Protein AF-0000000084600361 (afdb_homodimer)

Sequence (402 aa):
MLNECKEILLSDDQIVSMESGYVYYLQEGTLQLWELHNDGVEILINVLKPDDAVRLPDPSINSVYEFRTNKEKAQLILYKWDSLHKIEEKYYLLNKVATTTMRTELINHIKRKKFVKNRLVYLLQFLSQEFGEIENQYYILNIPLTHEHLSSLILSSRVTVTKLLNELKKQKVITNVQGFLYIRKDLIDRVGSYDCSLEVVMLNECKEILLSDDQIVSMESGYVYYLQEGTLQLWELHNDGVEILINVLKPDDAVRLPDPSINSVYEFRTNKEKAQLILYKWDSLHKIEEKYYLLNKVATTTMRTELINHIKRKKFVKNRLVYLLQFLSQEFGEIENQYYILNIPLTHEHLSSLILSSRVTVTKLLNELKKQKVITNVQGFLYIRKDLIDRVGSYDCSLEVV

Nearest PDB structures (foldseek):
  2xkp-assembly2_D  TM=8.437E-01  e=1.087E-13  Synechococcus elongatus PCC 7942 = FACHB-805
  2xkp-assembly2_E  TM=8.176E-01  e=3.753E-14  Synechococcus elongatus PCC 7942 = FACHB-805
  2xgx-assembly1_B  TM=7.939E-01  e=5.350E-14  Synechococcus elongatus PCC 7942 = FACHB-805
  3la2-assembly1_B  TM=8.385E-01  e=2.343E-13  Nostoc sp. PCC 7120 = FACHB-418
  3e6b-assembly1_A  TM=4.670E-01  e=5.691E-12  Desulfitobacterium hafniense DCB-2

Structure (mmCIF, N/CA/C/O backbone):
data_AF-0000000084600361-model_v1
#
loop_
_entity.id
_entity.type
_entity.pdbx_description
1 polymer 'Transcription repressor'
#
loop_
_atom_site.group_PDB
_atom_site.id
_atom_site.type_symbol
_atom_site.label_atom_id
_atom_site.label_alt_id
_atom_site.label_comp_id
_atom_site.label_asym_id
_atom_site.label_entity_id
_atom_site.label_seq_id
_atom_site.pdbx_PDB_ins_code
_atom_site.Cartn_x
_atom_site.Cartn_y
_atom_site.Cartn_z
_atom_site.occupancy
_atom_site.B_iso_or_equiv
_atom_site.auth_seq_id
_atom_site.auth_comp_id
_atom_site.auth_asym_id
_atom_site.auth_atom_id
_atom_site.pdbx_PDB_model_num
ATOM 1 N N . MET A 1 1 ? 26.141 14.5 -22.547 1 32.94 1 MET A N 1
ATOM 2 C CA . MET A 1 1 ? 25.891 13.766 -21.312 1 32.94 1 MET A CA 1
ATOM 3 C C . MET A 1 1 ? 24.406 13.539 -21.109 1 32.94 1 MET A C 1
ATOM 5 O O . MET A 1 1 ? 23.641 14.5 -20.938 1 32.94 1 MET A O 1
ATOM 9 N N . LEU A 1 2 ? 23.594 12.844 -21.75 1 42.53 2 LEU A N 1
ATOM 10 C CA . LEU A 1 2 ? 22.188 12.617 -22.062 1 42.53 2 LEU A CA 1
ATOM 11 C C . LEU A 1 2 ? 21.344 12.656 -20.797 1 42.53 2 LEU A C 1
ATOM 13 O O . LEU A 1 2 ? 21.625 11.93 -19.828 1 42.53 2 LEU A O 1
ATOM 17 N N . ASN A 1 3 ? 20.609 13.734 -20.328 1 54.62 3 ASN A N 1
ATOM 18 C CA . ASN A 1 3 ? 20.031 14.297 -19.109 1 54.62 3 ASN A CA 1
ATOM 19 C C . ASN A 1 3 ? 19.094 13.312 -18.422 1 54.62 3 ASN A C 1
ATOM 21 O O . ASN A 1 3 ? 18.031 13 -18.969 1 54.62 3 ASN A O 1
ATOM 25 N N . GLU A 1 4 ? 19.641 12.289 -17.719 1 70.75 4 GLU A N 1
ATOM 26 C CA . GLU A 1 4 ? 19.062 11.125 -17.062 1 70.75 4 GLU A CA 1
ATOM 27 C C . GLU A 1 4 ? 17.906 11.523 -16.141 1 70.75 4 GLU A C 1
ATOM 29 O O . GLU A 1 4 ? 17.125 10.672 -15.711 1 70.75 4 GLU A O 1
ATOM 34 N N . CYS A 1 5 ? 17.797 12.859 -15.984 1 81.62 5 CYS A N 1
ATOM 35 C CA . CYS A 1 5 ? 16.703 13.273 -15.109 1 81.62 5 CYS A CA 1
ATOM 36 C C . CYS A 1 5 ? 15.961 14.469 -15.695 1 81.62 5 CYS A C 1
ATOM 38 O O . CYS A 1 5 ? 16.531 15.25 -16.453 1 81.62 5 CYS A O 1
ATOM 40 N N . LYS A 1 6 ? 14.688 14.594 -15.648 1 91.25 6 LYS A N 1
ATOM 41 C CA . LYS A 1 6 ? 13.797 15.688 -16.031 1 91.25 6 LYS A CA 1
ATOM 42 C C . LYS A 1 6 ? 13.266 16.422 -14.797 1 91.25 6 LYS A C 1
ATOM 44 O O . LYS A 1 6 ? 12.938 15.789 -13.789 1 91.25 6 LYS A O 1
ATOM 49 N N . GLU A 1 7 ? 13.281 17.828 -14.891 1 93.94 7 GLU A N 1
ATOM 50 C CA . GLU A 1 7 ? 12.734 18.625 -13.797 1 93.94 7 GLU A CA 1
ATOM 51 C C . GLU A 1 7 ? 11.383 19.219 -14.172 1 93.94 7 GLU A C 1
ATOM 53 O O . GLU A 1 7 ? 11.195 19.688 -15.297 1 93.94 7 GLU A O 1
ATOM 58 N N . ILE A 1 8 ? 10.469 19.188 -13.258 1 94.69 8 ILE A N 1
ATOM 59 C CA . ILE A 1 8 ? 9.148 19.781 -13.445 1 94.69 8 ILE A CA 1
ATOM 60 C C . ILE A 1 8 ? 8.852 20.75 -12.305 1 94.69 8 ILE A C 1
ATOM 62 O O . ILE A 1 8 ? 8.93 20.391 -11.125 1 94.69 8 ILE A O 1
ATOM 66 N N . LEU A 1 9 ? 8.578 21.969 -12.664 1 95 9 LEU A N 1
ATOM 67 C CA . LEU A 1 9 ? 8.125 22.969 -11.703 1 95 9 LEU A CA 1
ATOM 68 C C . LEU A 1 9 ? 6.605 23.109 -11.742 1 95 9 LEU A C 1
ATOM 70 O O . LEU A 1 9 ? 6.023 23.297 -12.812 1 95 9 LEU A O 1
ATOM 74 N N . LEU A 1 10 ? 6.035 22.969 -10.609 1 95.38 10 LEU A N 1
ATOM 75 C CA . LEU A 1 10 ? 4.582 23.047 -10.523 1 95.38 10 LEU A CA 1
ATOM 76 C C . LEU A 1 10 ? 4.152 24.312 -9.789 1 95.38 10 LEU A C 1
ATOM 78 O O . LEU A 1 10 ? 4.703 24.641 -8.734 1 95.38 10 LEU A O 1
ATOM 82 N N . SER A 1 11 ? 3.23 24.969 -10.43 1 92.94 11 SER A N 1
ATOM 83 C CA . SER A 1 11 ? 2.598 26.094 -9.766 1 92.94 11 SER A CA 1
ATOM 84 C C . SER A 1 11 ? 1.497 25.641 -8.82 1 92.94 11 SER A C 1
ATOM 86 O O . SER A 1 11 ? 1.18 24.453 -8.75 1 92.94 11 SER A O 1
ATOM 88 N N . ASP A 1 12 ? 0.944 26.656 -8.203 1 88 12 ASP A N 1
ATOM 89 C CA . ASP A 1 12 ? -0.191 26.375 -7.328 1 88 12 ASP A CA 1
ATOM 90 C C . ASP A 1 12 ? -1.385 25.859 -8.133 1 88 12 ASP A C 1
ATOM 92 O O . ASP A 1 12 ? -1.671 26.359 -9.219 1 88 12 ASP A O 1
ATOM 96 N N . ASP A 1 13 ? -1.973 24.75 -7.738 1 87.75 13 ASP A N 1
ATOM 97 C CA . ASP A 1 13 ? -3.191 24.156 -8.281 1 87.75 13 ASP A CA 1
ATOM 98 C C . ASP A 1 13 ? -2.912 23.438 -9.594 1 87.75 13 ASP A C 1
ATOM 100 O O . ASP A 1 13 ? -3.779 23.375 -10.469 1 87.75 13 ASP A O 1
ATOM 104 N N . GLN A 1 14 ? -1.723 23.094 -9.828 1 93.94 14 GLN A N 1
ATOM 105 C CA . GLN A 1 14 ? -1.374 22.344 -11.031 1 93.94 14 GLN A CA 1
ATOM 106 C C . GLN A 1 14 ? -1.517 20.844 -10.805 1 93.94 14 GLN A C 1
ATOM 108 O O . GLN A 1 14 ? -1.405 20.375 -9.672 1 93.94 14 GLN A O 1
ATOM 113 N N . ILE A 1 15 ? -1.798 20.125 -11.852 1 95.56 15 ILE A N 1
ATOM 114 C CA . ILE A 1 15 ? -1.934 18.672 -11.867 1 95.56 15 ILE A CA 1
ATOM 115 C C . ILE A 1 15 ? -0.899 18.062 -12.812 1 95.56 15 ILE A C 1
ATOM 117 O O . ILE A 1 15 ? -0.671 18.578 -13.906 1 95.56 15 ILE A O 1
ATOM 121 N N . VAL A 1 16 ? -0.261 17.062 -12.359 1 94.19 16 VAL A N 1
ATOM 122 C CA . VAL A 1 16 ? 0.681 16.328 -13.195 1 94.19 16 VAL A CA 1
ATOM 123 C C . VAL A 1 16 ? 0.311 14.844 -13.211 1 94.19 16 VAL A C 1
ATOM 125 O O . VAL A 1 16 ? 0.261 14.195 -12.164 1 94.19 16 VAL A O 1
ATOM 128 N N . SER A 1 17 ? 0.13 14.305 -14.383 1 92.62 17 SER A N 1
ATOM 129 C CA . SER A 1 17 ? -0.102 12.867 -14.523 1 92.62 17 SER A CA 1
ATOM 130 C C . SER A 1 17 ? 1.203 12.086 -14.43 1 92.62 17 SER A C 1
ATOM 132 O O . SER A 1 17 ? 2.211 12.469 -15.023 1 92.62 17 SER A O 1
ATOM 134 N N . MET A 1 18 ? 1.148 11.055 -13.688 1 91.25 18 MET A N 1
ATOM 135 C CA . MET A 1 18 ? 2.34 10.219 -13.555 1 91.25 18 MET A CA 1
ATOM 136 C C . MET A 1 18 ? 2.479 9.266 -14.734 1 91.25 18 MET A C 1
ATOM 138 O O . MET A 1 18 ? 1.479 8.773 -15.266 1 91.25 18 MET A O 1
ATOM 142 N N . GLU A 1 19 ? 3.695 9.023 -15.023 1 87.31 19 GLU A N 1
ATOM 143 C CA . GLU A 1 19 ? 4.016 8.055 -16.062 1 87.31 19 GLU A CA 1
ATOM 144 C C . GLU A 1 19 ? 4.77 6.855 -15.492 1 87.31 19 GLU A C 1
ATOM 146 O O . GLU A 1 19 ? 5.555 7.004 -14.547 1 87.31 19 GLU A O 1
ATOM 151 N N . SER A 1 20 ? 4.48 5.715 -16.078 1 83.69 20 SER A N 1
ATOM 152 C CA . SER A 1 20 ? 5.223 4.531 -15.656 1 83.69 20 SER A CA 1
ATOM 153 C C . SER A 1 20 ? 6.691 4.629 -16.062 1 83.69 20 SER A C 1
ATOM 155 O O . SER A 1 20 ? 7.039 5.375 -16.984 1 83.69 20 SER A O 1
ATOM 157 N N . GLY A 1 21 ? 7.527 4.004 -15.359 1 86.75 21 GLY A N 1
ATOM 158 C CA . GLY A 1 21 ? 8.93 3.906 -15.742 1 86.75 21 GLY A CA 1
ATOM 159 C C . GLY A 1 21 ? 9.789 4.992 -15.125 1 86.75 21 GLY A C 1
ATOM 160 O O . GLY A 1 21 ? 10.977 5.105 -15.438 1 86.75 21 GLY A O 1
ATOM 161 N N . TYR A 1 22 ? 9.188 5.789 -14.266 1 91.69 22 TYR A N 1
ATOM 162 C CA . TYR A 1 22 ? 9.953 6.867 -13.656 1 91.69 22 TYR A CA 1
ATOM 163 C C . TYR A 1 22 ? 9.898 6.781 -12.133 1 91.69 22 TYR A C 1
ATOM 165 O O . TYR A 1 22 ? 8.93 6.262 -11.57 1 91.69 22 TYR A O 1
ATOM 173 N N . VAL A 1 23 ? 10.969 7.238 -11.516 1 94.38 23 VAL A N 1
ATOM 174 C CA . VAL A 1 23 ? 10.953 7.609 -10.102 1 94.38 23 VAL A CA 1
ATOM 175 C C . VAL A 1 23 ? 10.773 9.117 -9.969 1 94.38 23 VAL A C 1
ATOM 177 O O . VAL A 1 23 ? 11.508 9.898 -10.57 1 94.38 23 VAL A O 1
ATOM 180 N N . TYR A 1 24 ? 9.789 9.523 -9.289 1 96.25 24 TYR A N 1
ATOM 181 C CA . TYR A 1 24 ? 9.523 10.93 -9.016 1 96.25 24 TYR A CA 1
ATOM 182 C C . TYR A 1 24 ? 10.086 11.336 -7.656 1 96.25 24 TYR A C 1
ATOM 184 O O . TYR A 1 24 ? 9.719 10.766 -6.629 1 96.25 24 TYR A O 1
ATOM 192 N N . TYR A 1 25 ? 10.953 12.273 -7.648 1 97.25 25 TYR A N 1
ATOM 193 C CA . TYR A 1 25 ? 11.547 12.797 -6.426 1 97.25 25 TYR A CA 1
ATOM 194 C C . TYR A 1 25 ? 11.07 14.211 -6.152 1 97.25 25 TYR A C 1
ATOM 196 O O . TYR A 1 25 ? 11.234 15.102 -6.988 1 97.25 25 TYR A O 1
ATOM 204 N N . LEU A 1 26 ? 10.469 14.422 -4.988 1 97.81 26 LEU A N 1
ATOM 205 C CA . LEU A 1 26 ? 9.977 15.75 -4.625 1 97.81 26 LEU A CA 1
ATOM 206 C C . LEU A 1 26 ? 11.062 16.562 -3.928 1 97.81 26 LEU A C 1
ATOM 208 O O . LEU A 1 26 ? 11.414 16.281 -2.777 1 97.81 26 LEU A O 1
ATOM 212 N N . GLN A 1 27 ? 11.516 17.547 -4.578 1 97.44 27 GLN A N 1
ATOM 213 C CA . GLN A 1 27 ? 12.609 18.344 -4.047 1 97.44 27 GLN A CA 1
ATOM 214 C C . GLN A 1 27 ? 12.086 19.438 -3.107 1 97.44 27 GLN A C 1
ATOM 216 O O . GLN A 1 27 ? 12.672 19.688 -2.053 1 97.44 27 GLN A O 1
ATOM 221 N N . GLU A 1 28 ? 11.031 20.141 -3.521 1 96.19 28 GLU A N 1
ATOM 222 C CA . GLU A 1 28 ? 10.438 21.219 -2.746 1 96.19 28 GLU A CA 1
ATOM 223 C C . GLU A 1 28 ? 8.914 21.188 -2.844 1 96.19 28 GLU A C 1
ATOM 225 O O . GLU A 1 28 ? 8.359 20.797 -3.871 1 96.19 28 GLU A O 1
ATOM 230 N N . GLY A 1 29 ? 8.328 21.688 -1.677 1 94.38 29 GLY A N 1
ATOM 231 C CA . GLY A 1 29 ? 6.875 21.797 -1.676 1 94.38 29 GLY A CA 1
ATOM 232 C C . GLY A 1 29 ? 6.18 20.547 -1.159 1 94.38 29 GLY A C 1
ATOM 233 O O . GLY A 1 29 ? 6.824 19.656 -0.596 1 94.38 29 GLY A O 1
ATOM 234 N N . THR A 1 30 ? 4.824 20.516 -1.297 1 94.56 30 THR A N 1
ATOM 235 C CA . THR A 1 30 ? 3.992 19.391 -0.908 1 94.56 30 THR A CA 1
ATOM 236 C C . THR A 1 30 ? 3.104 18.938 -2.068 1 94.56 30 THR A C 1
ATOM 238 O O . THR A 1 30 ? 2.646 19.766 -2.857 1 94.56 30 THR A O 1
ATOM 241 N N . LEU A 1 31 ? 2.898 17.688 -2.205 1 96 31 LEU A N 1
ATOM 242 C CA . LEU A 1 31 ? 2.064 17.156 -3.273 1 96 31 LEU A CA 1
ATOM 243 C C . LEU A 1 31 ? 1.077 16.125 -2.729 1 96 31 LEU A C 1
ATOM 245 O O . LEU A 1 31 ? 1.402 15.375 -1.807 1 96 31 LEU A O 1
ATOM 249 N N . GLN A 1 32 ? -0.064 16.125 -3.299 1 96.25 32 GLN A N 1
ATOM 250 C CA . GLN A 1 32 ? -1.037 15.055 -3.107 1 96.25 32 GLN A CA 1
ATOM 251 C C . GLN A 1 32 ? -0.913 14 -4.199 1 96.25 32 GLN A C 1
ATOM 253 O O . GLN A 1 32 ? -0.862 14.328 -5.387 1 96.25 32 GLN A O 1
ATOM 258 N N . LEU A 1 33 ? -0.827 12.789 -3.83 1 96.38 33 LEU A N 1
ATOM 259 C CA . LEU A 1 33 ? -0.834 11.68 -4.777 1 96.38 33 LEU A CA 1
ATOM 260 C C . LEU A 1 33 ? -2.225 11.062 -4.879 1 96.38 33 LEU A C 1
ATOM 262 O O . LEU A 1 33 ? -2.705 10.438 -3.93 1 96.38 33 LEU A O 1
ATOM 266 N N . TRP A 1 34 ? -2.82 11.195 -6.055 1 95.88 34 TRP A N 1
ATOM 267 C CA . TRP A 1 34 ? -4.191 10.75 -6.273 1 95.88 34 TRP A CA 1
ATOM 268 C C . TRP A 1 34 ? -4.227 9.562 -7.234 1 95.88 34 TRP A C 1
ATOM 270 O O . TRP A 1 34 ? -3.48 9.531 -8.219 1 95.88 34 TRP A O 1
ATOM 280 N N . GLU A 1 35 ? -5.027 8.656 -6.914 1 94.69 35 GLU A N 1
ATOM 281 C CA . GLU A 1 35 ? -5.379 7.551 -7.801 1 94.69 35 GLU A CA 1
ATOM 282 C C . GLU A 1 35 ? -6.758 7.758 -8.422 1 94.69 35 GLU A C 1
ATOM 284 O O . GLU A 1 35 ? -7.73 8.023 -7.715 1 94.69 35 GLU A O 1
ATOM 289 N N . LEU A 1 36 ? -6.832 7.625 -9.75 1 93.12 36 LEU A N 1
ATOM 290 C CA . LEU A 1 36 ? -8.086 7.84 -10.461 1 93.12 36 LEU A CA 1
ATOM 291 C C . LEU A 1 36 ? -8.617 6.527 -11.031 1 93.12 36 LEU A C 1
ATOM 293 O O . LEU A 1 36 ? -7.875 5.777 -11.664 1 93.12 36 LEU A O 1
ATOM 297 N N . HIS A 1 37 ? -9.859 6.27 -10.789 1 89.38 37 HIS A N 1
ATOM 298 C CA . HIS A 1 37 ? -10.508 5.074 -11.32 1 89.38 37 HIS A CA 1
ATOM 299 C C . HIS A 1 37 ? -11.398 5.41 -12.508 1 89.38 37 HIS A C 1
ATOM 301 O O . HIS A 1 37 ? -11.789 6.566 -12.688 1 89.38 37 HIS A O 1
ATOM 307 N N . ASN A 1 38 ? -11.75 4.418 -13.289 1 83.94 38 ASN A N 1
ATOM 308 C CA . ASN A 1 38 ? -12.523 4.602 -14.516 1 83.94 38 ASN A CA 1
ATOM 309 C C . ASN A 1 38 ? -13.969 4.988 -14.211 1 83.94 38 ASN A C 1
ATOM 311 O O . ASN A 1 38 ? -14.656 5.551 -15.062 1 83.94 38 ASN A O 1
ATOM 315 N N . ASP A 1 39 ? -14.438 4.688 -13.047 1 84.44 39 ASP A N 1
ATOM 316 C CA . ASP A 1 39 ? -15.812 5.008 -12.672 1 84.44 39 ASP A CA 1
ATOM 317 C C . ASP A 1 39 ? -15.914 6.43 -12.117 1 84.44 39 ASP A C 1
ATOM 319 O O . ASP A 1 39 ? -16.969 6.84 -11.633 1 84.44 39 ASP A O 1
ATOM 323 N N . GLY A 1 40 ? -14.82 7.109 -12.109 1 89 40 GLY A N 1
ATOM 324 C CA . GLY A 1 40 ? -14.828 8.5 -11.688 1 89 40 GLY A CA 1
ATOM 325 C C . GLY A 1 40 ? -14.391 8.688 -10.242 1 89 40 GLY A C 1
ATOM 326 O O . GLY A 1 40 ? -14.266 9.82 -9.773 1 89 40 GLY A O 1
ATOM 327 N N . VAL A 1 41 ? -14.195 7.617 -9.625 1 91.06 41 VAL A N 1
ATOM 328 C CA . VAL A 1 41 ? -13.758 7.695 -8.234 1 91.06 41 VAL A CA 1
ATOM 329 C C . VAL A 1 41 ? -12.289 8.109 -8.18 1 91.06 41 VAL A C 1
ATOM 331 O O . VAL A 1 41 ? -11.469 7.613 -8.961 1 91.06 41 VAL A O 1
ATOM 334 N N . GLU A 1 42 ? -12.047 9.055 -7.312 1 95.62 42 GLU A N 1
ATOM 335 C CA . GLU A 1 42 ? -10.68 9.477 -7.047 1 95.62 42 GLU A CA 1
ATOM 336 C C . GLU A 1 42 ? -10.297 9.234 -5.59 1 95.62 42 GLU A C 1
ATOM 338 O O . GLU A 1 42 ? -11.07 9.539 -4.68 1 95.62 42 GLU A O 1
ATOM 343 N N . ILE A 1 43 ? -9.148 8.703 -5.41 1 96.69 43 ILE A N 1
ATOM 344 C CA . ILE A 1 43 ? -8.719 8.352 -4.062 1 96.69 43 ILE A CA 1
ATOM 345 C C . ILE A 1 43 ? -7.371 9.008 -3.762 1 96.69 43 ILE A C 1
ATOM 347 O O . ILE A 1 43 ? -6.418 8.852 -4.527 1 96.69 43 ILE A O 1
ATOM 351 N N . LEU A 1 44 ? -7.285 9.812 -2.715 1 97.44 44 LEU A N 1
ATOM 352 C CA . LEU A 1 44 ? -6.008 10.32 -2.229 1 97.44 44 LEU A CA 1
ATOM 353 C C . LEU A 1 44 ? -5.215 9.227 -1.522 1 97.44 44 LEU A C 1
ATOM 355 O O . LEU A 1 44 ? -5.66 8.695 -0.502 1 97.44 44 LEU A O 1
ATOM 359 N N . ILE A 1 45 ? -4.039 8.898 -2 1 95.75 45 ILE A N 1
ATOM 360 C CA . ILE A 1 45 ? -3.297 7.727 -1.539 1 95.75 45 ILE A CA 1
ATOM 361 C C . ILE A 1 45 ? -2.221 8.156 -0.546 1 95.75 45 ILE A C 1
ATOM 363 O O . ILE A 1 45 ? -1.833 7.387 0.333 1 95.75 45 ILE A O 1
ATOM 367 N N . ASN A 1 46 ? -1.742 9.328 -0.731 1 95.94 46 ASN A N 1
ATOM 368 C CA . ASN A 1 46 ? -0.634 9.805 0.086 1 95.94 46 ASN A CA 1
ATOM 369 C C . ASN A 1 46 ? -0.441 11.312 -0.063 1 95.94 46 ASN A C 1
ATOM 371 O O . ASN A 1 46 ? -0.892 11.906 -1.044 1 95.94 46 ASN A O 1
ATOM 375 N N . VAL A 1 47 ? 0.163 11.953 0.916 1 96.25 47 VAL A N 1
ATOM 376 C CA . VAL A 1 47 ? 0.649 13.328 0.855 1 96.25 47 VAL A CA 1
ATOM 377 C C . VAL A 1 47 ? 2.172 13.344 0.957 1 96.25 47 VAL A C 1
ATOM 379 O O . VAL A 1 47 ? 2.744 12.781 1.895 1 96.25 47 VAL A O 1
ATOM 382 N N . LEU A 1 48 ? 2.748 13.953 0.03 1 96.44 48 LEU A N 1
ATOM 383 C CA . LEU A 1 48 ? 4.203 13.914 -0.064 1 96.44 48 LEU A CA 1
ATOM 384 C C . LEU A 1 48 ? 4.812 15.227 0.421 1 96.44 48 LEU A C 1
ATOM 386 O O . LEU A 1 48 ? 4.223 16.297 0.233 1 96.44 48 LEU A O 1
ATOM 390 N N . LYS A 1 49 ? 5.938 15.148 1.013 1 95.31 49 LYS A N 1
ATOM 391 C CA . LYS A 1 49 ? 6.754 16.266 1.481 1 95.31 49 LYS A CA 1
ATOM 392 C C . LYS A 1 49 ? 8.148 16.234 0.86 1 95.31 49 LYS A C 1
ATOM 394 O O . LYS A 1 49 ? 8.5 15.273 0.176 1 95.31 49 LYS A O 1
ATOM 399 N N . PRO A 1 50 ? 8.945 17.328 1.067 1 96.06 50 PRO A N 1
ATOM 400 C CA . PRO A 1 50 ? 10.281 17.344 0.461 1 96.06 50 PRO A CA 1
ATOM 401 C C . PRO A 1 50 ? 11.117 16.125 0.831 1 96.06 50 PRO A C 1
ATOM 403 O O . PRO A 1 50 ? 11.086 15.68 1.979 1 96.06 50 PRO A O 1
ATOM 406 N N . ASP A 1 51 ? 11.797 15.57 -0.18 1 97.19 51 ASP A N 1
ATOM 407 C CA . ASP A 1 51 ? 12.734 14.453 -0.042 1 97.19 51 ASP A CA 1
ATOM 408 C C . ASP A 1 51 ? 12 13.117 -0.138 1 97.19 51 ASP A C 1
ATOM 410 O O . ASP A 1 51 ? 12.609 12.055 0.048 1 97.19 51 ASP A O 1
ATOM 414 N N . ASP A 1 52 ? 10.727 13.18 -0.395 1 97.19 52 ASP A N 1
ATOM 415 C CA . ASP A 1 52 ? 10.016 11.945 -0.713 1 97.19 52 ASP A CA 1
ATOM 416 C C . ASP A 1 52 ? 10.25 11.539 -2.164 1 97.19 52 ASP A C 1
ATOM 418 O O . ASP A 1 52 ? 10.492 12.391 -3.025 1 97.19 52 ASP A O 1
ATOM 422 N N . ALA A 1 53 ? 10.164 10.25 -2.432 1 97.12 53 ALA A N 1
ATOM 423 C CA . ALA A 1 53 ? 10.273 9.703 -3.781 1 97.12 53 ALA A CA 1
ATOM 424 C C . ALA A 1 53 ? 9.266 8.586 -4.012 1 97.12 53 ALA A C 1
ATOM 426 O O . ALA A 1 53 ? 9.016 7.77 -3.117 1 97.12 53 ALA A O 1
ATOM 427 N N . VAL A 1 54 ? 8.688 8.578 -5.199 1 95.56 54 VAL A N 1
ATOM 428 C CA . VAL A 1 54 ? 7.648 7.598 -5.48 1 95.56 54 VAL A CA 1
ATOM 429 C C . VAL A 1 54 ? 7.902 6.953 -6.844 1 95.56 54 VAL A C 1
ATOM 431 O O . VAL A 1 54 ? 8.352 7.621 -7.777 1 95.56 54 VAL A O 1
ATOM 434 N N . ARG A 1 55 ? 7.738 5.703 -6.824 1 89.19 55 ARG A N 1
ATOM 435 C CA . ARG A 1 55 ? 7.664 4.93 -8.062 1 89.19 55 ARG A CA 1
ATOM 436 C C . ARG A 1 55 ? 6.344 4.172 -8.148 1 89.19 55 ARG A C 1
ATOM 438 O O . ARG A 1 55 ? 5.898 3.566 -7.172 1 89.19 55 ARG A O 1
ATOM 445 N N . LEU A 1 56 ? 5.633 4.379 -9.172 1 75.38 56 LEU A N 1
ATOM 446 C CA . LEU A 1 56 ? 4.344 3.703 -9.273 1 75.38 56 LEU A CA 1
ATOM 447 C C . LEU A 1 56 ? 4.438 2.498 -10.203 1 75.38 56 LEU A C 1
ATOM 449 O O . LEU A 1 56 ? 5.324 2.432 -11.055 1 75.38 56 LEU A O 1
ATOM 453 N N . PRO A 1 57 ? 3.521 1.537 -9.859 1 67.31 57 PRO A N 1
ATOM 454 C CA . PRO A 1 57 ? 3.514 0.311 -10.656 1 67.31 57 PRO A CA 1
ATOM 455 C C . PRO A 1 57 ? 3.166 0.567 -12.125 1 67.31 57 PRO A C 1
ATOM 457 O O . PRO A 1 57 ? 2.555 1.589 -12.445 1 67.31 57 PRO A O 1
ATOM 460 N N . ASP A 1 58 ? 3.803 -0.208 -13 1 60.81 58 ASP A N 1
ATOM 461 C CA . ASP A 1 58 ? 3.467 -0.156 -14.422 1 60.81 58 ASP A CA 1
ATOM 462 C C . ASP A 1 58 ? 1.961 -0.301 -14.633 1 60.81 58 ASP A C 1
ATOM 464 O O . ASP A 1 58 ? 1.294 -1.041 -13.906 1 60.81 58 ASP A O 1
ATOM 468 N N . PRO A 1 59 ? 1.385 0.65 -15.297 1 54.62 59 PRO A N 1
ATOM 469 C CA . PRO A 1 59 ? -0.056 0.75 -15.539 1 54.62 59 PRO A CA 1
ATOM 470 C C . PRO A 1 59 ? -0.669 -0.568 -16.016 1 54.62 59 PRO A C 1
ATOM 472 O O . PRO A 1 59 ? -1.733 -0.571 -16.641 1 54.62 59 PRO A O 1
ATOM 475 N N . SER A 1 60 ? -0.087 -1.674 -15.828 1 53.66 60 SER A N 1
ATOM 476 C CA . SER A 1 60 ? -0.839 -2.746 -16.469 1 53.66 60 SER A CA 1
ATOM 477 C C . SER A 1 60 ? -2.303 -2.727 -16.047 1 53.66 60 SER A C 1
ATOM 479 O O . SER A 1 60 ? -3.172 -3.215 -16.766 1 53.66 60 SER A O 1
ATOM 481 N N . ILE A 1 61 ? -2.574 -2.178 -14.836 1 59.38 61 ILE A N 1
ATOM 482 C CA . ILE A 1 61 ? -3.975 -2.164 -14.43 1 59.38 61 ILE A CA 1
ATOM 483 C C . ILE A 1 61 ? -4.535 -0.75 -14.555 1 59.38 61 ILE A C 1
ATOM 485 O O . ILE A 1 61 ? -3.822 0.23 -14.328 1 59.38 61 ILE A O 1
ATOM 489 N N . ASN A 1 62 ? -5.312 -0.485 -15.57 1 61.5 62 ASN A N 1
ATOM 490 C CA . ASN A 1 62 ? -6.027 0.751 -15.875 1 61.5 62 ASN A CA 1
ATOM 491 C C . ASN A 1 62 ? -6.047 1.699 -14.68 1 61.5 62 ASN A C 1
ATOM 493 O O . ASN A 1 62 ? -7.117 2.084 -14.203 1 61.5 62 ASN A O 1
ATOM 497 N N . SER A 1 63 ? -4.793 1.831 -14.07 1 73.88 63 SER A N 1
ATOM 498 C CA . SER A 1 63 ? -4.727 2.781 -12.969 1 73.88 63 SER A CA 1
ATOM 499 C C . SER A 1 63 ? -4.07 4.086 -13.398 1 73.88 63 SER A C 1
ATOM 501 O O . SER A 1 63 ? -3.033 4.078 -14.07 1 73.88 63 SER A O 1
ATOM 503 N N . VAL A 1 64 ? -4.707 5.23 -13.148 1 87.94 64 VAL A N 1
ATOM 504 C CA . VAL A 1 64 ? -4.152 6.555 -13.398 1 87.94 64 VAL A CA 1
ATOM 505 C C . VAL A 1 64 ? -3.812 7.23 -12.078 1 87.94 64 VAL A C 1
ATOM 507 O O . VAL A 1 64 ? -4.621 7.23 -11.148 1 87.94 64 VAL A O 1
ATOM 510 N N . TYR A 1 65 ? -2.527 7.711 -12.016 1 93.06 65 TYR A N 1
ATOM 511 C CA . TYR A 1 65 ? -2.09 8.438 -10.828 1 93.06 65 TYR A CA 1
ATOM 512 C C . TYR A 1 65 ? -1.72 9.875 -11.18 1 93.06 65 TYR A C 1
ATOM 514 O O . TYR A 1 65 ? -1.169 10.141 -12.25 1 93.06 65 TYR A O 1
ATOM 522 N N . GLU A 1 66 ? -2.008 10.742 -10.289 1 94.94 66 GLU A N 1
ATOM 523 C CA . GLU A 1 66 ? -1.702 12.156 -10.492 1 94.94 66 GLU A CA 1
ATOM 524 C C . GLU A 1 66 ? -1.136 12.789 -9.227 1 94.94 66 GLU A C 1
ATOM 526 O O . GLU A 1 66 ? -1.547 12.438 -8.117 1 94.94 66 GLU A O 1
ATOM 531 N N . PHE A 1 67 ? -0.239 13.727 -9.445 1 96.12 67 PHE A N 1
ATOM 532 C CA . PHE A 1 67 ? 0.162 14.656 -8.391 1 96.12 67 PHE A CA 1
ATOM 533 C C . PHE A 1 67 ? -0.657 15.938 -8.461 1 96.12 67 PHE A C 1
ATOM 535 O O . PHE A 1 67 ? -0.863 16.5 -9.547 1 96.12 67 PHE A O 1
ATOM 542 N N . ARG A 1 68 ? -1.16 16.344 -7.367 1 96.25 68 ARG A N 1
ATOM 543 C CA . ARG A 1 68 ? -1.831 17.641 -7.262 1 96.25 68 ARG A CA 1
ATOM 544 C C . ARG A 1 68 ? -1.177 18.516 -6.199 1 96.25 68 ARG A C 1
ATOM 546 O O . ARG A 1 68 ? -0.857 18.031 -5.105 1 96.25 68 ARG A O 1
ATOM 553 N N . THR A 1 69 ? -0.902 19.75 -6.527 1 93.38 69 THR A N 1
ATOM 554 C CA . THR A 1 69 ? -0.267 20.656 -5.574 1 93.38 69 THR A CA 1
ATOM 555 C C . THR A 1 69 ? -1.267 21.109 -4.516 1 93.38 69 THR A C 1
ATOM 557 O O . THR A 1 69 ? -2.479 21.047 -4.727 1 93.38 69 THR A O 1
ATOM 560 N N . ASN A 1 70 ? -0.739 21.328 -3.289 1 83.5 70 ASN A N 1
ATOM 561 C CA . ASN A 1 70 ? -1.529 21.797 -2.154 1 83.5 70 ASN A CA 1
ATOM 562 C C . ASN A 1 70 ? -1.337 23.297 -1.913 1 83.5 70 ASN A C 1
ATOM 564 O O . ASN A 1 70 ? -0.806 23.688 -0.877 1 83.5 70 ASN A O 1
ATOM 568 N N . LYS A 1 71 ? -1.755 24.125 -2.725 1 80.06 71 LYS A N 1
ATOM 569 C CA . LYS A 1 71 ? -1.751 25.578 -2.568 1 80.06 71 LYS A CA 1
ATOM 570 C C . LYS A 1 71 ? -0.327 26.125 -2.48 1 80.06 71 LYS A C 1
ATOM 572 O O . LYS A 1 71 ? -0.06 27.062 -1.732 1 80.06 71 LYS A O 1
ATOM 577 N N . GLU A 1 72 ? 0.644 25.453 -2.891 1 88.38 72 GLU A N 1
ATOM 578 C CA . GLU A 1 72 ? 2.014 25.953 -2.971 1 88.38 72 GLU A CA 1
ATOM 579 C C . GLU A 1 72 ? 2.742 25.359 -4.18 1 88.38 72 GLU A C 1
ATOM 581 O O . GLU A 1 72 ? 2.307 24.359 -4.746 1 88.38 72 GLU A O 1
ATOM 586 N N . LYS A 1 73 ? 3.807 26.031 -4.496 1 93.5 73 LYS A N 1
ATOM 587 C CA . LYS A 1 73 ? 4.652 25.547 -5.586 1 93.5 73 LYS A CA 1
ATOM 588 C C . LYS A 1 73 ? 5.41 24.297 -5.18 1 93.5 73 LYS A C 1
ATOM 590 O O . LYS A 1 73 ? 5.648 24.062 -3.99 1 93.5 73 LYS A O 1
ATOM 595 N N . ALA A 1 74 ? 5.68 23.453 -6.133 1 96.56 74 ALA A N 1
ATOM 596 C CA . ALA A 1 74 ? 6.449 22.234 -5.883 1 96.56 74 ALA A CA 1
ATOM 597 C C . ALA A 1 74 ? 7.438 21.969 -7.012 1 96.56 74 ALA A C 1
ATOM 599 O O . ALA A 1 74 ? 7.27 22.484 -8.125 1 96.56 74 ALA A O 1
ATOM 600 N N . GLN A 1 75 ? 8.492 21.312 -6.723 1 97.25 75 GLN A N 1
ATOM 601 C CA . GLN A 1 75 ? 9.508 20.938 -7.699 1 97.25 75 GLN A CA 1
ATOM 602 C C . GLN A 1 75 ? 9.758 19.438 -7.691 1 97.25 75 GLN A C 1
ATOM 604 O O . GLN A 1 75 ? 10.109 18.859 -6.66 1 97.25 75 GLN A O 1
ATOM 609 N N . LEU A 1 76 ? 9.602 18.812 -8.828 1 97 76 LEU A N 1
ATOM 610 C CA . LEU A 1 76 ? 9.82 17.391 -9 1 97 76 LEU 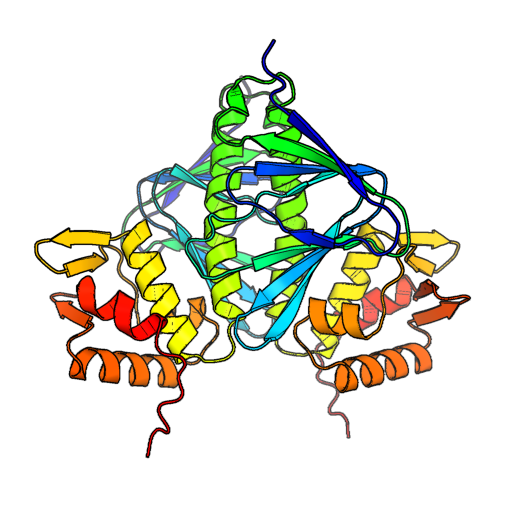A CA 1
ATOM 611 C C . LEU A 1 76 ? 11.031 17.125 -9.891 1 97 76 LEU A C 1
ATOM 613 O O . LEU A 1 76 ? 11.25 17.844 -10.875 1 97 76 LEU A O 1
ATOM 617 N N . ILE A 1 77 ? 11.734 16.172 -9.578 1 96.69 77 ILE A N 1
ATOM 618 C CA . ILE A 1 77 ? 12.781 15.633 -10.445 1 96.69 77 ILE A CA 1
ATOM 619 C C . ILE A 1 77 ? 12.438 14.195 -10.844 1 96.69 77 ILE A C 1
ATOM 621 O O . ILE A 1 77 ? 12.148 13.359 -9.984 1 96.69 77 ILE A O 1
ATOM 625 N N . LEU A 1 78 ? 12.445 13.883 -12.109 1 95.38 78 LEU A N 1
ATOM 626 C CA . LEU A 1 78 ? 12.125 12.562 -12.641 1 95.38 78 LEU A CA 1
ATOM 627 C C . LEU A 1 78 ? 13.398 11.828 -13.07 1 95.38 78 LEU A C 1
ATOM 629 O O . LEU A 1 78 ? 14.242 12.398 -13.758 1 95.38 78 LEU A O 1
ATOM 633 N N . TYR A 1 79 ? 13.477 10.625 -12.594 1 94.44 79 TYR A N 1
ATOM 634 C CA . TYR A 1 79 ? 14.555 9.727 -13.016 1 94.44 79 TYR A CA 1
ATOM 635 C C . TYR A 1 79 ? 14 8.508 -13.734 1 94.44 79 TYR A C 1
ATOM 637 O O . TYR A 1 79 ? 13.07 7.859 -13.25 1 94.44 79 TYR A O 1
ATOM 645 N N . LYS A 1 80 ? 14.523 8.195 -14.859 1 92.25 80 LYS A N 1
ATOM 646 C CA . LYS A 1 80 ? 14.125 6.965 -15.531 1 92.25 80 LYS A CA 1
ATOM 647 C C . LYS A 1 80 ? 14.555 5.738 -14.727 1 92.25 80 LYS A C 1
ATOM 649 O O . LYS A 1 80 ? 15.727 5.605 -14.375 1 92.25 80 LYS A O 1
ATOM 654 N N . TRP A 1 81 ? 13.602 4.863 -14.508 1 89.25 81 TRP A N 1
ATOM 655 C CA . TRP A 1 81 ? 13.859 3.672 -13.711 1 89.25 81 TRP A CA 1
ATOM 656 C C . TRP A 1 81 ? 14.953 2.816 -14.344 1 89.25 81 TRP A C 1
ATOM 658 O O . TRP A 1 81 ? 15.883 2.383 -13.664 1 89.25 81 TRP A O 1
ATOM 668 N N . ASP A 1 82 ? 14.914 2.609 -15.633 1 89.25 82 ASP A N 1
ATOM 669 C CA . ASP A 1 82 ? 15.82 1.71 -16.344 1 89.25 82 ASP A CA 1
ATOM 670 C C . ASP A 1 82 ? 17.25 2.242 -16.328 1 89.25 82 ASP A C 1
ATOM 672 O O . ASP A 1 82 ? 18.203 1.488 -16.547 1 89.25 82 ASP A O 1
ATOM 676 N N . SER A 1 83 ? 17.422 3.52 -16.031 1 91.56 83 SER A N 1
ATOM 677 C CA . SER A 1 83 ? 18.75 4.121 -16.047 1 91.56 83 SER A CA 1
ATOM 678 C C . SER A 1 83 ? 19.203 4.52 -14.648 1 91.56 83 SER A C 1
ATOM 680 O O . SER A 1 83 ? 20.25 5.133 -14.484 1 91.56 83 SER A O 1
ATOM 682 N N . LEU A 1 84 ? 18.422 4.203 -13.664 1 91.12 84 LEU A N 1
ATOM 683 C CA . LEU A 1 84 ? 18.688 4.633 -12.297 1 91.12 84 LEU A CA 1
ATOM 684 C C . LEU A 1 84 ? 20.047 4.117 -11.828 1 91.12 84 LEU A C 1
ATOM 686 O O . LEU A 1 84 ? 20.766 4.816 -11.102 1 91.12 84 LEU A O 1
ATOM 690 N N . HIS A 1 85 ? 20.391 2.914 -12.25 1 89.06 85 HIS A N 1
ATOM 691 C CA . HIS A 1 85 ? 21.625 2.266 -11.812 1 89.06 85 HIS A CA 1
ATOM 692 C C . HIS A 1 85 ? 22.844 3.041 -12.281 1 89.06 85 HIS A C 1
ATOM 694 O O . HIS A 1 85 ? 23.953 2.824 -11.773 1 89.06 85 HIS A O 1
ATOM 700 N N . LYS A 1 86 ? 22.719 3.967 -13.203 1 91.62 86 LYS A N 1
ATOM 701 C CA . LYS A 1 86 ? 23.844 4.68 -13.805 1 91.62 86 LYS A CA 1
ATOM 702 C C . LYS A 1 86 ? 24.141 5.965 -13.039 1 91.62 86 LYS A C 1
ATOM 704 O O . LYS A 1 86 ? 25.203 6.574 -13.234 1 91.62 86 LYS A O 1
ATOM 709 N N . ILE A 1 87 ? 23.25 6.379 -12.195 1 90.81 87 ILE A N 1
ATOM 710 C CA . ILE A 1 87 ? 23.438 7.688 -11.578 1 90.81 87 ILE A CA 1
ATOM 711 C C . ILE A 1 87 ? 24.047 7.516 -10.188 1 90.81 87 ILE A C 1
ATOM 713 O O . ILE A 1 87 ? 23.875 6.473 -9.555 1 90.81 87 ILE A O 1
ATOM 717 N N . GLU A 1 88 ? 24.719 8.516 -9.688 1 89.94 88 GLU A N 1
ATOM 718 C CA . GLU A 1 88 ? 25.422 8.477 -8.406 1 89.94 88 GLU A CA 1
ATOM 719 C C . GLU A 1 88 ? 24.453 8.445 -7.238 1 89.94 88 GLU A C 1
ATOM 721 O O . GLU A 1 88 ? 24.734 7.848 -6.199 1 89.94 88 GLU A O 1
ATOM 726 N N . GLU A 1 89 ? 23.266 9.023 -7.371 1 91.69 89 GLU A N 1
ATOM 727 C CA . GLU A 1 89 ? 22.281 9.18 -6.305 1 91.69 89 GLU A CA 1
ATOM 728 C C . GLU A 1 89 ? 21.375 7.957 -6.203 1 91.69 89 GLU A C 1
ATOM 730 O O . GLU A 1 89 ? 20.406 7.961 -5.453 1 91.69 89 GLU A O 1
ATOM 735 N N . LYS A 1 90 ? 21.734 6.902 -6.91 1 91.94 90 LYS A N 1
ATOM 736 C CA . LYS A 1 90 ? 20.828 5.758 -7.039 1 91.94 90 LYS A CA 1
ATOM 737 C C . LYS A 1 90 ? 20.469 5.18 -5.676 1 91.94 90 LYS A C 1
ATOM 739 O O . LYS A 1 90 ? 19.297 4.887 -5.406 1 91.94 90 LYS A O 1
ATOM 744 N N . TYR A 1 91 ? 21.422 5.047 -4.809 1 92.5 91 TYR A N 1
ATOM 745 C CA . TYR A 1 91 ? 21.141 4.477 -3.5 1 92.5 91 TYR A CA 1
ATOM 746 C C . TYR A 1 91 ? 20.25 5.402 -2.68 1 92.5 91 TYR A C 1
ATOM 748 O O . TYR A 1 91 ? 19.297 4.949 -2.045 1 92.5 91 TYR A O 1
ATOM 756 N N . TYR A 1 92 ? 20.625 6.625 -2.709 1 93.56 92 TYR A N 1
ATOM 757 C CA . TYR A 1 92 ? 19.844 7.625 -1.996 1 93.56 92 TYR A CA 1
ATOM 758 C C . TYR A 1 92 ? 18.391 7.625 -2.48 1 93.56 92 TYR A C 1
ATOM 760 O O . TYR A 1 92 ? 17.453 7.582 -1.673 1 93.56 92 TYR A O 1
ATOM 768 N N . LEU A 1 93 ? 18.203 7.578 -3.75 1 94.81 93 LEU A N 1
ATOM 769 C CA . LEU A 1 93 ? 16.875 7.625 -4.355 1 94.81 93 LEU A CA 1
ATOM 770 C C . LEU A 1 93 ? 16.078 6.375 -4.008 1 94.81 93 LEU A C 1
ATOM 772 O O . LEU A 1 93 ? 14.914 6.465 -3.633 1 94.81 93 LEU A O 1
ATOM 776 N N . LEU A 1 94 ? 16.703 5.266 -4.094 1 94.5 94 LEU A N 1
ATOM 777 C CA . LEU A 1 94 ? 16.031 4.016 -3.789 1 94.5 94 LEU A CA 1
ATOM 778 C C . LEU A 1 94 ? 15.656 3.945 -2.311 1 94.5 94 LEU A C 1
ATOM 780 O O . LEU A 1 94 ? 14.609 3.408 -1.951 1 94.5 94 LEU A O 1
ATOM 784 N N . ASN A 1 95 ? 16.531 4.477 -1.519 1 93.56 95 ASN A N 1
ATOM 785 C CA . ASN A 1 95 ? 16.219 4.566 -0.094 1 93.56 95 ASN A CA 1
ATOM 786 C C . ASN A 1 95 ? 15.008 5.453 0.165 1 93.56 95 ASN A C 1
ATOM 788 O O . ASN A 1 95 ? 14.156 5.117 0.987 1 93.56 95 ASN A O 1
ATOM 792 N N . LYS A 1 96 ? 14.938 6.52 -0.496 1 94.81 96 LYS A N 1
ATOM 793 C CA . LYS A 1 96 ? 13.805 7.426 -0.353 1 94.81 96 LYS A CA 1
ATOM 794 C C . LYS A 1 96 ? 12.516 6.781 -0.868 1 94.81 96 LYS A C 1
ATOM 796 O O . LYS A 1 96 ? 11.453 6.941 -0.269 1 94.81 96 LYS A O 1
ATOM 801 N N . VAL A 1 97 ? 12.609 6.055 -1.984 1 94.69 97 VAL A N 1
ATOM 802 C CA . VAL A 1 97 ? 11.461 5.312 -2.492 1 94.69 97 VAL A CA 1
ATOM 803 C C . VAL A 1 97 ? 10.969 4.332 -1.432 1 94.69 97 VAL A C 1
ATOM 805 O O . VAL A 1 97 ? 9.773 4.273 -1.138 1 94.69 97 VAL A O 1
ATOM 808 N N . ALA A 1 98 ? 11.914 3.594 -0.848 1 91.94 98 ALA A N 1
ATOM 809 C CA . ALA A 1 98 ? 11.57 2.611 0.176 1 91.94 98 ALA A CA 1
ATOM 810 C C . ALA A 1 98 ? 10.906 3.281 1.377 1 91.94 98 ALA A C 1
ATOM 812 O O . ALA A 1 98 ? 9.906 2.785 1.898 1 91.94 98 ALA A O 1
ATOM 813 N N . THR A 1 99 ? 11.406 4.426 1.796 1 91.25 99 THR A N 1
ATOM 814 C CA . THR A 1 99 ? 10.898 5.125 2.969 1 91.25 99 THR A CA 1
ATOM 815 C C . THR A 1 99 ? 9.508 5.699 2.691 1 91.25 99 THR A C 1
ATOM 817 O O . THR A 1 99 ? 8.602 5.582 3.521 1 91.25 99 THR A O 1
ATOM 820 N N . THR A 1 100 ? 9.312 6.316 1.502 1 94.12 100 THR A N 1
ATOM 821 C CA . THR A 1 100 ? 8.016 6.867 1.126 1 94.12 100 THR A CA 1
ATOM 822 C C . THR A 1 100 ? 6.977 5.758 0.999 1 94.12 100 THR A C 1
ATOM 824 O O . THR A 1 100 ? 5.82 5.938 1.388 1 94.12 100 THR A O 1
ATOM 827 N N . THR A 1 101 ? 7.398 4.699 0.497 1 91.19 101 THR A N 1
ATOM 828 C CA . THR A 1 101 ? 6.504 3.559 0.333 1 91.19 101 THR A CA 1
ATOM 829 C C . THR A 1 101 ? 6.066 3.018 1.689 1 91.19 101 THR A C 1
ATOM 831 O O . THR A 1 101 ? 4.91 2.623 1.86 1 91.19 101 THR A O 1
ATOM 834 N N . MET A 1 102 ? 6.941 2.973 2.584 1 88.69 102 MET A N 1
ATOM 835 C CA . MET A 1 102 ? 6.598 2.535 3.936 1 88.69 102 MET A CA 1
ATOM 836 C C . MET A 1 102 ? 5.527 3.434 4.543 1 88.69 102 MET A C 1
ATOM 838 O O . MET A 1 102 ? 4.605 2.951 5.199 1 88.69 102 MET A O 1
ATOM 842 N N . ARG A 1 103 ? 5.641 4.66 4.344 1 90.19 103 ARG A N 1
ATOM 843 C CA . ARG A 1 103 ? 4.637 5.598 4.84 1 90.19 103 ARG A CA 1
ATOM 844 C C . ARG A 1 103 ? 3.291 5.371 4.164 1 90.19 103 ARG A C 1
ATOM 846 O O . ARG A 1 103 ? 2.248 5.391 4.82 1 90.19 103 ARG A O 1
ATOM 853 N N . THR A 1 104 ? 3.33 5.203 2.842 1 92.69 104 THR A N 1
ATOM 854 C CA . THR A 1 104 ? 2.107 4.902 2.107 1 92.69 104 THR A CA 1
ATOM 855 C C . THR A 1 104 ? 1.463 3.621 2.625 1 92.69 104 THR A C 1
ATOM 857 O O . THR A 1 104 ? 0.239 3.543 2.756 1 92.69 104 THR A O 1
ATOM 860 N N . GLU A 1 105 ? 2.314 2.646 2.91 1 91.56 105 GLU A N 1
ATOM 861 C CA . GLU A 1 105 ? 1.798 1.385 3.43 1 91.56 105 GLU A CA 1
ATOM 862 C C . GLU A 1 105 ? 1.139 1.577 4.793 1 91.56 105 GLU A C 1
ATOM 864 O O . GLU A 1 105 ? 0.146 0.918 5.105 1 91.56 105 GLU A O 1
ATOM 869 N N . LEU A 1 106 ? 1.667 2.459 5.582 1 91.19 106 LEU A N 1
ATOM 870 C CA . LEU A 1 106 ? 1.033 2.748 6.867 1 91.19 106 LEU A CA 1
ATOM 871 C C . LEU A 1 106 ? -0.372 3.305 6.664 1 91.19 106 LEU A C 1
ATOM 873 O O . LEU A 1 106 ? -1.297 2.945 7.395 1 91.19 106 LEU A O 1
ATOM 877 N N . ILE A 1 107 ? -0.545 4.148 5.695 1 94.44 107 ILE A N 1
ATOM 878 C CA . ILE A 1 107 ? -1.87 4.66 5.367 1 94.44 107 ILE A CA 1
ATOM 879 C C . ILE A 1 107 ? -2.764 3.518 4.895 1 94.44 107 ILE A C 1
ATOM 881 O O . 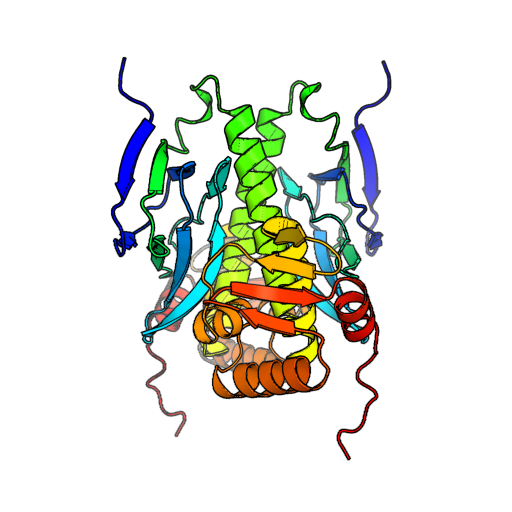ILE A 1 107 ? -3.924 3.42 5.301 1 94.44 107 ILE A O 1
ATOM 885 N N . ASN A 1 108 ? -2.197 2.658 4.074 1 93.81 108 ASN A N 1
ATOM 886 C CA . ASN A 1 108 ? -2.955 1.497 3.623 1 93.81 108 ASN A CA 1
ATOM 887 C C . ASN A 1 108 ? -3.365 0.606 4.793 1 93.81 108 ASN A C 1
ATOM 889 O O . ASN A 1 108 ? -4.484 0.09 4.824 1 93.81 108 ASN A O 1
ATOM 893 N N . HIS A 1 109 ? -2.467 0.409 5.707 1 92.56 109 HIS A N 1
ATOM 894 C CA . HIS A 1 109 ? -2.77 -0.339 6.922 1 92.56 109 HIS A CA 1
ATOM 895 C C . HIS A 1 109 ? -3.953 0.271 7.664 1 92.56 109 HIS A C 1
ATOM 897 O O . HIS A 1 109 ? -4.848 -0.448 8.109 1 92.56 109 HIS A O 1
ATOM 903 N N . ILE A 1 110 ? -3.941 1.538 7.801 1 92.94 110 ILE A N 1
ATOM 904 C CA . ILE A 1 110 ? -5.016 2.26 8.477 1 92.94 110 ILE A CA 1
ATOM 905 C C . ILE A 1 110 ? -6.34 2.002 7.754 1 92.94 110 ILE A C 1
ATOM 907 O O . ILE A 1 110 ? -7.359 1.735 8.398 1 92.94 110 ILE A O 1
ATOM 911 N N . LYS A 1 111 ? -6.305 2.006 6.402 1 95.56 111 LYS A N 1
ATOM 912 C CA . LYS A 1 111 ? -7.496 1.798 5.582 1 95.56 111 LYS A CA 1
ATOM 913 C C . LYS A 1 111 ? -8.117 0.429 5.852 1 95.56 111 LYS A C 1
ATOM 915 O O . LYS A 1 111 ? -9.305 0.223 5.613 1 95.56 111 LYS A O 1
ATOM 920 N N . ARG A 1 112 ? -7.305 -0.489 6.336 1 94.12 112 ARG A N 1
ATOM 921 C CA . ARG A 1 112 ? -7.766 -1.862 6.496 1 94.12 112 ARG A CA 1
ATOM 922 C C . ARG A 1 112 ? -8.398 -2.07 7.867 1 94.12 112 ARG A C 1
ATOM 924 O O . ARG A 1 112 ? -8.922 -3.148 8.164 1 94.12 112 ARG A O 1
ATOM 931 N N . LYS A 1 113 ? -8.359 -1.088 8.734 1 91.81 113 LYS A N 1
ATOM 932 C CA . LYS A 1 113 ? -8.961 -1.22 10.055 1 91.81 113 LYS A CA 1
ATOM 933 C C . LYS A 1 113 ? -10.484 -1.182 9.961 1 91.81 113 LYS A C 1
ATOM 935 O O . LYS A 1 113 ? -11.047 -0.478 9.117 1 91.81 113 LYS A O 1
ATOM 940 N N . LYS A 1 114 ? -11.086 -1.834 10.812 1 90.75 114 LYS A N 1
ATOM 941 C CA . LYS A 1 114 ? -12.523 -2.098 10.766 1 90.75 114 LYS A CA 1
ATOM 942 C C . LYS A 1 114 ? -13.32 -0.818 11 1 90.75 114 LYS A C 1
ATOM 944 O O . LYS A 1 114 ? -14.266 -0.525 10.258 1 90.75 114 LYS A O 1
ATOM 949 N N . PHE A 1 115 ? -13.008 -0.048 11.961 1 92.06 115 PHE A N 1
ATOM 950 C CA . PHE A 1 115 ? -13.828 1.079 12.383 1 92.06 115 PHE A CA 1
ATOM 951 C C . PHE A 1 115 ? -13.266 2.391 11.844 1 92.06 115 PHE A C 1
ATOM 953 O O . PHE A 1 115 ? -12.086 2.695 12.047 1 92.06 115 PHE A O 1
ATOM 960 N N . VAL A 1 116 ? -14.141 3.162 11.305 1 95.75 116 VAL A N 1
ATOM 961 C CA . VAL A 1 116 ? -13.742 4.414 10.664 1 95.75 116 VAL A CA 1
ATOM 962 C C . VAL A 1 116 ? -13.156 5.363 11.711 1 95.75 116 VAL A C 1
ATOM 964 O O . VAL A 1 116 ? -12.203 6.094 11.422 1 95.75 116 VAL A O 1
ATOM 967 N N . LYS A 1 117 ? -13.703 5.348 12.891 1 93.31 117 LYS A N 1
ATOM 968 C CA . LYS A 1 117 ? -13.172 6.207 13.953 1 93.31 117 LYS A CA 1
ATOM 969 C C . LYS A 1 117 ? -11.703 5.898 14.227 1 93.31 117 LYS A C 1
ATOM 971 O O . LYS A 1 117 ? -10.883 6.812 14.344 1 93.31 117 LYS A O 1
ATOM 976 N N . ASN A 1 118 ? -11.422 4.598 14.297 1 91.31 118 ASN A N 1
ATOM 977 C CA . ASN A 1 118 ? -10.039 4.191 14.508 1 91.31 118 ASN A CA 1
ATOM 978 C C . ASN A 1 118 ? -9.141 4.605 13.344 1 91.31 118 ASN A C 1
ATOM 980 O O . ASN A 1 118 ? -8.008 5.043 13.555 1 91.31 118 ASN A O 1
ATOM 984 N N . ARG A 1 119 ? -9.695 4.418 12.141 1 94.62 119 ARG A N 1
ATOM 985 C CA . ARG A 1 119 ? -8.93 4.828 10.969 1 94.62 119 ARG A CA 1
ATOM 986 C C . ARG A 1 119 ? -8.562 6.309 11.047 1 94.62 119 ARG A C 1
ATOM 988 O O . ARG A 1 119 ? -7.402 6.676 10.844 1 94.62 119 ARG A O 1
ATOM 995 N N . LEU A 1 120 ? -9.531 7.121 11.43 1 95.75 120 LEU A N 1
ATOM 996 C CA . LEU A 1 120 ? -9.32 8.562 11.477 1 95.75 120 LEU A CA 1
ATOM 997 C C . LEU A 1 120 ? -8.312 8.93 12.562 1 95.75 120 LEU A C 1
ATOM 999 O O . LEU A 1 120 ? -7.395 9.727 12.32 1 95.75 120 LEU A O 1
ATOM 1003 N N . VAL A 1 121 ? -8.469 8.367 13.688 1 92.81 121 VAL A N 1
ATOM 1004 C CA . VAL A 1 121 ? -7.586 8.672 14.812 1 92.81 121 VAL A CA 1
ATOM 1005 C C . VAL A 1 121 ? -6.152 8.266 14.469 1 92.81 121 VAL A C 1
ATOM 1007 O O . VAL A 1 121 ? -5.219 9.047 14.672 1 92.81 121 VAL A O 1
ATOM 1010 N N . TYR A 1 122 ? -5.984 7.098 13.953 1 92.31 122 TYR A N 1
ATOM 1011 C CA . TYR A 1 122 ? -4.652 6.637 13.586 1 92.31 122 TYR A CA 1
ATOM 1012 C C . TYR A 1 122 ? -4.055 7.508 12.484 1 92.31 122 TYR A C 1
ATOM 1014 O O . TYR A 1 122 ? -2.85 7.777 12.484 1 92.31 122 TYR A O 1
ATOM 1022 N N . LEU A 1 123 ? -4.887 7.891 11.562 1 94.81 123 LEU A N 1
ATOM 1023 C CA . LEU A 1 123 ? -4.398 8.766 10.5 1 94.81 123 LEU A CA 1
ATOM 1024 C C . LEU A 1 123 ? -3.9 10.086 11.078 1 94.81 123 LEU A C 1
ATOM 1026 O O . LEU A 1 123 ? -2.824 10.562 10.711 1 94.81 123 LEU A O 1
ATOM 1030 N N . LEU A 1 124 ? -4.695 10.68 11.992 1 93.62 124 LEU A N 1
ATOM 1031 C CA . LEU A 1 124 ? -4.309 11.953 12.594 1 93.62 124 LEU A CA 1
ATOM 1032 C C . LEU A 1 124 ? -2.996 11.812 13.367 1 93.62 124 LEU A C 1
ATOM 1034 O O . LEU A 1 124 ? -2.139 12.695 13.305 1 93.62 124 LEU A O 1
ATOM 1038 N N . GLN A 1 125 ? -2.857 10.719 14.031 1 90.81 125 GLN A N 1
ATOM 1039 C CA . GLN A 1 125 ? -1.605 10.445 14.727 1 90.81 125 GLN A CA 1
ATOM 1040 C C . GLN A 1 125 ? -0.441 10.344 13.75 1 90.81 125 GLN A C 1
ATOM 1042 O O . GLN A 1 125 ? 0.619 10.93 13.969 1 90.81 125 GLN A O 1
ATOM 1047 N N . PHE A 1 126 ? -0.662 9.648 12.781 1 91.25 126 PHE A N 1
ATOM 1048 C CA . PHE A 1 126 ? 0.346 9.453 11.742 1 91.25 126 PHE A CA 1
ATOM 1049 C C . PHE A 1 126 ? 0.752 10.789 11.125 1 91.25 126 PHE A C 1
ATOM 1051 O O . PHE A 1 126 ? 1.941 11.094 11.023 1 91.25 126 PHE A O 1
ATOM 1058 N N . LEU A 1 127 ? -0.228 11.555 10.719 1 92.69 127 LEU A N 1
ATOM 1059 C CA . LEU A 1 127 ? 0.031 12.844 10.086 1 92.69 127 LEU A CA 1
ATOM 1060 C C . LEU A 1 127 ? 0.753 13.781 11.047 1 92.69 127 LEU A C 1
ATOM 1062 O O . LEU A 1 127 ? 1.612 14.562 10.625 1 92.69 127 LEU A O 1
ATOM 1066 N N . SER A 1 128 ? 0.387 13.742 12.305 1 91 128 SER A N 1
ATOM 1067 C CA . SER A 1 128 ? 1.052 14.562 13.312 1 91 128 SER A CA 1
ATOM 1068 C C . SER A 1 128 ? 2.535 14.219 13.406 1 91 128 SER A C 1
ATOM 1070 O O . SER A 1 128 ? 3.373 15.117 13.547 1 91 128 SER A O 1
ATOM 1072 N N . GLN A 1 129 ? 2.828 12.977 13.328 1 87.81 129 GLN A N 1
ATOM 1073 C CA . GLN A 1 129 ? 4.211 12.523 13.414 1 87.81 129 GLN A CA 1
ATOM 1074 C C . GLN A 1 129 ? 5.004 12.922 12.172 1 87.81 129 GLN A C 1
ATOM 1076 O O . GLN A 1 129 ? 6.164 13.32 12.273 1 87.81 129 GLN A O 1
ATOM 1081 N N . GLU A 1 130 ? 4.359 12.875 11.039 1 89.19 130 GLU A N 1
ATOM 1082 C CA . GLU A 1 130 ? 5.055 13.07 9.773 1 89.19 130 GLU A CA 1
ATOM 1083 C C . GLU A 1 130 ? 5.148 14.547 9.414 1 89.19 130 GLU A C 1
ATOM 1085 O O . GLU A 1 130 ? 6.152 14.992 8.852 1 89.19 130 GLU A O 1
ATOM 1090 N N . PHE A 1 131 ? 4.129 15.289 9.742 1 90.38 131 PHE A N 1
ATOM 1091 C CA . PHE A 1 131 ? 4.02 16.656 9.234 1 90.38 131 PHE A CA 1
ATOM 1092 C C . PHE A 1 131 ? 3.865 17.641 10.375 1 90.38 131 PHE A C 1
ATOM 1094 O O . PHE A 1 131 ? 3.842 18.859 10.156 1 90.38 131 PHE A O 1
ATOM 1101 N N . GLY A 1 132 ? 3.717 17.156 11.539 1 91.06 132 GLY A N 1
ATOM 1102 C CA . GLY A 1 132 ? 3.346 18.016 12.648 1 91.06 132 GLY A CA 1
ATOM 1103 C C . GLY A 1 132 ? 4.52 18.797 13.219 1 91.06 132 GLY A C 1
ATOM 1104 O O . GLY A 1 132 ? 5.633 18.281 13.289 1 91.06 132 GLY A O 1
ATOM 1105 N N . GLU A 1 133 ? 4.266 20 13.547 1 92.69 133 GLU A N 1
ATOM 1106 C CA . GLU A 1 133 ? 5.141 20.781 14.398 1 92.69 133 GLU A CA 1
ATOM 1107 C C . GLU A 1 133 ? 4.598 20.859 15.828 1 92.69 133 GLU A C 1
ATOM 1109 O O . GLU A 1 133 ? 3.387 20.969 16.031 1 92.69 133 GLU A O 1
ATOM 1114 N N . ILE A 1 134 ? 5.531 20.797 16.734 1 91.38 134 ILE A N 1
ATOM 1115 C CA . ILE A 1 134 ? 5.102 20.781 18.141 1 91.38 134 ILE A CA 1
ATOM 1116 C C . ILE A 1 134 ? 5.09 22.203 18.688 1 91.38 134 ILE A C 1
ATOM 1118 O O . ILE A 1 134 ? 6.074 22.938 18.562 1 91.38 134 ILE A O 1
ATOM 1122 N N . GLU A 1 135 ? 4.031 22.578 19.109 1 89.31 135 GLU A N 1
ATOM 1123 C CA . GLU A 1 135 ? 3.861 23.828 19.844 1 89.31 135 GLU A CA 1
ATOM 1124 C C . GLU A 1 135 ? 3.061 23.625 21.125 1 89.31 135 GLU A C 1
ATOM 1126 O O . GLU A 1 135 ? 1.855 23.375 21.078 1 89.31 135 GLU A O 1
ATOM 1131 N N . ASN A 1 136 ? 3.754 23.75 22.266 1 89.56 136 ASN A N 1
ATOM 1132 C CA . ASN A 1 136 ? 3.119 23.516 23.562 1 89.56 136 ASN A CA 1
ATOM 1133 C C . ASN A 1 136 ? 2.562 22.094 23.656 1 89.56 136 ASN A C 1
ATOM 1135 O O . ASN A 1 136 ? 3.307 21.125 23.531 1 89.56 136 ASN A O 1
ATOM 1139 N N . GLN A 1 137 ? 1.211 22 23.797 1 91.38 137 GLN A N 1
ATOM 1140 C CA . GLN A 1 137 ? 0.608 20.688 23.984 1 91.38 137 GLN A CA 1
ATOM 1141 C C . GLN A 1 137 ? -0.026 20.172 22.688 1 91.38 137 GLN A C 1
ATOM 1143 O O . GLN A 1 137 ? -0.709 19.156 22.703 1 91.38 137 GLN A O 1
ATOM 1148 N N . TYR A 1 138 ? 0.339 20.875 21.562 1 92.5 138 TYR A N 1
ATOM 1149 C CA . TYR A 1 138 ? -0.349 20.531 20.328 1 92.5 138 TYR A CA 1
ATOM 1150 C C . TYR A 1 138 ? 0.645 20.109 19.25 1 92.5 138 TYR A C 1
ATOM 1152 O O . TYR A 1 138 ? 1.778 20.594 19.219 1 92.5 138 TYR A O 1
ATOM 1160 N N . TYR A 1 139 ? 0.208 19.109 18.422 1 93.56 139 TYR A N 1
ATOM 1161 C CA . TYR A 1 139 ? 0.738 19 17.062 1 93.56 139 TYR A CA 1
ATOM 1162 C C . TYR A 1 139 ? 0.016 19.953 16.125 1 93.56 139 TYR A C 1
ATOM 1164 O O . TYR A 1 139 ? -1.215 20.031 16.125 1 93.56 139 TYR A O 1
ATOM 1172 N N . ILE A 1 140 ? 0.78 20.719 15.367 1 92.75 140 ILE A N 1
ATOM 1173 C CA . ILE A 1 140 ? 0.197 21.562 14.336 1 92.75 140 ILE A CA 1
ATOM 1174 C C . ILE A 1 140 ? 0.507 20.984 12.953 1 92.75 140 ILE A C 1
ATOM 1176 O O . ILE A 1 140 ? 1.674 20.844 12.586 1 92.75 140 ILE A O 1
ATOM 1180 N N . LEU A 1 141 ? -0.575 20.578 12.242 1 89.5 141 LEU A N 1
ATOM 1181 C CA . LEU A 1 141 ? -0.37 20.078 10.883 1 89.5 141 LEU A CA 1
ATOM 1182 C C . LEU A 1 141 ? -0.2 21.25 9.906 1 89.5 141 LEU A C 1
ATOM 1184 O O . LEU A 1 141 ? -1.147 22 9.656 1 89.5 141 LEU A O 1
ATOM 1188 N N . ASN A 1 142 ? 0.958 21.391 9.375 1 81.62 142 ASN A N 1
ATOM 1189 C CA . ASN A 1 142 ? 1.287 22.516 8.5 1 81.62 142 ASN A CA 1
ATOM 1190 C C . ASN A 1 142 ? 0.931 22.203 7.047 1 81.62 142 ASN A C 1
ATOM 1192 O O . ASN A 1 142 ? 1.473 22.828 6.125 1 81.62 142 ASN A O 1
ATOM 1196 N N . ILE A 1 143 ? 0.168 21.25 6.742 1 84.62 143 ILE A N 1
ATOM 1197 C CA . ILE A 1 143 ? -0.326 20.953 5.402 1 84.62 143 ILE A CA 1
ATOM 1198 C C . ILE A 1 143 ? -1.84 21.141 5.355 1 84.62 143 ILE A C 1
ATOM 1200 O O . ILE A 1 143 ? -2.549 20.766 6.293 1 84.62 143 ILE A O 1
ATOM 1204 N N . PRO A 1 144 ? -2.244 21.875 4.391 1 83.19 144 PRO A N 1
ATOM 1205 C CA . PRO A 1 144 ? -3.691 22.078 4.285 1 83.19 144 PRO A CA 1
ATOM 1206 C C . PRO A 1 144 ? -4.434 20.812 3.855 1 83.19 144 PRO A C 1
ATOM 1208 O O . PRO A 1 144 ? -4.242 20.328 2.738 1 83.19 144 PRO A O 1
ATOM 1211 N N . LEU A 1 145 ? -5.145 20.188 4.73 1 88.5 145 LEU A N 1
ATOM 1212 C CA . LEU A 1 145 ? -5.977 19.031 4.414 1 88.5 145 LEU A CA 1
ATOM 1213 C C . LEU A 1 145 ? -7.438 19.297 4.746 1 88.5 145 LEU A C 1
ATOM 1215 O O . LEU A 1 145 ? -7.758 19.75 5.848 1 88.5 145 LEU A O 1
ATOM 1219 N N . THR A 1 146 ? -8.281 19.094 3.797 1 91.06 146 THR A N 1
ATOM 1220 C CA . THR A 1 146 ? -9.719 19.25 3.988 1 91.06 146 THR A CA 1
ATOM 1221 C C . THR A 1 146 ? -10.336 17.953 4.508 1 91.06 146 THR A C 1
ATOM 1223 O O . THR A 1 146 ? -9.656 16.922 4.594 1 91.06 146 THR A O 1
ATOM 1226 N N . HIS A 1 147 ? -11.57 18.062 4.93 1 94.31 147 HIS A N 1
ATOM 1227 C CA . HIS A 1 147 ? -12.297 16.859 5.328 1 94.31 147 HIS A CA 1
ATOM 1228 C C . HIS A 1 147 ? -12.359 15.844 4.188 1 94.31 147 HIS A C 1
ATOM 1230 O O . HIS A 1 147 ? -12.312 14.633 4.418 1 94.31 147 HIS A O 1
ATOM 1236 N N . GLU A 1 148 ? -12.367 16.359 2.98 1 94.94 148 GLU A N 1
ATOM 1237 C CA . GLU A 1 148 ? -12.367 15.508 1.8 1 94.94 148 GLU A CA 1
ATOM 1238 C C . GLU A 1 148 ? -11.055 14.734 1.676 1 94.94 148 GLU A C 1
ATOM 1240 O O . GLU A 1 148 ? -11.055 13.539 1.384 1 94.94 148 GLU A O 1
ATOM 1245 N N . HIS A 1 149 ? -9.977 15.406 1.933 1 95.56 149 HIS A N 1
ATOM 1246 C CA . HIS A 1 149 ? -8.672 14.75 1.883 1 95.56 149 HIS A CA 1
ATOM 1247 C C . HIS A 1 149 ? -8.562 13.656 2.938 1 95.56 149 HIS A C 1
ATOM 1249 O O . HIS A 1 149 ? -8.156 12.531 2.631 1 95.56 149 HIS A O 1
ATOM 1255 N N . LEU A 1 150 ? -8.969 14 4.117 1 96.88 150 LEU A N 1
ATOM 1256 C CA . LEU A 1 150 ? -8.891 13.055 5.223 1 96.88 150 LEU A CA 1
ATOM 1257 C C . LEU A 1 150 ? -9.773 11.836 4.957 1 96.88 150 LEU A C 1
ATOM 1259 O O . LEU A 1 150 ? -9.367 10.703 5.199 1 96.88 150 LEU A O 1
ATOM 1263 N N . SER A 1 151 ? -11.031 12.055 4.48 1 98.31 151 SER A N 1
ATOM 1264 C CA . SER A 1 151 ? -11.945 10.953 4.203 1 98.31 151 SER A CA 1
ATOM 1265 C C . SER A 1 151 ? -11.406 10.047 3.107 1 98.31 151 SER A C 1
ATOM 1267 O O . SER A 1 151 ? -11.516 8.82 3.203 1 98.31 151 SER A O 1
ATOM 1269 N N . SER A 1 152 ? -10.789 10.641 2.09 1 98 152 SER A N 1
ATOM 1270 C CA . SER A 1 152 ? -10.219 9.883 0.982 1 98 152 SER A CA 1
ATOM 1271 C C . SER A 1 152 ? -9.039 9.031 1.442 1 98 152 SER A C 1
ATOM 1273 O O . SER A 1 152 ? -8.914 7.871 1.057 1 98 152 SER A O 1
ATOM 1275 N N . LEU A 1 153 ? -8.227 9.586 2.342 1 98 153 LEU A N 1
ATOM 1276 C CA . LEU A 1 153 ? -7.043 8.891 2.83 1 98 153 LEU A CA 1
ATOM 1277 C C . LEU A 1 153 ? -7.426 7.645 3.621 1 98 153 LEU A C 1
ATOM 1279 O O . LEU A 1 153 ? -6.641 6.699 3.713 1 98 153 LEU A O 1
ATOM 1283 N N . ILE A 1 154 ? -8.633 7.602 4.125 1 97.69 154 ILE A N 1
ATOM 1284 C CA . ILE A 1 154 ? -8.961 6.465 4.98 1 97.69 154 ILE A CA 1
ATOM 1285 C C . ILE A 1 154 ? -10.133 5.691 4.375 1 97.69 154 ILE A C 1
ATOM 1287 O O . ILE A 1 154 ? -10.758 4.875 5.055 1 97.69 154 ILE A O 1
ATOM 1291 N N . LEU A 1 155 ? -10.484 5.98 3.105 1 97.25 155 LEU A N 1
ATOM 1292 C CA . LEU A 1 155 ? -11.523 5.305 2.336 1 97.25 155 LEU A CA 1
ATOM 1293 C C . LEU A 1 155 ? -12.859 5.344 3.074 1 97.25 155 LEU A C 1
ATOM 1295 O O . LEU A 1 155 ? -13.492 4.305 3.268 1 97.25 155 LEU A O 1
ATOM 1299 N N . SER A 1 156 ? -13.312 6.473 3.482 1 97.56 156 SER A N 1
ATOM 1300 C CA . SER A 1 156 ? -14.602 6.719 4.109 1 97.56 156 SER A CA 1
ATOM 1301 C C . SER A 1 156 ? -15.328 7.887 3.441 1 97.56 156 SER A C 1
ATOM 1303 O O . SER A 1 156 ? -14.828 8.461 2.473 1 97.56 156 SER A O 1
ATOM 1305 N N . SER A 1 157 ? -16.531 8.125 3.867 1 97.25 157 SER A N 1
ATOM 1306 C CA . SER A 1 157 ? -17.281 9.258 3.314 1 97.25 157 SER A CA 1
ATOM 1307 C C . SER A 1 157 ? -16.969 10.547 4.062 1 97.25 157 SER A C 1
ATOM 1309 O O . SER A 1 157 ? -16.672 10.516 5.262 1 97.25 157 SER A O 1
ATOM 1311 N N . ARG A 1 158 ? -17.078 11.633 3.326 1 97.12 158 ARG A N 1
ATOM 1312 C CA . ARG A 1 158 ? -16.875 12.945 3.928 1 97.12 158 ARG A CA 1
ATOM 1313 C C . ARG A 1 158 ? -17.859 13.203 5.059 1 97.12 158 ARG A C 1
ATOM 1315 O O . ARG A 1 158 ? -17.5 13.789 6.082 1 97.12 158 ARG A O 1
ATOM 1322 N N . VAL A 1 159 ? -19.078 12.742 4.891 1 98.12 159 VAL A N 1
ATOM 1323 C CA . VAL A 1 159 ? -20.125 12.945 5.891 1 98.12 159 VAL A CA 1
ATOM 1324 C C . VAL A 1 159 ? -19.703 12.281 7.203 1 98.12 159 VAL A C 1
ATOM 1326 O O . VAL A 1 159 ? -19.75 12.914 8.266 1 98.12 159 VAL A O 1
ATOM 1329 N N . THR A 1 160 ? -19.219 11.078 7.148 1 98 160 THR A N 1
ATOM 1330 C CA . THR A 1 160 ? -18.781 10.32 8.32 1 98 160 THR A CA 1
ATOM 1331 C C . THR A 1 160 ? -17.578 10.984 8.984 1 98 160 THR A C 1
ATOM 1333 O O . THR A 1 160 ? -17.562 11.18 10.203 1 98 160 THR A O 1
ATOM 1336 N N . VAL A 1 161 ? -16.641 11.375 8.234 1 97.94 161 VAL A N 1
ATOM 1337 C CA . VAL A 1 161 ? -15.406 11.953 8.766 1 97.94 161 VAL A CA 1
ATOM 1338 C C . VAL A 1 161 ? -15.703 13.312 9.398 1 97.94 161 VAL A C 1
ATOM 1340 O O . VAL A 1 161 ? -15.172 13.641 10.453 1 97.94 161 VAL A O 1
ATOM 1343 N N . THR A 1 162 ? -16.547 14.086 8.75 1 97.31 162 THR A N 1
ATOM 1344 C CA . THR A 1 162 ? -16.922 15.375 9.312 1 97.31 162 THR A CA 1
ATOM 1345 C C . THR A 1 162 ? -17.562 15.203 10.68 1 97.31 162 THR A C 1
ATOM 1347 O O . THR A 1 162 ? -17.25 15.938 11.617 1 97.31 162 THR A O 1
ATOM 1350 N N . LYS A 1 163 ? -18.469 14.211 10.742 1 98.12 163 LYS A N 1
ATOM 1351 C CA . LYS A 1 163 ? -19.109 13.938 12.023 1 98.12 163 LYS A CA 1
ATOM 1352 C C . LYS A 1 163 ? -18.078 13.555 13.086 1 98.12 163 LYS A C 1
ATOM 1354 O O . LYS A 1 163 ? -18.156 14.031 14.219 1 98.12 163 LYS A O 1
ATOM 1359 N N . LEU A 1 164 ? -17.188 12.719 12.727 1 96.94 164 LEU A N 1
ATOM 1360 C CA . LEU A 1 164 ? -16.172 12.25 13.664 1 96.94 164 LEU A CA 1
ATOM 1361 C C . LEU A 1 164 ? -15.242 13.391 14.07 1 96.94 164 LEU A C 1
ATOM 1363 O O . LEU A 1 164 ? -14.852 13.492 15.234 1 96.94 164 LEU A O 1
ATOM 1367 N N . LEU A 1 165 ? -14.875 14.227 13.141 1 96 165 LEU A N 1
ATOM 1368 C CA . LEU A 1 165 ? -14.031 15.375 13.445 1 96 165 LEU A CA 1
ATOM 1369 C C . LEU A 1 165 ? -14.742 16.328 14.398 1 96 165 LEU A C 1
ATOM 1371 O O . LEU A 1 165 ? -14.125 16.891 15.312 1 96 165 LEU A O 1
ATOM 1375 N N . ASN A 1 166 ? -16 16.516 14.156 1 96.31 166 ASN A N 1
ATOM 1376 C CA . ASN A 1 166 ? -16.781 17.375 15.055 1 96.31 166 ASN A CA 1
ATOM 1377 C C . ASN A 1 166 ? -16.828 16.797 16.469 1 96.31 166 ASN A C 1
ATOM 1379 O O . ASN A 1 166 ? -16.719 17.547 17.453 1 96.31 166 ASN A O 1
ATOM 1383 N N . GLU A 1 167 ? -16.969 15.516 16.547 1 95.44 167 GLU A N 1
ATOM 1384 C CA . GLU A 1 167 ? -16.938 14.852 17.844 1 95.44 167 GLU A CA 1
ATOM 1385 C C . GLU A 1 167 ? -15.602 15.062 18.531 1 95.44 167 GLU A C 1
ATOM 1387 O O . GLU A 1 167 ? -15.555 15.359 19.734 1 95.44 167 GLU A O 1
ATOM 1392 N N . LEU A 1 168 ? -14.523 14.93 17.812 1 94.69 168 LEU A N 1
ATOM 1393 C CA . LEU A 1 168 ? -13.195 15.117 18.375 1 94.69 168 LEU A CA 1
ATOM 1394 C C . LEU A 1 168 ? -12.984 16.562 18.812 1 94.69 168 LEU A C 1
ATOM 1396 O O . LEU A 1 168 ? -12.305 16.812 19.812 1 94.69 168 LEU A O 1
ATOM 1400 N N . LYS A 1 169 ? -13.5 17.469 18.078 1 94.94 169 LYS A N 1
ATOM 1401 C CA . LYS A 1 169 ? -13.438 18.891 18.422 1 94.94 169 LYS A CA 1
ATOM 1402 C C . LYS A 1 169 ? -14.188 19.156 19.734 1 94.94 169 LYS A C 1
ATOM 1404 O O . LYS A 1 169 ? -13.68 19.859 20.609 1 94.94 169 LYS A O 1
ATOM 1409 N N . LYS A 1 170 ? -15.367 18.562 19.812 1 95.06 170 LYS A N 1
ATOM 1410 C CA . LYS A 1 170 ? -16.172 18.719 21.031 1 95.06 170 LYS A CA 1
ATOM 1411 C C . LYS A 1 170 ? -15.414 18.188 22.25 1 95.06 170 LYS A C 1
ATOM 1413 O O . LYS A 1 170 ? -15.516 18.75 23.344 1 95.06 170 LYS A O 1
ATOM 1418 N N . GLN A 1 171 ? -14.648 17.156 22.031 1 92.94 171 GLN A N 1
ATOM 1419 C CA . GLN A 1 171 ? -13.867 16.531 23.094 1 92.94 171 GLN A CA 1
ATOM 1420 C C . GLN A 1 171 ? -12.547 17.25 23.312 1 92.94 171 GLN A C 1
ATOM 1422 O O . GLN A 1 171 ? -11.719 16.828 24.125 1 92.94 171 GLN A O 1
ATOM 1427 N N . LYS A 1 172 ? -12.219 18.266 22.5 1 92.56 172 LYS A N 1
ATOM 1428 C CA . LYS A 1 172 ? -11.047 19.125 22.594 1 92.56 172 LYS A CA 1
ATOM 1429 C C . LYS A 1 172 ? -9.781 18.375 22.188 1 92.56 172 LYS A C 1
ATOM 1431 O O . LYS A 1 172 ? -8.68 18.719 22.625 1 92.56 172 LYS A O 1
ATOM 1436 N N . VAL A 1 173 ? -9.977 17.328 21.469 1 93.81 173 VAL A N 1
ATOM 1437 C CA . VAL A 1 173 ? -8.844 16.562 20.969 1 93.81 173 VAL A CA 1
ATOM 1438 C C . VAL A 1 173 ? -8.195 17.297 19.797 1 93.81 173 VAL A C 1
ATOM 1440 O O . VAL A 1 173 ? -6.973 17.297 19.656 1 93.81 173 VAL A O 1
ATOM 1443 N N . ILE A 1 174 ? -9.062 17.891 18.984 1 95.38 174 ILE A N 1
ATOM 1444 C CA . ILE A 1 174 ? -8.547 18.656 17.859 1 95.38 174 ILE A CA 1
ATOM 1445 C C . ILE A 1 174 ? -9.203 20.031 17.828 1 95.38 174 ILE A C 1
ATOM 1447 O O . ILE A 1 174 ? -10.25 20.234 18.438 1 95.38 174 ILE A O 1
ATOM 1451 N N . THR A 1 175 ? -8.641 20.984 17.188 1 92 175 THR A N 1
ATOM 1452 C CA . THR A 1 175 ? -9.195 22.297 16.922 1 92 175 THR A CA 1
ATOM 1453 C C . THR A 1 175 ? -8.633 22.875 15.633 1 92 175 THR A C 1
ATOM 1455 O O . THR A 1 175 ? -7.578 22.453 15.156 1 92 175 THR A O 1
ATOM 1458 N N . ASN A 1 176 ? -9.391 23.656 14.945 1 87.88 176 ASN A N 1
ATOM 1459 C CA . ASN A 1 176 ? -8.961 24.344 13.734 1 87.88 176 ASN A CA 1
ATOM 1460 C C . ASN A 1 176 ? -8.648 25.812 13.992 1 87.88 176 ASN A C 1
ATOM 1462 O O . ASN A 1 176 ? -9.469 26.531 14.555 1 87.88 176 ASN A O 1
ATOM 1466 N N . VAL A 1 177 ? -7.488 26.188 13.703 1 80 177 VAL A N 1
ATOM 1467 C CA . VAL A 1 177 ? -7.07 27.578 13.859 1 80 177 VAL A CA 1
ATOM 1468 C C . VAL A 1 177 ? -6.484 28.094 12.547 1 80 177 VAL A C 1
ATOM 1470 O O . VAL A 1 177 ? -5.422 27.641 12.117 1 80 177 VAL A O 1
ATOM 1473 N N . GLN A 1 178 ? -7.137 29.047 11.867 1 77.31 178 GLN A N 1
ATOM 1474 C CA . GLN A 1 178 ? -6.688 29.688 10.633 1 77.31 178 GLN A CA 1
ATOM 1475 C C . GLN A 1 178 ? -6.422 28.641 9.547 1 77.31 178 GLN A C 1
ATOM 1477 O O . GLN A 1 178 ? -5.387 28.688 8.875 1 77.31 178 GLN A O 1
ATOM 1482 N N . GLY A 1 179 ? -7.168 27.531 9.578 1 76.69 179 GLY A N 1
ATOM 1483 C CA . GLY A 1 179 ? -7.09 26.562 8.492 1 76.69 179 GLY A CA 1
ATOM 1484 C C . GLY A 1 179 ? -6.168 25.391 8.805 1 76.69 179 GLY A C 1
ATOM 1485 O O . GLY A 1 179 ? -6.07 24.453 8.023 1 76.69 179 GLY A O 1
ATOM 1486 N N . PHE A 1 180 ? -5.492 25.547 9.984 1 84 180 PHE A N 1
ATOM 1487 C CA . PHE A 1 180 ? -4.582 24.484 10.359 1 84 180 PHE A CA 1
ATOM 1488 C C . PHE A 1 180 ? -5.195 23.609 11.461 1 84 180 PHE A C 1
ATOM 1490 O O . PHE A 1 180 ? -5.863 24.125 12.359 1 84 180 PHE A O 1
ATOM 1497 N N . LEU A 1 181 ? -4.895 22.375 11.32 1 90.56 181 LEU A N 1
ATOM 1498 C CA . LEU A 1 181 ? -5.406 21.422 12.297 1 90.56 181 LEU A CA 1
ATOM 1499 C C . LEU A 1 181 ? -4.453 21.297 13.484 1 90.56 181 LEU A C 1
ATOM 1501 O O . LEU A 1 181 ? -3.256 21.062 13.297 1 90.56 181 LEU A O 1
ATOM 1505 N N . TYR A 1 182 ? -4.973 21.578 14.703 1 92.31 182 TYR A N 1
ATOM 1506 C CA . TYR A 1 182 ? -4.27 21.375 15.961 1 92.31 182 TYR A CA 1
ATOM 1507 C C . TYR A 1 182 ? -4.719 20.078 16.625 1 92.31 182 TYR A C 1
ATOM 1509 O O . TYR A 1 182 ? -5.922 19.844 16.797 1 92.31 182 TYR A O 1
ATOM 1517 N N . ILE A 1 183 ? -3.768 19.266 16.984 1 94.25 183 ILE A N 1
ATOM 1518 C CA . ILE A 1 183 ? -4.09 17.984 17.594 1 94.25 183 ILE A CA 1
ATOM 1519 C C . ILE A 1 183 ? -3.43 17.891 18.969 1 94.25 183 ILE A C 1
ATOM 1521 O O . ILE A 1 183 ? -2.207 18 19.094 1 94.25 183 ILE A O 1
ATOM 1525 N N . ARG A 1 184 ? -4.195 17.672 19.953 1 93.62 184 ARG A N 1
ATOM 1526 C CA . ARG A 1 184 ? -3.68 17.547 21.312 1 93.62 184 ARG A CA 1
ATOM 1527 C C . ARG A 1 184 ? -2.865 16.266 21.484 1 93.62 184 ARG A C 1
ATOM 1529 O O . ARG A 1 184 ? -3.389 15.164 21.328 1 93.62 184 ARG A O 1
ATOM 1536 N N . LYS A 1 185 ? -1.68 16.438 21.953 1 88.88 185 LYS A N 1
ATOM 1537 C CA . LYS A 1 185 ? -0.722 15.344 22 1 88.88 185 LYS A CA 1
ATOM 1538 C C . LYS A 1 185 ? -1.172 14.266 22.984 1 88.88 185 LYS A C 1
ATOM 1540 O O . LYS A 1 185 ? -1.139 13.078 22.672 1 88.88 185 LYS A O 1
ATOM 1545 N N . ASP A 1 186 ? -1.604 14.617 24.094 1 86.69 186 ASP A N 1
ATOM 1546 C CA . ASP A 1 186 ? -1.916 13.68 25.172 1 86.69 186 ASP A CA 1
ATOM 1547 C C . ASP A 1 186 ? -3.27 13.008 24.938 1 86.69 186 ASP A C 1
ATOM 1549 O O . ASP A 1 186 ? -3.502 11.891 25.406 1 86.69 186 ASP A O 1
ATOM 1553 N N . LEU A 1 187 ? -4.102 13.703 24.156 1 83.69 187 LEU A N 1
ATOM 1554 C CA . LEU A 1 187 ? -5.465 13.203 24.016 1 83.69 187 LEU A CA 1
ATOM 1555 C C . LEU A 1 187 ? -5.582 12.258 22.828 1 83.69 187 LEU A C 1
ATOM 1557 O O . LEU A 1 187 ? -6.312 11.266 22.891 1 83.69 187 LEU A O 1
ATOM 1561 N N . ILE A 1 188 ? -4.805 12.555 21.781 1 83.19 188 ILE A N 1
ATOM 1562 C CA . ILE A 1 188 ? -4.961 11.75 20.578 1 83.19 188 ILE A CA 1
ATOM 1563 C C . ILE A 1 188 ? -4.469 10.328 20.844 1 83.19 188 ILE A C 1
ATOM 1565 O O . ILE A 1 188 ? -5.016 9.367 20.297 1 83.19 188 ILE A O 1
ATOM 1569 N N . ASP A 1 189 ? -3.48 10.148 21.703 1 75.88 189 ASP A N 1
ATOM 1570 C CA . ASP A 1 189 ? -2.943 8.844 22.062 1 75.88 189 ASP A CA 1
ATOM 1571 C C . ASP A 1 189 ? -3.959 8.023 22.859 1 75.88 189 ASP A C 1
ATOM 1573 O O . ASP A 1 189 ? -3.973 6.797 22.781 1 75.88 189 ASP A O 1
ATOM 1577 N N . ARG A 1 190 ? -4.801 8.688 23.562 1 72.12 190 ARG A N 1
ATOM 1578 C CA . ARG A 1 190 ? -5.785 8.031 24.422 1 72.12 190 ARG A CA 1
ATOM 1579 C C . ARG A 1 190 ? -6.992 7.562 23.609 1 72.12 190 ARG A C 1
ATOM 1581 O O . ARG A 1 190 ? -7.621 6.562 23.953 1 72.12 190 ARG A O 1
ATOM 1588 N N . VAL A 1 191 ? -7.328 8.281 22.609 1 66.06 191 VAL A N 1
ATOM 1589 C CA . VAL A 1 191 ? -8.516 7.965 21.828 1 66.06 191 VAL A CA 1
ATOM 1590 C C . VAL A 1 191 ? -8.242 6.75 20.938 1 66.06 191 VAL A C 1
ATOM 1592 O O . VAL A 1 191 ? -9.141 5.961 20.656 1 66.06 191 VAL A O 1
ATOM 1595 N N . GLY A 1 192 ? -7.156 6.473 20.359 1 59.66 192 GLY A N 1
ATOM 1596 C CA . GLY A 1 192 ? -6.832 5.324 19.516 1 59.66 192 GLY A CA 1
ATOM 1597 C C . GLY A 1 192 ? -6.793 4.02 20.297 1 59.66 192 GLY A C 1
ATOM 1598 O O . GLY A 1 192 ? -7.012 2.947 19.734 1 59.66 192 GLY A O 1
ATOM 1599 N N . SER A 1 193 ? -6.262 4.016 21.547 1 53.44 193 SER A N 1
ATOM 1600 C CA . SER A 1 193 ? -6.203 2.826 22.391 1 53.44 193 SER A CA 1
ATOM 1601 C C . SER A 1 193 ? -7.598 2.332 22.75 1 53.44 193 SER A C 1
ATOM 1603 O O . SER A 1 193 ? -7.754 1.251 23.312 1 53.44 193 SER A O 1
ATOM 1605 N N . TYR A 1 194 ? -8.641 3.18 22.844 1 41.75 194 TYR A N 1
ATOM 1606 C CA . TYR A 1 194 ? -9.93 2.715 23.344 1 41.75 194 TYR A CA 1
ATOM 1607 C C . TYR A 1 194 ? -10.547 1.692 22.391 1 41.75 194 TYR A C 1
ATOM 1609 O O . TYR A 1 194 ? -10.609 1.917 21.188 1 41.75 194 TYR A O 1
ATOM 1617 N N . ASP A 1 195 ? -10.344 0.444 22.516 1 42.34 195 ASP A N 1
ATOM 1618 C CA . ASP A 1 195 ? -11.281 -0.591 22.094 1 42.34 195 ASP A CA 1
ATOM 1619 C C . ASP A 1 195 ? -12.703 -0.035 22 1 42.34 195 ASP A C 1
ATOM 1621 O O . ASP A 1 195 ? -13.227 0.522 22.969 1 42.34 195 ASP A O 1
ATOM 1625 N N . CYS A 1 196 ? -13.195 0.585 20.969 1 37.28 196 CYS A N 1
ATOM 1626 C CA . CYS A 1 196 ? -14.578 0.983 20.75 1 37.28 196 CYS A CA 1
ATOM 1627 C C . CYS A 1 196 ? -15.539 0.049 21.469 1 37.28 196 CYS A C 1
ATOM 1629 O O . CYS A 1 196 ? -16.078 -0.879 20.875 1 37.28 196 CYS A O 1
ATOM 1631 N N . SER A 1 197 ? -15.406 -0.538 22.375 1 31.8 197 SER A N 1
ATOM 1632 C CA . SER A 1 197 ? -16.516 -0.987 23.219 1 31.8 197 SER A CA 1
ATOM 1633 C C . SER A 1 197 ? -17.453 0.163 23.547 1 31.8 197 SER A C 1
ATOM 1635 O O . SER A 1 197 ? -18.312 0.034 24.422 1 31.8 197 SER A O 1
ATOM 1637 N N . LEU A 1 198 ? -17.281 1.411 23.406 1 29.62 198 LEU A N 1
ATOM 1638 C CA . LEU A 1 198 ? -18.391 2.291 23.781 1 29.62 198 LEU A CA 1
ATOM 1639 C C . LEU A 1 198 ? -19.547 2.158 22.797 1 29.62 198 LEU A C 1
ATOM 1641 O O . LEU A 1 198 ? -19.359 2.346 21.594 1 29.62 198 LEU A O 1
ATOM 1645 N N . GLU A 1 199 ? -20.484 1.323 22.969 1 28.53 199 GLU A N 1
ATOM 1646 C CA . GLU A 1 199 ? -21.891 1.356 22.562 1 28.53 199 GLU A CA 1
ATOM 1647 C C . GLU A 1 199 ? -22.391 2.791 22.422 1 28.53 199 GLU A C 1
ATOM 1649 O O . GLU A 1 199 ? -22.359 3.561 23.391 1 28.53 199 GLU A O 1
ATOM 1654 N N . VAL A 1 200 ? -22.109 3.516 21.422 1 27.38 200 VAL A N 1
ATOM 1655 C CA . VAL A 1 200 ? -23.016 4.648 21.234 1 27.38 200 VAL A CA 1
ATOM 1656 C C . VAL A 1 200 ? -24.438 4.246 21.609 1 27.38 200 VAL A C 1
ATOM 1658 O O . VAL A 1 200 ? -25.047 3.395 20.969 1 27.38 200 VAL A O 1
ATOM 1661 N N . VAL A 1 201 ? -24.859 4.266 22.891 1 21.7 201 VAL A N 1
ATOM 1662 C CA . VAL A 1 201 ? -26.219 4.434 23.391 1 21.7 201 VAL A CA 1
ATOM 1663 C C . VAL A 1 201 ? -26.844 5.684 22.766 1 21.7 201 VAL A C 1
ATOM 1665 O O . VAL A 1 201 ? -26.203 6.738 22.703 1 21.7 201 VAL A O 1
ATOM 1668 N N . MET B 1 1 ? 34.094 -10 11.625 1 32.5 1 MET B N 1
ATOM 1669 C CA . MET B 1 1 ? 33.344 -9.383 10.539 1 32.5 1 MET B CA 1
ATOM 1670 C C . MET B 1 1 ? 31.859 -9.391 10.844 1 32.5 1 MET B C 1
ATOM 1672 O O . MET B 1 1 ? 31.25 -10.461 10.914 1 32.5 1 MET B O 1
ATOM 1676 N N . LEU B 1 2 ? 31.25 -8.812 11.758 1 42.31 2 LEU B N 1
ATOM 1677 C CA . LEU B 1 2 ? 30.016 -8.789 12.523 1 42.31 2 LEU B CA 1
ATOM 1678 C C . LEU B 1 2 ? 28.797 -8.977 11.617 1 42.31 2 LEU B C 1
ATOM 1680 O O . LEU B 1 2 ? 28.609 -8.234 10.648 1 42.31 2 LEU B O 1
ATOM 1684 N N . ASN B 1 3 ? 28.141 -10.18 11.367 1 54.78 3 ASN B N 1
ATOM 1685 C CA . ASN B 1 3 ? 27.281 -10.859 10.398 1 54.78 3 ASN B CA 1
ATOM 1686 C C . ASN B 1 3 ? 26 -10.062 10.133 1 54.78 3 ASN B C 1
ATOM 1688 O O . ASN B 1 3 ? 25.156 -9.922 11.016 1 54.78 3 ASN B O 1
ATOM 1692 N N . GLU B 1 4 ? 26.094 -8.953 9.336 1 70.56 4 GLU B N 1
ATOM 1693 C CA . GLU B 1 4 ? 25.141 -7.906 8.984 1 70.56 4 GLU B CA 1
ATOM 1694 C C . GLU B 1 4 ? 23.828 -8.5 8.492 1 70.56 4 GLU B C 1
ATOM 1696 O O . GLU B 1 4 ? 22.812 -7.801 8.406 1 70.56 4 GLU B O 1
ATOM 1701 N N . CYS B 1 5 ? 23.875 -9.82 8.312 1 82.12 5 CYS B N 1
ATOM 1702 C CA . CYS B 1 5 ? 22.625 -10.422 7.848 1 82.12 5 CYS B CA 1
ATOM 1703 C C . CYS B 1 5 ? 22.328 -11.703 8.609 1 82.12 5 CYS B C 1
ATOM 1705 O O . CYS B 1 5 ? 23.234 -12.367 9.109 1 82.12 5 CYS B O 1
ATOM 1707 N N . LYS B 1 6 ? 21.156 -12.031 8.992 1 91.31 6 LYS B N 1
ATOM 1708 C CA . LYS B 1 6 ? 20.641 -13.234 9.625 1 91.31 6 LYS B CA 1
ATOM 1709 C C . LYS B 1 6 ? 19.844 -14.078 8.633 1 91.31 6 LYS B C 1
ATOM 1711 O O . LYS B 1 6 ? 19.109 -13.547 7.805 1 91.31 6 LYS B O 1
ATOM 1716 N N . GLU B 1 7 ? 20.125 -15.461 8.68 1 93.88 7 GLU B N 1
ATOM 1717 C CA . GLU B 1 7 ? 19.375 -16.375 7.812 1 93.88 7 GLU B CA 1
ATOM 1718 C C . GLU B 1 7 ? 18.344 -17.172 8.602 1 93.88 7 GLU B C 1
ATOM 1720 O O . GLU B 1 7 ? 18.625 -17.625 9.719 1 93.88 7 GLU B O 1
ATOM 1725 N N . ILE B 1 8 ? 17.188 -17.312 8.055 1 94.62 8 ILE B N 1
ATOM 1726 C CA . ILE B 1 8 ? 16.109 -18.094 8.656 1 94.62 8 ILE B CA 1
ATOM 1727 C C . ILE B 1 8 ? 15.617 -19.141 7.656 1 94.62 8 ILE B C 1
ATOM 1729 O O . ILE B 1 8 ? 15.227 -18.797 6.535 1 94.62 8 ILE B O 1
ATOM 1733 N N . LEU B 1 9 ? 15.672 -20.359 8.062 1 94.94 9 LEU B N 1
ATOM 1734 C CA . LEU B 1 9 ? 15.086 -21.453 7.285 1 94.94 9 LEU B CA 1
ATOM 1735 C C . LEU B 1 9 ? 13.711 -21.828 7.828 1 94.94 9 LEU B C 1
ATOM 1737 O O . LEU B 1 9 ? 13.562 -22.078 9.023 1 94.94 9 LEU B O 1
ATOM 1741 N N . LEU B 1 10 ? 12.781 -21.812 6.949 1 95.25 10 LEU B N 1
ATOM 1742 C CA . LEU B 1 10 ? 11.422 -22.125 7.355 1 95.25 10 LEU B CA 1
ATOM 1743 C C . LEU B 1 10 ? 10.977 -23.469 6.777 1 95.25 10 LEU B C 1
ATOM 1745 O O . LEU B 1 10 ? 11.18 -23.734 5.59 1 95.25 10 LEU B O 1
ATOM 1749 N N . SER B 1 11 ? 10.43 -24.219 7.668 1 92.88 11 SER B N 1
ATOM 1750 C CA . SER B 1 11 ? 9.805 -25.469 7.23 1 92.88 11 SER B CA 1
ATOM 1751 C C . SER B 1 11 ? 8.391 -25.219 6.723 1 92.88 11 SER B C 1
ATOM 1753 O O . SER B 1 11 ? 7.879 -24.109 6.805 1 92.88 11 SER B O 1
ATOM 1755 N N . ASP B 1 12 ? 7.832 -26.312 6.301 1 87.81 12 ASP B N 1
ATOM 1756 C CA . ASP B 1 12 ? 6.438 -26.25 5.875 1 87.81 12 ASP B CA 1
ATOM 1757 C C . ASP B 1 12 ? 5.516 -25.922 7.043 1 87.81 12 ASP B C 1
ATOM 1759 O O . ASP B 1 12 ? 5.703 -26.422 8.156 1 87.81 12 ASP B O 1
ATOM 1763 N N . ASP B 1 13 ? 4.66 -24.922 6.906 1 87.75 13 ASP B N 1
ATOM 1764 C CA . ASP B 1 13 ? 3.613 -24.516 7.84 1 87.75 13 ASP B CA 1
ATOM 1765 C C . ASP B 1 13 ? 4.195 -23.703 8.992 1 87.75 13 ASP B C 1
ATOM 1767 O O . ASP B 1 13 ? 3.645 -23.703 10.102 1 87.75 13 ASP B O 1
ATOM 1771 N N . GLN B 1 14 ? 5.34 -23.203 8.82 1 93.88 14 GLN B N 1
ATOM 1772 C CA . GLN B 1 14 ? 5.945 -22.375 9.859 1 93.88 14 GLN B CA 1
ATOM 1773 C C . GLN B 1 14 ? 5.496 -20.922 9.727 1 93.88 14 GLN B C 1
ATOM 1775 O O . GLN B 1 14 ? 5.152 -20.469 8.633 1 93.88 14 GLN B O 1
ATOM 1780 N N . ILE B 1 15 ? 5.465 -20.219 10.82 1 95.5 15 ILE B N 1
ATOM 1781 C CA . ILE B 1 15 ? 5.105 -18.812 10.914 1 95.5 15 ILE B CA 1
ATOM 1782 C C . ILE B 1 15 ? 6.277 -18.016 11.477 1 95.5 15 ILE B C 1
ATOM 1784 O O . ILE B 1 15 ? 6.934 -18.453 12.422 1 95.5 15 ILE B O 1
ATOM 1788 N N . VAL B 1 16 ? 6.555 -16.938 10.867 1 94 16 VAL B N 1
ATOM 1789 C CA . VAL B 1 16 ? 7.594 -16.031 11.359 1 94 16 VAL B CA 1
ATOM 1790 C C . VAL B 1 16 ? 7.02 -14.633 11.539 1 94 16 VAL B C 1
ATOM 1792 O O . VAL B 1 16 ? 6.52 -14.039 10.578 1 94 16 VAL B O 1
ATOM 1795 N N . SER B 1 17 ? 7.152 -14.094 12.711 1 92.5 17 SER B N 1
ATOM 1796 C CA . SER B 1 17 ? 6.754 -12.711 12.953 1 92.5 17 SER B CA 1
ATOM 1797 C C . SER B 1 17 ? 7.809 -11.734 12.445 1 92.5 17 SER B C 1
ATOM 1799 O O . SER B 1 17 ? 9.008 -11.938 12.664 1 92.5 17 SER B O 1
ATOM 1801 N N . MET B 1 18 ? 7.355 -10.75 11.789 1 91.19 18 MET B N 1
ATOM 1802 C CA . MET B 1 18 ? 8.289 -9.75 11.281 1 91.19 18 MET B CA 1
ATOM 1803 C C . MET B 1 18 ? 8.656 -8.742 12.367 1 91.19 18 MET B C 1
ATOM 1805 O O . MET B 1 18 ? 7.824 -8.391 13.195 1 91.19 18 MET B O 1
ATOM 1809 N N . GLU B 1 19 ? 9.828 -8.297 12.242 1 87.31 19 GLU B N 1
ATOM 1810 C CA . GLU B 1 19 ? 10.328 -7.254 13.133 1 87.31 19 GLU B CA 1
ATOM 1811 C C . GLU B 1 19 ? 10.641 -5.977 12.367 1 87.31 19 GLU B C 1
ATOM 1813 O O . GLU B 1 19 ? 11.078 -6.031 11.211 1 87.31 19 GLU B O 1
ATOM 1818 N N . SER B 1 20 ? 10.391 -4.883 13.031 1 83.81 20 SER B N 1
ATOM 1819 C CA . SER B 1 20 ? 10.758 -3.611 12.414 1 83.81 20 SER B CA 1
ATOM 1820 C C . SER B 1 20 ? 12.266 -3.461 12.305 1 83.81 20 SER B C 1
ATOM 1822 O O . SER B 1 20 ? 13.016 -4.117 13.031 1 83.81 20 SER B O 1
ATOM 1824 N N . GLY B 1 21 ? 12.711 -2.723 11.383 1 86.94 21 GLY B N 1
ATOM 1825 C CA . GLY B 1 21 ? 14.125 -2.393 11.273 1 86.94 21 GLY B CA 1
ATOM 1826 C C . GLY B 1 21 ? 14.891 -3.348 10.383 1 86.94 21 GLY B C 1
ATOM 1827 O O . GLY B 1 21 ? 16.125 -3.264 10.289 1 86.94 21 GLY B O 1
ATOM 1828 N N . TYR B 1 22 ? 14.18 -4.258 9.758 1 91.81 22 TYR B N 1
ATOM 1829 C CA . TYR B 1 22 ? 14.859 -5.215 8.898 1 91.81 22 TYR B CA 1
ATOM 1830 C C . TYR B 1 22 ? 14.281 -5.191 7.488 1 91.81 22 TYR B C 1
ATOM 1832 O O . TYR B 1 22 ? 13.109 -4.848 7.297 1 91.81 22 TYR B O 1
ATOM 1840 N N . VAL B 1 23 ? 15.133 -5.492 6.543 1 94.5 23 VAL B N 1
ATOM 1841 C CA . VAL B 1 23 ? 14.711 -5.902 5.207 1 94.5 23 VAL B CA 1
ATOM 1842 C C . VAL B 1 23 ? 14.734 -7.426 5.105 1 94.5 23 VAL B C 1
ATOM 1844 O O . VAL B 1 23 ? 15.75 -8.055 5.406 1 94.5 23 VAL B O 1
ATOM 1847 N N . TYR B 1 24 ? 13.672 -7.996 4.785 1 96.25 24 TYR B N 1
ATOM 1848 C CA . TYR B 1 24 ? 13.555 -9.438 4.578 1 96.25 24 TYR B CA 1
ATOM 1849 C C . TYR B 1 24 ? 13.695 -9.789 3.104 1 96.25 24 TYR B C 1
ATOM 1851 O O . TYR B 1 24 ? 12.922 -9.305 2.271 1 96.25 24 TYR B O 1
ATOM 1859 N N . TYR B 1 25 ? 14.641 -10.578 2.783 1 97.31 25 TYR B N 1
ATOM 1860 C CA . TYR B 1 25 ? 14.867 -11.039 1.417 1 97.31 25 TYR B CA 1
ATOM 1861 C C . TYR B 1 25 ? 14.555 -12.523 1.284 1 97.31 25 TYR B C 1
ATOM 1863 O O . TYR B 1 25 ? 15.141 -13.352 1.992 1 97.31 25 TYR B O 1
ATOM 1871 N N . LEU B 1 26 ? 13.648 -12.867 0.382 1 97.81 26 LEU B N 1
ATOM 1872 C CA . LEU B 1 26 ? 13.281 -14.266 0.172 1 97.81 26 LEU B CA 1
ATOM 1873 C C . LEU B 1 26 ? 14.188 -14.914 -0.873 1 97.81 26 LEU B C 1
ATOM 1875 O O . LEU B 1 26 ? 14.07 -14.617 -2.064 1 97.81 26 LEU B O 1
ATOM 1879 N N . GLN B 1 27 ? 14.977 -15.789 -0.437 1 97.38 27 GLN B N 1
ATOM 1880 C CA . GLN B 1 27 ? 15.938 -16.422 -1.33 1 97.38 27 GLN B CA 1
ATOM 1881 C C . GLN B 1 27 ? 15.312 -17.609 -2.062 1 97.38 27 GLN B C 1
ATOM 1883 O O . GLN B 1 27 ? 15.539 -17.797 -3.26 1 97.38 27 GLN B O 1
ATOM 1888 N N . GLU B 1 28 ? 14.594 -18.453 -1.341 1 96.06 28 GLU B N 1
ATOM 1889 C CA . GLU B 1 28 ? 13.953 -19.641 -1.895 1 96.06 28 GLU B CA 1
ATOM 1890 C C . GLU B 1 28 ? 12.57 -19.859 -1.289 1 96.06 28 GLU B C 1
ATOM 1892 O O . GLU B 1 28 ? 12.336 -19.516 -0.128 1 96.06 28 GLU B O 1
ATOM 1897 N N . GLY B 1 29 ? 11.703 -20.453 -2.193 1 94.25 29 GLY B N 1
ATOM 1898 C CA . GLY B 1 29 ? 10.375 -20.797 -1.71 1 94.25 29 GLY B CA 1
ATOM 1899 C C . GLY B 1 29 ? 9.359 -19.703 -1.933 1 94.25 29 GLY B C 1
ATOM 1900 O O . GLY B 1 29 ? 9.625 -18.734 -2.66 1 94.25 29 GLY B O 1
ATOM 1901 N N . THR B 1 30 ? 8.141 -19.875 -1.349 1 94.5 30 THR B N 1
ATOM 1902 C CA . THR B 1 30 ? 7.055 -18.906 -1.409 1 94.5 30 THR B CA 1
ATOM 1903 C C . THR B 1 30 ? 6.543 -18.578 -0.009 1 94.5 30 THR B C 1
ATOM 1905 O O . THR B 1 30 ? 6.512 -19.438 0.866 1 94.5 30 THR B O 1
ATOM 1908 N N . LEU B 1 31 ? 6.195 -17.375 0.217 1 95.94 31 LEU B N 1
ATOM 1909 C CA . LEU B 1 31 ? 5.691 -16.938 1.515 1 95.94 31 LEU B CA 1
ATOM 1910 C C . LEU B 1 31 ? 4.426 -16.094 1.354 1 95.94 31 LEU B C 1
ATOM 1912 O O . LEU B 1 31 ? 4.301 -15.336 0.393 1 95.94 31 LEU B O 1
ATOM 1916 N N . GLN B 1 32 ? 3.561 -16.266 2.275 1 96.19 32 GLN B N 1
ATOM 1917 C CA . GLN B 1 32 ? 2.422 -15.367 2.447 1 96.19 32 GLN B CA 1
ATOM 1918 C C . GLN B 1 32 ? 2.732 -14.273 3.463 1 96.19 32 GLN B C 1
ATOM 1920 O O . GLN B 1 32 ? 3.229 -14.555 4.555 1 96.19 32 GLN B O 1
ATOM 1925 N N . LEU B 1 33 ? 2.5 -13.078 3.113 1 96.38 33 LEU B N 1
ATOM 1926 C CA . LEU B 1 33 ? 2.631 -11.953 4.039 1 96.38 33 LEU B CA 1
ATOM 1927 C C . LEU B 1 33 ? 1.274 -11.562 4.613 1 96.38 33 LEU B C 1
ATOM 1929 O O . LEU B 1 33 ? 0.415 -11.055 3.893 1 96.38 33 LEU B O 1
ATOM 1933 N N . TRP B 1 34 ? 1.135 -11.758 5.91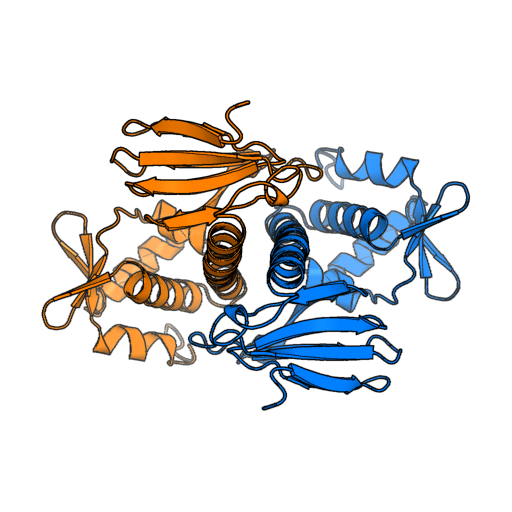4 1 95.81 34 TRP B N 1
ATOM 1934 C CA . TRP B 1 34 ? -0.136 -11.516 6.594 1 95.81 34 TRP B CA 1
ATOM 1935 C C . TRP B 1 34 ? -0.035 -10.328 7.539 1 95.81 34 TRP B C 1
ATOM 1937 O O . TRP B 1 34 ? 0.983 -10.148 8.211 1 95.81 34 TRP B O 1
ATOM 1947 N N . GLU B 1 35 ? -1.028 -9.562 7.531 1 94.69 35 GLU B N 1
ATOM 1948 C CA . GLU B 1 35 ? -1.23 -8.508 8.516 1 94.69 35 GLU B CA 1
ATOM 1949 C C . GLU B 1 35 ? -2.268 -8.914 9.562 1 94.69 35 GLU B C 1
ATOM 1951 O O . GLU B 1 35 ? -3.363 -9.359 9.211 1 94.69 35 GLU B O 1
ATOM 1956 N N . LEU B 1 36 ? -1.923 -8.742 10.836 1 93.06 36 LEU B N 1
ATOM 1957 C CA . LEU B 1 36 ? -2.816 -9.133 11.922 1 93.06 36 LEU B CA 1
ATOM 1958 C C . LEU B 1 36 ? -3.324 -7.906 12.672 1 93.06 36 LEU B C 1
ATOM 1960 O O . LEU B 1 36 ? -2.539 -7.031 13.047 1 93.06 36 LEU B O 1
ATOM 1964 N N . HIS B 1 37 ? -4.586 -7.848 12.867 1 89.19 37 HIS B N 1
ATOM 1965 C CA . HIS B 1 37 ? -5.199 -6.754 13.609 1 89.19 37 HIS B CA 1
ATOM 1966 C C . HIS B 1 37 ? -5.57 -7.195 15.023 1 89.19 37 HIS B C 1
ATOM 1968 O O . HIS B 1 37 ? -5.68 -8.391 15.297 1 89.19 37 HIS B O 1
ATOM 1974 N N . ASN B 1 38 ? -5.805 -6.246 15.898 1 83.81 38 ASN B N 1
ATOM 1975 C CA . ASN B 1 38 ? -6.078 -6.512 17.297 1 83.81 38 ASN B CA 1
ATOM 1976 C C . ASN B 1 38 ? -7.461 -7.129 17.5 1 83.81 38 ASN B C 1
ATOM 1978 O O . ASN B 1 38 ? -7.727 -7.77 18.516 1 83.81 38 ASN B O 1
ATOM 1982 N N . ASP B 1 39 ? -8.336 -6.953 16.562 1 84 39 ASP B N 1
ATOM 1983 C CA . ASP B 1 39 ? -9.688 -7.496 16.672 1 84 39 ASP B CA 1
ATOM 1984 C C . ASP B 1 39 ? -9.734 -8.93 16.141 1 84 39 ASP B C 1
ATOM 1986 O O . ASP B 1 39 ? -10.82 -9.516 16.031 1 84 39 ASP B O 1
ATOM 1990 N N . GLY B 1 40 ? -8.625 -9.43 15.766 1 88.56 40 GLY B N 1
ATOM 1991 C CA . GLY B 1 40 ? -8.555 -10.812 15.336 1 88.56 40 GLY B CA 1
ATOM 1992 C C . GLY B 1 40 ? -8.602 -10.977 13.828 1 88.56 40 GLY B C 1
ATOM 1993 O O . GLY B 1 40 ? -8.461 -12.078 13.305 1 88.56 40 GLY B O 1
ATOM 1994 N N . VAL B 1 41 ? -8.82 -9.914 13.203 1 90.81 41 VAL B N 1
ATOM 1995 C CA . VAL B 1 41 ? -8.859 -9.961 11.742 1 90.81 41 VAL B CA 1
ATOM 1996 C C . VAL B 1 41 ? -7.449 -10.133 11.188 1 90.81 41 VAL B C 1
ATOM 1998 O O . VAL B 1 41 ? -6.508 -9.5 11.664 1 90.81 41 VAL B O 1
ATOM 2001 N N . GLU B 1 42 ? -7.363 -11.047 10.258 1 95.56 42 GLU B N 1
ATOM 2002 C CA . GLU B 1 42 ? -6.113 -11.258 9.531 1 95.56 42 GLU B CA 1
ATOM 2003 C C . GLU B 1 42 ? -6.285 -11 8.039 1 95.56 42 GLU B C 1
ATOM 2005 O O . GLU B 1 42 ? -7.262 -11.445 7.438 1 95.56 42 GLU B O 1
ATOM 2010 N N . ILE B 1 43 ? -5.363 -10.297 7.492 1 96.62 43 ILE B N 1
ATOM 2011 C CA . ILE B 1 43 ? -5.473 -9.93 6.086 1 96.62 43 ILE B CA 1
ATOM 2012 C C . ILE B 1 43 ? -4.219 -10.367 5.336 1 96.62 43 ILE B C 1
ATOM 2014 O O . ILE B 1 43 ? -3.1 -10.047 5.742 1 96.62 43 ILE B O 1
ATOM 2018 N N . LEU B 1 44 ? -4.363 -11.18 4.305 1 97.38 44 LEU B N 1
ATOM 2019 C CA . LEU B 1 44 ? -3.256 -11.5 3.406 1 97.38 44 LEU B CA 1
ATOM 2020 C C . LEU B 1 44 ? -2.932 -10.312 2.502 1 97.38 44 LEU B C 1
ATOM 2022 O O . LEU B 1 44 ? -3.77 -9.891 1.703 1 97.38 44 LEU B O 1
ATOM 2026 N N . 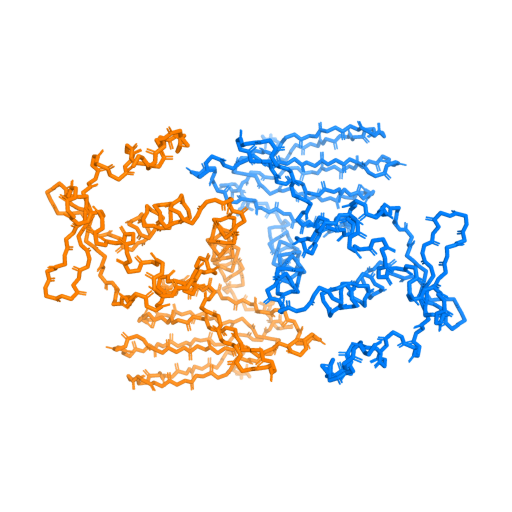ILE B 1 45 ? -1.728 -9.789 2.57 1 95.69 45 ILE B N 1
ATOM 2027 C CA . ILE B 1 45 ? -1.378 -8.531 1.916 1 95.69 45 ILE B CA 1
ATOM 2028 C C . ILE B 1 45 ? -0.641 -8.82 0.609 1 95.69 45 ILE B C 1
ATOM 2030 O O . ILE B 1 45 ? -0.697 -8.023 -0.33 1 95.69 45 ILE B O 1
ATOM 2034 N N . ASN B 1 46 ? 0.058 -9.891 0.594 1 95.88 46 ASN B N 1
ATOM 2035 C CA . ASN B 1 46 ? 0.89 -10.219 -0.56 1 95.88 46 ASN B CA 1
ATOM 2036 C C . ASN B 1 46 ? 1.359 -11.672 -0.522 1 95.88 46 ASN B C 1
ATOM 2038 O O . ASN B 1 46 ? 1.363 -12.297 0.538 1 95.88 46 ASN B O 1
ATOM 2042 N N . VAL B 1 47 ? 1.699 -12.242 -1.658 1 96.19 47 VAL B N 1
ATOM 2043 C CA . VAL B 1 47 ? 2.391 -13.516 -1.8 1 96.19 47 VAL B CA 1
ATOM 2044 C C . VAL B 1 47 ? 3.773 -13.289 -2.404 1 96.19 47 VAL B C 1
ATOM 2046 O O . VAL B 1 47 ? 3.902 -12.664 -3.459 1 96.19 47 VAL B O 1
ATOM 2049 N N . LEU B 1 48 ? 4.723 -13.781 -1.741 1 96.38 48 LEU B N 1
ATOM 2050 C CA . LEU B 1 48 ? 6.102 -13.516 -2.141 1 96.38 48 LEU B CA 1
ATOM 2051 C C . LEU B 1 48 ? 6.711 -14.727 -2.838 1 96.38 48 LEU B C 1
ATOM 2053 O O . LEU B 1 48 ? 6.395 -15.867 -2.492 1 96.38 48 LEU B O 1
ATOM 2057 N N . LYS B 1 49 ? 7.539 -14.484 -3.773 1 95.19 49 LYS B N 1
ATOM 2058 C CA . LYS B 1 49 ? 8.32 -15.477 -4.516 1 95.19 49 LYS B CA 1
ATOM 2059 C C . LYS B 1 49 ? 9.812 -15.203 -4.395 1 95.19 49 LYS B C 1
ATOM 2061 O O . LYS B 1 49 ? 10.219 -14.172 -3.852 1 95.19 49 LYS B O 1
ATOM 2066 N N . PRO B 1 50 ? 10.664 -16.156 -4.887 1 95.94 50 PRO B N 1
ATOM 2067 C CA . PRO B 1 50 ? 12.109 -15.953 -4.762 1 95.94 50 PRO B CA 1
ATOM 2068 C C . PRO B 1 50 ? 12.57 -14.633 -5.363 1 95.94 50 PRO B C 1
ATOM 2070 O O . PRO B 1 50 ? 12.086 -14.227 -6.422 1 95.94 50 PRO B O 1
ATOM 2073 N N . ASP B 1 51 ? 13.438 -13.914 -4.629 1 97.12 51 ASP B N 1
ATOM 2074 C CA . ASP B 1 51 ? 14.078 -12.672 -5.039 1 97.12 51 ASP B CA 1
ATOM 2075 C C . ASP B 1 51 ? 13.227 -11.469 -4.668 1 97.12 51 ASP B C 1
ATOM 2077 O O . ASP B 1 51 ? 13.555 -10.328 -5.012 1 97.12 51 ASP B O 1
ATOM 2081 N N . ASP B 1 52 ? 12.141 -11.734 -4 1 97.12 52 ASP B N 1
ATOM 2082 C CA . ASP B 1 52 ? 11.391 -10.625 -3.428 1 97.12 52 ASP B CA 1
ATOM 2083 C C . ASP B 1 52 ? 12.031 -10.141 -2.129 1 97.12 52 ASP B C 1
ATOM 2085 O O . ASP B 1 52 ? 12.68 -10.914 -1.42 1 97.12 52 ASP B O 1
ATOM 2089 N N . ALA B 1 53 ? 11.844 -8.875 -1.821 1 97.12 53 ALA B N 1
ATOM 2090 C CA . ALA B 1 53 ? 12.312 -8.281 -0.574 1 97.12 53 ALA B CA 1
ATOM 2091 C C . ALA B 1 53 ? 11.273 -7.324 0.007 1 97.12 53 ALA B C 1
ATOM 2093 O O . ALA B 1 53 ? 10.617 -6.59 -0.733 1 97.12 53 ALA B O 1
ATOM 2094 N N . VAL B 1 54 ? 11.133 -7.375 1.318 1 95.62 54 VAL B N 1
ATOM 2095 C CA . VAL B 1 54 ? 10.109 -6.559 1.955 1 95.62 54 VAL B CA 1
ATOM 2096 C C . VAL B 1 54 ? 10.695 -5.84 3.168 1 95.62 54 VAL B C 1
ATOM 2098 O O . VAL B 1 54 ? 11.523 -6.402 3.889 1 95.62 54 VAL B O 1
ATOM 2101 N N . ARG B 1 55 ? 10.336 -4.629 3.236 1 89.31 55 ARG B N 1
ATOM 2102 C CA . ARG B 1 55 ? 10.555 -3.836 4.441 1 89.31 55 ARG B CA 1
ATOM 2103 C C . ARG B 1 55 ? 9.234 -3.307 4.992 1 89.31 55 ARG B C 1
ATOM 2105 O O . ARG B 1 55 ? 8.391 -2.824 4.238 1 89.31 55 ARG B O 1
ATOM 2112 N N . LEU B 1 56 ? 8.953 -3.6 6.188 1 75.75 56 LEU B N 1
ATOM 2113 C CA . LEU B 1 56 ? 7.684 -3.137 6.727 1 75.75 56 LEU B CA 1
ATOM 2114 C C . LEU B 1 56 ? 7.887 -1.918 7.625 1 75.75 56 LEU B C 1
ATOM 2116 O O . LEU B 1 56 ? 8.984 -1.69 8.133 1 75.75 56 LEU B O 1
ATOM 2120 N N . PRO B 1 57 ? 6.766 -1.129 7.629 1 67.62 57 PRO B N 1
ATOM 2121 C CA . PRO B 1 57 ? 6.828 0.097 8.43 1 67.62 57 PRO B CA 1
ATOM 2122 C C . PRO B 1 57 ? 7.039 -0.178 9.914 1 67.62 57 PRO B C 1
ATOM 2124 O O . PRO B 1 57 ? 6.75 -1.28 10.391 1 67.62 57 PRO B O 1
ATOM 2127 N N . ASP B 1 58 ? 7.793 0.688 10.555 1 60.81 58 ASP B N 1
ATOM 2128 C CA . ASP B 1 58 ? 7.953 0.624 12 1 60.81 58 ASP B CA 1
ATOM 2129 C C . ASP B 1 58 ? 6.598 0.537 12.695 1 60.81 58 ASP B C 1
ATOM 2131 O O . ASP B 1 58 ? 5.641 1.197 12.289 1 60.81 58 ASP B O 1
ATOM 2135 N N . PRO B 1 59 ? 6.402 -0.501 13.453 1 54.44 59 PRO B N 1
ATOM 2136 C CA . PRO B 1 59 ? 5.137 -0.796 14.133 1 54.44 59 PRO B CA 1
ATOM 2137 C C . PRO B 1 59 ? 4.562 0.418 14.859 1 54.44 59 PRO B C 1
ATOM 2139 O O . PRO B 1 59 ? 3.82 0.264 15.836 1 54.44 59 PRO B O 1
ATOM 2142 N N . SER B 1 60 ? 4.789 1.577 14.492 1 53.59 60 SER B N 1
ATOM 2143 C CA . SER B 1 60 ? 4.141 2.52 15.398 1 53.59 60 SER B CA 1
ATOM 2144 C C . SER B 1 60 ? 2.646 2.244 15.5 1 53.59 60 SER B C 1
ATOM 2146 O O . SER B 1 60 ? 2.014 2.59 16.5 1 53.59 60 SER B O 1
ATOM 2148 N N . ILE B 1 61 ? 2.074 1.693 14.406 1 59.03 61 ILE B N 1
ATOM 2149 C CA . ILE B 1 61 ? 0.629 1.508 14.477 1 59.03 61 ILE B CA 1
ATOM 2150 C C . ILE B 1 61 ? 0.309 0.039 14.734 1 59.03 61 ILE B C 1
ATOM 2152 O O . ILE B 1 61 ? 0.863 -0.85 14.086 1 59.03 61 ILE B O 1
ATOM 2156 N N . ASN B 1 62 ? 0.157 -0.333 16 1 60.94 62 ASN B N 1
ATOM 2157 C CA . ASN B 1 62 ? -0.248 -1.64 16.5 1 60.94 62 ASN B CA 1
ATOM 2158 C C . ASN B 1 62 ? -0.518 -2.623 15.375 1 60.94 62 ASN B C 1
ATOM 2160 O O . ASN B 1 62 ? -1.612 -3.182 15.273 1 60.94 62 ASN B O 1
ATOM 2164 N N . SER B 1 63 ? 0.45 -2.582 14.375 1 73.12 63 SER B N 1
ATOM 2165 C CA . SER B 1 63 ? 0.282 -3.559 13.305 1 73.12 63 SER B CA 1
ATOM 2166 C C . SER B 1 63 ? 1.272 -4.711 13.445 1 73.12 63 SER B C 1
ATOM 2168 O O . SER B 1 63 ? 2.457 -4.488 13.703 1 73.12 63 SER B O 1
ATOM 2170 N N . VAL B 1 64 ? 0.786 -5.965 13.406 1 87.75 64 VAL B N 1
ATOM 2171 C CA . VAL B 1 64 ? 1.619 -7.164 13.414 1 87.75 64 VAL B CA 1
ATOM 2172 C C . VAL B 1 64 ? 1.598 -7.812 12.031 1 87.75 64 VAL B C 1
ATOM 2174 O O . VAL B 1 64 ? 0.533 -7.977 11.43 1 87.75 64 VAL B O 1
ATOM 2177 N N . TYR B 1 65 ? 2.838 -8.07 11.523 1 93 65 TYR B N 1
ATOM 2178 C CA . TYR B 1 65 ? 2.967 -8.758 10.242 1 93 65 TYR B CA 1
ATOM 2179 C C . TYR B 1 65 ? 3.658 -10.102 10.414 1 93 65 TYR B C 1
ATOM 2181 O O . TYR B 1 65 ? 4.574 -10.242 11.227 1 93 65 TYR B O 1
ATOM 2189 N N . GLU B 1 66 ? 3.244 -11.039 9.656 1 94.88 66 GLU B N 1
ATOM 2190 C CA . GLU B 1 66 ? 3.824 -12.375 9.711 1 94.88 66 GLU B CA 1
ATOM 2191 C C . GLU B 1 66 ? 4.023 -12.953 8.312 1 94.88 66 GLU B C 1
ATOM 2193 O O . GLU B 1 66 ? 3.211 -12.711 7.414 1 94.88 66 GLU B O 1
ATOM 2198 N N . PHE B 1 67 ? 5.078 -13.734 8.188 1 96.06 67 PHE B N 1
ATOM 2199 C CA . PHE B 1 67 ? 5.246 -14.617 7.043 1 96.06 67 PHE B CA 1
ATOM 2200 C C . PHE B 1 67 ? 4.711 -16.016 7.352 1 96.06 67 PHE B C 1
ATOM 2202 O O . PHE B 1 67 ? 4.957 -16.547 8.438 1 96.06 67 PHE B O 1
ATOM 2209 N N . ARG B 1 68 ? 3.934 -16.531 6.473 1 96.19 68 ARG B N 1
ATOM 2210 C CA . ARG B 1 68 ? 3.482 -17.906 6.566 1 96.19 68 ARG B CA 1
ATOM 2211 C C . ARG B 1 68 ? 3.875 -18.703 5.32 1 96.19 68 ARG B C 1
ATOM 2213 O O . ARG B 1 68 ? 3.732 -18.219 4.199 1 96.19 68 ARG B O 1
ATOM 2220 N N . THR B 1 69 ? 4.441 -19.859 5.504 1 93.19 69 THR B N 1
ATOM 2221 C CA . THR B 1 69 ? 4.859 -20.688 4.371 1 93.19 69 THR B CA 1
ATOM 2222 C C . THR B 1 69 ? 3.656 -21.328 3.699 1 93.19 69 THR B C 1
ATOM 2224 O O . THR B 1 69 ? 2.588 -21.453 4.305 1 93.19 69 THR B O 1
ATOM 2227 N N . ASN B 1 70 ? 3.771 -21.484 2.361 1 83.19 70 ASN B N 1
ATOM 2228 C CA . ASN B 1 70 ? 2.734 -22.109 1.544 1 83.19 70 ASN B CA 1
ATOM 2229 C C . ASN B 1 70 ? 3.084 -23.547 1.205 1 83.19 70 ASN B C 1
ATOM 2231 O O . ASN B 1 70 ? 3.318 -23.891 0.042 1 83.19 70 ASN B O 1
ATOM 2235 N N . LYS B 1 71 ? 3.074 -24.422 2.074 1 79.81 71 LYS B N 1
ATOM 2236 C CA . LYS B 1 71 ? 3.256 -25.859 1.88 1 79.81 71 LYS B CA 1
ATOM 2237 C C . LYS B 1 71 ? 4.641 -26.172 1.315 1 79.81 71 LYS B C 1
ATOM 2239 O O . LYS B 1 71 ? 4.793 -27.078 0.499 1 79.81 71 LYS B O 1
ATOM 2244 N N . GLU B 1 72 ? 5.578 -25.359 1.409 1 88.12 72 GLU B N 1
ATOM 2245 C CA . GLU B 1 72 ? 6.957 -25.625 1.02 1 88.12 72 GLU B CA 1
ATOM 2246 C C . GLU B 1 72 ? 7.941 -24.891 1.93 1 88.12 72 GLU B C 1
ATOM 2248 O O . GLU B 1 72 ? 7.57 -23.953 2.633 1 88.12 72 GLU B O 1
ATOM 2253 N N . LYS B 1 73 ? 9.141 -25.375 1.867 1 93.25 73 LYS B N 1
ATOM 2254 C CA . LYS B 1 73 ? 10.211 -24.734 2.623 1 93.25 73 LYS B CA 1
ATOM 2255 C C . LYS B 1 73 ? 10.586 -23.391 2.016 1 93.25 73 LYS B C 1
ATOM 2257 O O . LYS B 1 73 ? 10.375 -23.156 0.823 1 93.25 73 LYS B O 1
ATOM 2262 N N . ALA B 1 74 ? 11.023 -22.484 2.838 1 96.5 74 ALA B N 1
ATOM 2263 C CA . ALA B 1 74 ? 11.469 -21.172 2.373 1 96.5 74 ALA B CA 1
ATOM 2264 C C . ALA B 1 74 ? 12.719 -20.719 3.115 1 96.5 74 ALA B C 1
ATOM 2266 O O . ALA B 1 74 ? 13.016 -21.219 4.207 1 96.5 74 ALA B O 1
ATOM 2267 N N . GLN B 1 75 ? 13.492 -19.906 2.514 1 97.19 75 GLN B N 1
ATOM 2268 C CA . GLN B 1 75 ? 14.711 -19.359 3.098 1 97.19 75 GLN B CA 1
ATOM 2269 C C . GLN B 1 75 ? 14.695 -17.828 3.051 1 97.19 75 GLN B C 1
ATOM 2271 O O . GLN B 1 75 ? 14.602 -17.234 1.973 1 97.19 75 GLN B O 1
ATOM 2276 N N . LEU B 1 76 ? 14.836 -17.219 4.184 1 96.94 76 LEU B N 1
ATOM 2277 C CA . LEU B 1 76 ? 14.867 -15.766 4.309 1 96.94 76 LEU B CA 1
ATOM 2278 C C . LEU B 1 76 ? 16.234 -15.281 4.754 1 96.94 76 LEU B C 1
ATOM 2280 O O . LEU B 1 76 ? 16.891 -15.922 5.586 1 96.94 76 LEU B O 1
ATOM 2284 N N . ILE B 1 77 ? 16.625 -14.234 4.246 1 96.69 77 ILE B N 1
ATOM 2285 C CA . ILE B 1 77 ? 17.812 -13.516 4.723 1 96.69 77 ILE B CA 1
ATOM 2286 C C . ILE B 1 77 ? 17.391 -12.141 5.246 1 96.69 77 ILE B C 1
ATOM 2288 O O . ILE B 1 77 ? 16.703 -11.391 4.555 1 96.69 77 ILE B O 1
ATOM 2292 N N . LEU B 1 78 ? 17.766 -11.797 6.438 1 95.5 78 LEU B N 1
ATOM 2293 C CA . LEU B 1 78 ? 17.453 -10.523 7.082 1 95.5 78 LEU B CA 1
ATOM 2294 C C . LEU B 1 78 ? 18.656 -9.594 7.074 1 95.5 78 LEU B C 1
ATOM 2296 O O . LEU B 1 78 ? 19.766 -10 7.426 1 95.5 78 LEU B O 1
ATOM 2300 N N . TYR B 1 79 ? 18.375 -8.406 6.645 1 94.69 79 TYR B N 1
ATOM 2301 C CA . TYR B 1 79 ? 19.359 -7.34 6.703 1 94.69 79 TYR B CA 1
ATOM 2302 C C . TYR B 1 79 ? 18.891 -6.199 7.598 1 94.69 79 TYR B C 1
ATOM 2304 O O . TYR B 1 79 ? 17.766 -5.727 7.469 1 94.69 79 TYR B O 1
ATOM 2312 N N . LYS B 1 80 ? 19.719 -5.762 8.469 1 92.44 80 LYS B N 1
ATOM 2313 C CA . LYS B 1 80 ? 19.359 -4.586 9.266 1 92.44 80 LYS B CA 1
ATOM 2314 C C . LYS B 1 80 ? 19.297 -3.332 8.398 1 92.44 80 LYS B C 1
ATOM 2316 O O . LYS B 1 80 ? 20.25 -3.025 7.676 1 92.44 80 LYS B O 1
ATOM 2321 N N . TRP B 1 81 ? 18.203 -2.641 8.516 1 89.62 81 TRP B N 1
ATOM 2322 C CA . TRP B 1 81 ? 17.984 -1.445 7.707 1 89.62 81 TRP B CA 1
ATOM 2323 C C . TRP B 1 81 ? 19.062 -0.406 7.973 1 89.62 81 TRP B C 1
ATOM 2325 O O . TRP B 1 81 ? 19.641 0.153 7.035 1 89.62 81 TRP B O 1
ATOM 2335 N N . ASP B 1 82 ? 19.422 -0.158 9.211 1 89.56 82 ASP B N 1
ATOM 2336 C CA 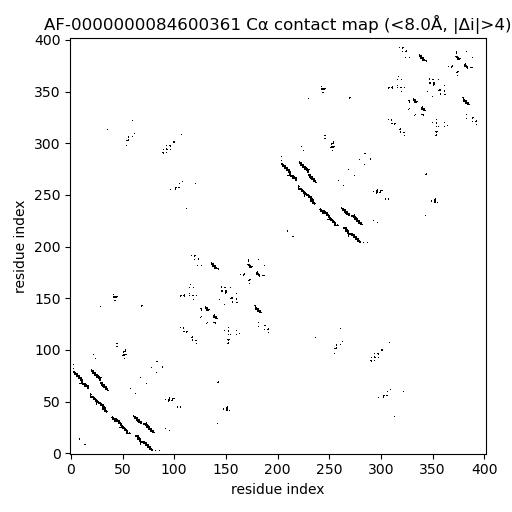. ASP B 1 82 ? 20.359 0.895 9.609 1 89.56 82 ASP B CA 1
ATOM 2337 C C . ASP B 1 82 ? 21.766 0.6 9.109 1 89.56 82 ASP B C 1
ATOM 2339 O O . ASP B 1 82 ? 22.609 1.5 9.039 1 89.56 82 ASP B O 1
ATOM 2343 N N . SER B 1 83 ? 22.047 -0.638 8.742 1 91.88 83 SER B N 1
ATOM 2344 C CA . SER B 1 83 ? 23.375 -1.018 8.305 1 91.88 83 SER B CA 1
ATOM 2345 C C . SER B 1 83 ? 23.391 -1.384 6.82 1 91.88 83 SER B C 1
ATOM 2347 O O . SER B 1 83 ? 24.422 -1.841 6.301 1 91.88 83 SER B O 1
ATOM 2349 N N . LEU B 1 84 ? 22.297 -1.224 6.156 1 91.62 84 LEU B N 1
ATOM 2350 C CA . LEU B 1 84 ? 22.156 -1.645 4.766 1 91.62 84 LEU B CA 1
ATOM 2351 C C . LEU B 1 84 ? 23.188 -0.948 3.885 1 91.62 84 LEU B C 1
ATOM 2353 O O . LEU B 1 84 ? 23.719 -1.551 2.949 1 91.62 84 LEU B O 1
ATOM 2357 N N . HIS B 1 85 ? 23.469 0.314 4.184 1 90.06 85 HIS B N 1
ATOM 2358 C CA . HIS B 1 85 ? 24.375 1.125 3.375 1 90.06 85 HIS B CA 1
ATOM 2359 C C . HIS B 1 85 ? 25.781 0.551 3.385 1 90.06 85 HIS B C 1
ATOM 2361 O O . HIS B 1 85 ? 26.609 0.908 2.541 1 90.06 85 HIS B O 1
ATOM 2367 N N . LYS B 1 86 ? 26.125 -0.353 4.289 1 92.25 86 LYS B N 1
ATOM 2368 C CA . LYS B 1 86 ? 27.469 -0.878 4.461 1 92.25 86 LYS B CA 1
ATOM 2369 C C . LYS B 1 86 ? 27.688 -2.125 3.609 1 92.25 86 LYS B C 1
ATOM 2371 O O . LYS B 1 86 ? 28.828 -2.564 3.424 1 92.25 86 LYS B O 1
ATOM 2376 N N . ILE B 1 87 ? 26.625 -2.697 3.113 1 91.19 87 ILE B N 1
ATOM 2377 C CA . ILE B 1 87 ? 26.797 -3.979 2.436 1 91.19 87 ILE B CA 1
ATOM 2378 C C . ILE B 1 87 ? 26.875 -3.758 0.927 1 91.19 87 ILE B C 1
ATOM 2380 O O . ILE B 1 87 ? 26.344 -2.779 0.407 1 91.19 87 ILE B O 1
ATOM 2384 N N . GLU B 1 88 ? 27.516 -4.652 0.234 1 90.44 88 GLU B N 1
ATOM 2385 C CA . GLU B 1 88 ? 27.734 -4.547 -1.203 1 90.44 88 GLU B CA 1
ATOM 2386 C C . GLU B 1 88 ? 26.438 -4.703 -1.986 1 90.44 88 GLU B C 1
ATOM 2388 O O . GLU B 1 88 ? 26.266 -4.094 -3.043 1 90.44 88 GLU B O 1
ATOM 2393 N N . GLU B 1 89 ? 25.469 -5.453 -1.486 1 91.94 89 GLU B N 1
ATOM 2394 C CA . GLU B 1 89 ? 24.219 -5.789 -2.178 1 91.94 89 GLU B CA 1
ATOM 2395 C C . GLU B 1 89 ? 23.156 -4.727 -1.938 1 91.94 89 GLU B C 1
ATOM 2397 O O . GLU B 1 89 ? 22 -4.91 -2.316 1 91.94 89 GLU B O 1
ATOM 2402 N N . LYS B 1 90 ? 23.547 -3.615 -1.361 1 92.38 90 LYS B N 1
ATOM 2403 C CA . LYS B 1 90 ? 22.578 -2.629 -0.903 1 92.38 90 LYS B CA 1
ATOM 2404 C C . LYS B 1 90 ? 21.688 -2.148 -2.053 1 92.38 90 LYS B C 1
ATOM 2406 O O . LYS B 1 90 ? 20.484 -2.031 -1.903 1 92.38 90 LYS B O 1
ATOM 2411 N N . TYR B 1 91 ? 22.25 -1.911 -3.188 1 92.44 91 TYR B N 1
ATOM 2412 C CA . TYR B 1 91 ? 21.469 -1.426 -4.312 1 92.44 91 TYR B CA 1
ATOM 2413 C C . TYR B 1 91 ? 20.531 -2.508 -4.824 1 92.44 91 TYR B C 1
ATOM 2415 O O . TYR B 1 91 ? 19.344 -2.238 -5.098 1 92.44 91 TYR B O 1
ATOM 2423 N N . TYR B 1 92 ? 21.094 -3.637 -4.957 1 93.5 92 TYR B N 1
ATOM 2424 C CA . TYR B 1 92 ? 20.281 -4.773 -5.387 1 93.5 92 TYR B CA 1
ATOM 2425 C C . TYR B 1 92 ? 19.094 -4.984 -4.453 1 93.5 92 TYR B C 1
ATOM 2427 O O . TYR B 1 92 ? 17.953 -5.109 -4.906 1 93.5 92 TYR B O 1
ATOM 2435 N N . LEU B 1 93 ? 19.344 -4.922 -3.193 1 94.88 93 LEU B N 1
ATOM 2436 C CA . LEU B 1 93 ? 18.312 -5.16 -2.186 1 94.88 93 LEU B CA 1
ATOM 2437 C C . LEU B 1 93 ? 17.25 -4.062 -2.221 1 94.88 93 LEU B C 1
ATOM 2439 O O . LEU B 1 93 ? 16.062 -4.352 -2.188 1 94.88 93 LEU B O 1
ATOM 2443 N N . LEU B 1 94 ? 17.688 -2.869 -2.324 1 94.62 94 LEU B N 1
ATOM 2444 C CA . LEU B 1 94 ? 16.75 -1.753 -2.359 1 94.62 94 LEU B CA 1
ATOM 2445 C C . LEU B 1 94 ? 15.898 -1.793 -3.629 1 94.62 94 LEU B C 1
ATOM 2447 O O . LEU B 1 94 ? 14.719 -1.439 -3.605 1 94.62 94 LEU B O 1
ATOM 2451 N N . ASN B 1 95 ? 16.547 -2.203 -4.676 1 93.38 95 ASN B N 1
ATOM 2452 C CA . ASN B 1 95 ? 15.797 -2.389 -5.918 1 93.38 95 ASN B CA 1
ATOM 2453 C C . ASN B 1 95 ? 14.727 -3.467 -5.773 1 93.38 95 ASN B C 1
ATOM 2455 O O . ASN B 1 95 ? 13.602 -3.303 -6.258 1 93.38 95 ASN B O 1
ATOM 2459 N N . LYS B 1 96 ? 15.047 -4.512 -5.145 1 94.81 96 LYS B N 1
ATOM 2460 C CA . LYS B 1 96 ? 14.086 -5.59 -4.918 1 94.81 96 LYS B CA 1
ATOM 2461 C C . LYS B 1 96 ? 12.961 -5.137 -3.99 1 94.81 96 LYS B C 1
ATOM 2463 O O . LYS B 1 96 ? 11.797 -5.48 -4.203 1 94.81 96 LYS B O 1
ATOM 2468 N N . VAL B 1 97 ? 13.305 -4.363 -2.957 1 94.69 97 VAL B N 1
ATOM 2469 C CA . VAL B 1 97 ? 12.289 -3.797 -2.078 1 94.69 97 VAL B CA 1
ATOM 2470 C C . VAL B 1 97 ? 11.32 -2.939 -2.893 1 94.69 97 VAL B C 1
ATOM 2472 O O . VAL B 1 97 ? 10.102 -3.082 -2.771 1 94.69 97 VAL B O 1
ATOM 2475 N N . ALA B 1 98 ? 11.883 -2.084 -3.74 1 91.69 98 ALA B N 1
ATOM 2476 C CA . ALA B 1 98 ? 11.062 -1.201 -4.566 1 91.69 98 ALA B CA 1
ATOM 2477 C C . ALA B 1 98 ? 10.148 -2.002 -5.492 1 91.69 98 ALA B C 1
ATOM 2479 O O . ALA B 1 98 ? 8.969 -1.681 -5.645 1 91.69 98 ALA B O 1
ATOM 2480 N N . THR B 1 99 ? 10.664 -3.062 -6.078 1 91.06 99 THR B N 1
ATOM 2481 C CA . THR B 1 99 ? 9.898 -3.871 -7.023 1 91.06 99 THR B CA 1
ATOM 2482 C C . THR B 1 99 ? 8.797 -4.645 -6.309 1 91.06 99 THR B C 1
ATOM 2484 O O . THR B 1 99 ? 7.66 -4.695 -6.785 1 91.06 99 THR B O 1
ATOM 2487 N N . THR B 1 100 ? 9.109 -5.242 -5.141 1 94.06 100 THR B N 1
ATOM 2488 C CA . THR B 1 100 ? 8.125 -5.977 -4.367 1 94.06 100 THR B CA 1
ATOM 2489 C C . THR B 1 100 ? 7.02 -5.043 -3.871 1 94.06 100 THR B C 1
ATOM 2491 O O . THR B 1 100 ? 5.844 -5.414 -3.857 1 94.06 100 THR B O 1
ATOM 2494 N N . THR B 1 101 ? 7.41 -3.914 -3.512 1 91.06 101 THR B N 1
ATOM 2495 C CA . THR B 1 101 ? 6.453 -2.926 -3.027 1 91.06 101 THR B CA 1
ATOM 2496 C C . THR B 1 101 ? 5.508 -2.498 -4.145 1 91.06 101 THR B C 1
ATOM 2498 O O . THR B 1 101 ? 4.312 -2.291 -3.91 1 91.06 101 THR B O 1
ATOM 2501 N N . MET B 1 102 ? 6.02 -2.338 -5.273 1 88.44 102 MET B N 1
ATOM 2502 C CA . MET B 1 102 ? 5.184 -2 -6.426 1 88.44 102 MET B CA 1
ATOM 2503 C C . MET B 1 102 ? 4.129 -3.074 -6.664 1 88.44 102 MET B C 1
ATOM 2505 O O . MET B 1 102 ? 2.975 -2.762 -6.961 1 88.44 102 MET B O 1
ATOM 2509 N N . ARG B 1 103 ? 4.488 -4.266 -6.555 1 90 103 ARG B N 1
ATOM 2510 C CA . ARG B 1 103 ? 3.543 -5.363 -6.715 1 90 103 ARG B CA 1
ATOM 2511 C C . ARG B 1 103 ? 2.482 -5.34 -5.621 1 90 103 ARG B C 1
ATOM 2513 O O . ARG B 1 103 ? 1.299 -5.547 -5.891 1 90 103 ARG B O 1
ATOM 2520 N N . THR B 1 104 ? 2.93 -5.129 -4.391 1 92.69 104 THR B N 1
ATOM 2521 C CA . THR B 1 104 ? 1.991 -5.016 -3.279 1 92.69 104 THR B CA 1
ATOM 2522 C C . THR B 1 104 ? 1.014 -3.869 -3.512 1 92.69 104 THR B C 1
ATOM 2524 O O . THR B 1 104 ? -0.178 -3.992 -3.221 1 92.69 104 THR B O 1
ATOM 2527 N N . GLU B 1 105 ? 1.545 -2.773 -4.035 1 91.56 105 GLU B N 1
ATOM 2528 C CA . GLU B 1 105 ? 0.689 -1.624 -4.309 1 91.56 105 GLU B CA 1
ATOM 2529 C C . GLU B 1 105 ? -0.347 -1.951 -5.379 1 91.56 105 GLU B C 1
ATOM 2531 O O . GLU B 1 105 ? -1.48 -1.469 -5.32 1 91.56 105 GLU B O 1
ATOM 2536 N N . LEU B 1 106 ? 0.023 -2.758 -6.336 1 91.19 106 LEU B N 1
ATOM 2537 C CA . LEU B 1 106 ? -0.949 -3.18 -7.34 1 91.19 106 LEU B CA 1
ATOM 2538 C C . LEU B 1 106 ? -2.102 -3.941 -6.691 1 91.19 106 LEU B C 1
ATOM 2540 O O . LEU B 1 106 ? -3.262 -3.748 -7.059 1 91.19 106 LEU B O 1
ATOM 2544 N N . ILE B 1 107 ? -1.803 -4.773 -5.75 1 94.38 107 ILE B N 1
ATOM 2545 C CA . ILE B 1 107 ? -2.842 -5.48 -5.008 1 94.38 107 ILE B CA 1
ATOM 2546 C C . ILE B 1 107 ? -3.695 -4.48 -4.234 1 94.38 107 ILE B C 1
ATOM 2548 O O . ILE B 1 107 ? -4.926 -4.578 -4.227 1 94.38 107 ILE B O 1
ATOM 2552 N N . ASN B 1 108 ? -3.035 -3.529 -3.623 1 93.81 108 ASN B N 1
ATOM 2553 C CA . ASN B 1 108 ? -3.77 -2.49 -2.91 1 93.81 108 ASN B CA 1
ATOM 2554 C C . ASN B 1 108 ? -4.684 -1.704 -3.848 1 93.81 108 ASN B C 1
ATOM 2556 O O . ASN B 1 108 ? -5.812 -1.37 -3.486 1 93.81 108 ASN B O 1
ATOM 2560 N N . HIS B 1 109 ? -4.184 -1.389 -5.008 1 92.56 109 HIS B N 1
ATOM 2561 C CA . HIS B 1 109 ? -4.992 -0.729 -6.027 1 92.56 109 HIS B CA 1
ATOM 2562 C C . HIS B 1 109 ? -6.242 -1.54 -6.352 1 92.56 109 HIS B C 1
ATOM 2564 O O . HIS B 1 109 ? -7.34 -0.984 -6.453 1 92.56 109 HIS B O 1
ATOM 2570 N N . ILE B 1 110 ? -6.074 -2.789 -6.523 1 92.94 110 ILE B N 1
ATOM 2571 C CA . ILE B 1 110 ? -7.18 -3.689 -6.82 1 92.94 110 ILE B CA 1
ATOM 2572 C C . ILE B 1 110 ? -8.211 -3.629 -5.695 1 92.94 110 ILE B C 1
ATOM 2574 O O . ILE B 1 110 ? -9.414 -3.549 -5.953 1 92.94 110 ILE B O 1
ATOM 2578 N N . LYS B 1 111 ? -7.727 -3.592 -4.43 1 95.5 111 LYS B N 1
ATOM 2579 C CA . LYS B 1 111 ? -8.594 -3.551 -3.256 1 95.5 111 LYS B CA 1
ATOM 2580 C C . LYS B 1 111 ? -9.477 -2.311 -3.27 1 95.5 111 LYS B C 1
ATOM 2582 O O . LYS B 1 111 ? -10.547 -2.297 -2.65 1 95.5 111 LYS B O 1
ATOM 2587 N N . ARG B 1 112 ? -9.047 -1.286 -3.967 1 94.06 112 ARG B N 1
ATOM 2588 C CA . ARG B 1 112 ? -9.75 -0.01 -3.926 1 94.06 112 ARG B CA 1
ATOM 2589 C C . ARG B 1 112 ? -10.828 0.054 -5.008 1 94.06 112 ARG B C 1
ATOM 2591 O O . ARG B 1 112 ? -11.578 1.025 -5.082 1 94.06 112 ARG B O 1
ATOM 2598 N N . LYS B 1 113 ? -10.914 -0.927 -5.859 1 91.81 113 LYS B N 1
ATOM 2599 C CA . LYS B 1 113 ? -11.938 -0.933 -6.898 1 91.81 113 LYS B CA 1
ATOM 2600 C C . LYS B 1 113 ? -13.32 -1.208 -6.309 1 91.81 113 LYS B C 1
ATOM 2602 O O . LYS B 1 113 ? -13.445 -1.971 -5.352 1 91.81 113 LYS B O 1
ATOM 2607 N N . LYS B 1 114 ? -14.266 -0.677 -6.883 1 90.88 114 LYS B N 1
ATOM 2608 C CA . LYS B 1 114 ? -15.625 -0.646 -6.363 1 90.88 114 LYS B CA 1
ATOM 2609 C C . LYS B 1 114 ? -16.234 -2.043 -6.348 1 90.88 114 LYS B C 1
ATOM 2611 O O . LYS B 1 114 ? -16.828 -2.459 -5.344 1 90.88 114 LYS B O 1
ATOM 2616 N N . PHE B 1 115 ? -16.141 -2.781 -7.379 1 92.12 115 PHE B N 1
ATOM 2617 C CA . PHE B 1 115 ? -16.859 -4.039 -7.535 1 92.12 115 PHE B CA 1
ATOM 2618 C C . PHE B 1 115 ? -15.945 -5.227 -7.246 1 92.12 115 PHE B C 1
ATOM 2620 O O . PHE B 1 115 ? -14.867 -5.344 -7.832 1 92.12 115 PHE B O 1
ATOM 2627 N N . VAL B 1 116 ? -16.453 -6.113 -6.469 1 95.81 116 VAL B N 1
ATOM 2628 C CA . VAL B 1 116 ? -15.672 -7.266 -6.027 1 95.81 116 VAL B CA 1
ATOM 2629 C C . VAL B 1 116 ? -15.328 -8.148 -7.227 1 95.81 116 VAL B C 1
ATOM 2631 O O . VAL B 1 116 ? -14.227 -8.711 -7.293 1 95.81 116 VAL B O 1
ATOM 2634 N N . LYS B 1 117 ? -16.234 -8.25 -8.156 1 93.25 117 LYS B N 1
ATOM 2635 C CA . LYS B 1 117 ? -15.961 -9.047 -9.344 1 93.25 117 LYS B CA 1
ATOM 2636 C C . LYS B 1 117 ? -14.734 -8.523 -10.094 1 93.25 117 LYS B C 1
ATOM 2638 O O . LYS B 1 117 ? -13.867 -9.297 -10.5 1 93.25 117 LYS B O 1
ATOM 2643 N N . ASN B 1 118 ? -14.703 -7.195 -10.234 1 91.31 118 ASN B N 1
ATOM 2644 C CA . ASN B 1 118 ? -13.555 -6.582 -10.883 1 91.31 118 ASN B CA 1
ATOM 2645 C C . ASN B 1 118 ? -12.273 -6.816 -10.094 1 91.31 118 ASN B C 1
ATOM 2647 O O . ASN B 1 118 ? -11.219 -7.082 -10.68 1 91.31 118 ASN B O 1
ATOM 2651 N N . ARG B 1 119 ? -12.406 -6.672 -8.773 1 94.56 119 ARG B N 1
ATOM 2652 C CA . ARG B 1 119 ? -11.242 -6.922 -7.934 1 94.56 119 ARG B CA 1
ATOM 2653 C C . ARG B 1 119 ? -10.695 -8.328 -8.164 1 94.56 119 ARG B C 1
ATOM 2655 O O . ARG B 1 119 ? -9.484 -8.5 -8.359 1 94.56 119 ARG B O 1
ATOM 2662 N N . LEU B 1 120 ? -11.586 -9.297 -8.219 1 95.75 120 LEU B N 1
ATOM 2663 C CA . LEU B 1 120 ? -11.172 -10.688 -8.359 1 95.75 120 LEU B CA 1
ATOM 2664 C C . LEU B 1 120 ? -10.539 -10.922 -9.734 1 95.75 120 LEU B C 1
ATOM 2666 O O . LEU B 1 120 ? -9.484 -11.555 -9.836 1 95.75 120 LEU B O 1
ATOM 2670 N N . VAL B 1 121 ? -11.148 -10.43 -10.727 1 92.75 121 VAL B N 1
ATOM 2671 C CA . VAL B 1 121 ? -10.656 -10.625 -12.086 1 92.75 121 VAL B CA 1
ATOM 2672 C C . VAL B 1 121 ? -9.281 -9.992 -12.234 1 92.75 121 VAL B C 1
ATOM 2674 O O . VAL B 1 121 ? -8.352 -10.617 -12.758 1 92.75 121 VAL B O 1
ATOM 2677 N N . TYR B 1 122 ? -9.133 -8.797 -11.781 1 92.25 122 TYR B N 1
ATOM 2678 C CA . TYR B 1 122 ? -7.848 -8.117 -11.867 1 92.25 122 TYR B CA 1
ATOM 2679 C C . TYR B 1 122 ? -6.785 -8.852 -11.055 1 92.25 122 TYR B C 1
ATOM 2681 O O . TYR B 1 122 ? -5.625 -8.93 -11.469 1 92.25 122 TYR B O 1
ATOM 2689 N N . LEU B 1 123 ? -7.188 -9.336 -9.914 1 94.75 123 LEU B N 1
ATOM 2690 C CA . LEU B 1 123 ? -6.242 -10.094 -9.102 1 94.75 123 LEU B CA 1
ATOM 2691 C C . LEU B 1 123 ? -5.762 -11.336 -9.844 1 94.75 123 LEU B C 1
ATOM 2693 O O . LEU B 1 123 ? -4.562 -11.625 -9.867 1 94.75 123 LEU B O 1
ATOM 2697 N N . LEU B 1 124 ? -6.711 -12.078 -10.453 1 93.56 124 LEU B N 1
ATOM 2698 C CA . LEU B 1 124 ? -6.352 -13.289 -11.18 1 93.56 124 LEU B CA 1
ATOM 2699 C C . LEU B 1 124 ? -5.41 -12.969 -12.336 1 93.56 124 LEU B C 1
ATOM 2701 O O . LEU B 1 124 ? -4.457 -13.703 -12.594 1 93.56 124 LEU B O 1
ATOM 2705 N N . GLN B 1 125 ? -5.684 -11.883 -12.992 1 90.56 125 GLN B N 1
ATOM 2706 C CA . GLN B 1 125 ? -4.797 -11.438 -14.062 1 90.56 125 GLN B CA 1
ATOM 2707 C C . GLN B 1 125 ? -3.402 -11.125 -13.523 1 90.56 125 GLN B C 1
ATOM 2709 O O . GLN B 1 125 ? -2.398 -11.547 -14.102 1 90.56 125 GLN B O 1
ATOM 2714 N N . PHE B 1 126 ? -3.391 -10.445 -12.508 1 91.12 126 PHE B N 1
ATOM 2715 C CA . PHE B 1 126 ? -2.139 -10.062 -11.867 1 91.12 126 PHE B CA 1
ATOM 2716 C C . PHE B 1 126 ? -1.345 -11.297 -11.453 1 91.12 126 PHE B C 1
ATOM 2718 O O . PHE B 1 126 ? -0.156 -11.414 -11.766 1 91.12 126 PHE B O 1
ATOM 2725 N N . LEU B 1 127 ? -2.002 -12.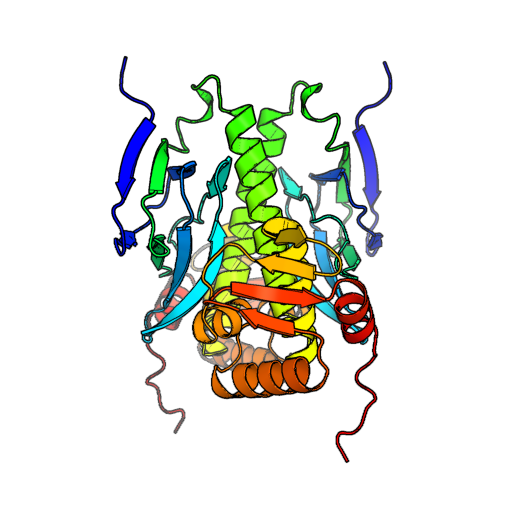203 -10.773 1 92.56 127 LEU B N 1
ATOM 2726 C CA . LEU B 1 127 ? -1.345 -13.414 -10.297 1 92.56 127 LEU B CA 1
ATOM 2727 C C . LEU B 1 127 ? -0.843 -14.258 -11.461 1 92.56 127 LEU B C 1
ATOM 2729 O O . LEU B 1 127 ? 0.22 -14.875 -11.375 1 92.56 127 LEU B O 1
ATOM 2733 N N . SER B 1 128 ? -1.616 -14.32 -12.516 1 90.81 128 SER B N 1
ATOM 2734 C CA . SER B 1 128 ? -1.208 -15.055 -13.711 1 90.81 128 SER B CA 1
ATOM 2735 C C . SER B 1 128 ? 0.085 -14.492 -14.289 1 90.81 128 SER B C 1
ATOM 2737 O O . SER B 1 128 ? 0.957 -15.242 -14.727 1 90.81 128 SER B O 1
ATOM 2739 N N . GLN B 1 129 ? 0.196 -13.211 -14.273 1 87.56 129 GLN B N 1
ATOM 2740 C CA . GLN B 1 129 ? 1.382 -12.555 -14.812 1 87.56 129 GLN B CA 1
ATOM 2741 C C . GLN B 1 129 ? 2.594 -12.781 -13.914 1 87.56 129 GLN B C 1
ATOM 2743 O O . GLN B 1 129 ? 3.705 -13 -14.406 1 87.56 129 GLN B O 1
ATOM 2748 N N . GLU B 1 130 ? 2.369 -12.797 -12.633 1 89.12 130 GLU B N 1
ATOM 2749 C CA . GLU B 1 130 ? 3.471 -12.836 -11.68 1 89.12 130 GLU B CA 1
ATOM 2750 C C . GLU B 1 130 ? 3.908 -14.273 -11.398 1 89.12 130 GLU B C 1
ATOM 2752 O O . GLU B 1 130 ? 5.098 -14.539 -11.211 1 89.12 130 GLU B O 1
ATOM 2757 N N . PHE B 1 131 ? 2.965 -15.18 -11.398 1 90.31 131 PHE B N 1
ATOM 2758 C CA . PHE B 1 131 ? 3.248 -16.516 -10.906 1 90.31 131 PHE B CA 1
ATOM 2759 C C . PHE B 1 131 ? 2.883 -17.562 -11.961 1 90.31 131 PHE B C 1
ATOM 2761 O O . PHE B 1 131 ? 3.129 -18.766 -11.766 1 90.31 131 PHE B O 1
ATOM 2768 N N . GLY B 1 132 ? 2.273 -17.141 -12.992 1 90.81 132 GLY B N 1
ATOM 2769 C CA . GLY B 1 132 ? 1.695 -18.078 -13.93 1 90.81 132 GLY B CA 1
ATOM 2770 C C . GLY B 1 132 ? 2.717 -18.688 -14.883 1 90.81 132 GLY B C 1
ATOM 2771 O O . GLY B 1 132 ? 3.652 -18 -15.305 1 90.81 132 GLY B O 1
ATOM 2772 N N . GLU B 1 133 ? 2.566 -19.922 -15.125 1 92.62 133 GLU B N 1
ATOM 2773 C CA . GLU B 1 133 ? 3.217 -20.594 -16.25 1 92.62 133 GLU B CA 1
ATOM 2774 C C . GLU B 1 133 ? 2.252 -20.781 -17.406 1 92.62 133 GLU B C 1
ATOM 2776 O O . GLU B 1 133 ? 1.07 -21.078 -17.203 1 92.62 133 GLU B O 1
ATOM 2781 N N . ILE B 1 134 ? 2.814 -20.609 -18.578 1 91.31 134 ILE B N 1
ATOM 2782 C CA . ILE B 1 134 ? 1.951 -20.703 -19.75 1 91.31 134 ILE B CA 1
ATOM 2783 C C . ILE B 1 134 ? 1.977 -22.125 -20.297 1 91.31 134 ILE B C 1
ATOM 2785 O O . ILE B 1 134 ? 3.049 -22.688 -20.516 1 91.31 134 ILE B O 1
ATOM 2789 N N . GLU B 1 135 ? 0.905 -22.672 -20.359 1 89.12 135 GLU B N 1
ATOM 2790 C CA . GLU B 1 135 ? 0.702 -23.969 -21.016 1 89.12 135 GLU B CA 1
ATOM 2791 C C . GLU B 1 135 ? -0.501 -23.922 -21.953 1 89.12 135 GLU B C 1
ATOM 2793 O O . GLU B 1 135 ? -1.646 -23.844 -21.5 1 89.12 135 GLU B O 1
ATOM 2798 N N . ASN B 1 136 ? -0.216 -23.969 -23.266 1 89.69 136 ASN B N 1
ATOM 2799 C CA . ASN B 1 136 ? -1.274 -23.875 -24.266 1 89.69 136 ASN B CA 1
ATOM 2800 C C . ASN B 1 136 ? -2.051 -22.562 -24.141 1 89.69 136 ASN B C 1
ATOM 2802 O O . ASN B 1 136 ? -1.473 -21.484 -24.234 1 89.69 136 ASN B O 1
ATOM 2806 N N . GLN B 1 137 ? -3.369 -22.688 -23.797 1 91.44 137 GLN B N 1
ATOM 2807 C CA . GLN B 1 137 ? -4.203 -21.5 -23.75 1 91.44 137 GLN B CA 1
ATOM 2808 C C . GLN B 1 137 ? -4.438 -21.047 -22.312 1 91.44 137 GLN B C 1
ATOM 2810 O O . GLN B 1 137 ? -5.234 -20.141 -22.062 1 91.44 137 GLN B O 1
ATOM 2815 N N . TYR B 1 138 ? -3.613 -21.641 -21.391 1 92.38 138 TYR B N 1
ATOM 2816 C CA . TYR B 1 138 ? -3.895 -21.375 -19.984 1 92.38 138 TYR B CA 1
ATOM 2817 C C . TYR B 1 138 ? -2.676 -20.781 -19.297 1 92.38 138 TYR B C 1
ATOM 2819 O O . TYR B 1 138 ? -1.537 -21.078 -19.656 1 92.38 138 TYR B O 1
ATOM 2827 N N . TYR B 1 139 ? -2.967 -19.828 -18.344 1 93.5 139 TYR B N 1
ATOM 2828 C CA . TYR B 1 139 ? -2.039 -19.609 -17.234 1 93.5 139 TYR B CA 1
ATOM 2829 C C . TYR B 1 139 ? -2.244 -20.625 -16.141 1 93.5 139 TYR B C 1
ATOM 2831 O O . TYR B 1 139 ? -3.379 -20.906 -15.734 1 93.5 139 TYR B O 1
ATOM 2839 N N . ILE B 1 140 ? -1.163 -21.234 -15.688 1 92.75 140 ILE B N 1
ATOM 2840 C CA . ILE B 1 140 ? -1.227 -22.125 -14.539 1 92.75 140 ILE B CA 1
ATOM 2841 C C . ILE B 1 140 ? -0.571 -21.469 -13.328 1 92.75 140 ILE B C 1
ATOM 2843 O O . ILE B 1 140 ? 0.615 -21.125 -13.367 1 92.75 140 ILE B O 1
ATOM 2847 N N . LEU B 1 141 ? -1.405 -21.203 -12.297 1 89.38 141 LEU B N 1
ATOM 2848 C CA . LEU B 1 141 ? -0.839 -20.656 -11.07 1 89.38 141 LEU B CA 1
ATOM 2849 C C . LEU B 1 141 ? -0.173 -21.734 -10.234 1 89.38 141 LEU B C 1
ATOM 2851 O O . LEU B 1 141 ? -0.852 -22.625 -9.703 1 89.38 141 LEU B O 1
ATOM 2855 N N . ASN B 1 142 ? 1.098 -21.688 -10.125 1 81.25 142 ASN B N 1
ATOM 2856 C CA . ASN B 1 142 ? 1.874 -22.719 -9.43 1 81.25 142 ASN B CA 1
ATOM 2857 C C . ASN B 1 142 ? 1.982 -22.422 -7.938 1 81.25 142 ASN B C 1
ATOM 2859 O O . ASN B 1 142 ? 2.893 -22.906 -7.27 1 81.25 142 ASN B O 1
ATOM 2863 N N . ILE B 1 143 ? 1.22 -21.594 -7.375 1 84.38 143 ILE B N 1
ATOM 2864 C CA . ILE B 1 143 ? 1.16 -21.328 -5.945 1 84.38 143 ILE B CA 1
ATOM 2865 C C . ILE B 1 143 ? -0.2 -21.75 -5.395 1 84.38 143 ILE B C 1
ATOM 2867 O O . ILE B 1 143 ? -1.231 -21.516 -6.027 1 84.38 143 ILE B O 1
ATOM 2871 N N . PRO B 1 144 ? -0.133 -22.5 -4.371 1 82.94 144 PRO B N 1
ATOM 2872 C CA . PRO B 1 144 ? -1.41 -22.922 -3.787 1 82.94 144 PRO B CA 1
ATOM 2873 C C . PRO B 1 144 ? -2.154 -21.766 -3.117 1 82.94 144 PRO B C 1
ATOM 2875 O O . PRO B 1 144 ? -1.67 -21.203 -2.135 1 82.94 144 PRO B O 1
ATOM 2878 N N . LEU B 1 145 ? -3.207 -21.297 -3.688 1 88.38 145 LEU B N 1
ATOM 2879 C CA . LEU B 1 145 ? -4.059 -20.281 -3.088 1 88.38 145 LEU B CA 1
ATOM 2880 C C . LEU B 1 145 ? -5.484 -20.797 -2.914 1 88.38 145 LEU B C 1
ATOM 2882 O O . LEU B 1 145 ? -6.074 -21.328 -3.855 1 88.38 145 LEU B O 1
ATOM 2886 N N . THR B 1 146 ? -5.977 -20.688 -1.732 1 90.94 146 THR B N 1
ATOM 2887 C CA . THR B 1 146 ? -7.355 -21.062 -1.436 1 90.94 146 THR B CA 1
ATOM 2888 C C . THR B 1 146 ? -8.305 -19.906 -1.688 1 90.94 146 THR B C 1
ATOM 2890 O O . THR B 1 146 ? -7.871 -18.781 -1.973 1 90.94 146 THR B O 1
ATOM 2893 N N . HIS B 1 147 ? -9.586 -20.203 -1.674 1 94.25 147 HIS B N 1
ATOM 2894 C CA . HIS B 1 147 ? -10.578 -19.156 -1.778 1 94.25 147 HIS B CA 1
ATOM 2895 C C . HIS B 1 147 ? -10.414 -18.125 -0.658 1 94.25 147 HIS B C 1
ATOM 2897 O O . HIS B 1 147 ? -10.648 -16.938 -0.861 1 94.25 147 HIS B O 1
ATOM 2903 N N . GLU B 1 148 ? -9.945 -18.609 0.472 1 94.81 148 GLU B N 1
ATOM 2904 C CA . GLU B 1 148 ? -9.688 -17.719 1.605 1 94.81 148 GLU B CA 1
ATOM 2905 C C . GLU B 1 148 ? -8.547 -16.75 1.301 1 94.81 148 GLU B C 1
ATOM 2907 O O . GLU B 1 148 ? -8.633 -15.562 1.605 1 94.81 148 GLU B O 1
ATOM 2912 N N . HIS B 1 149 ? -7.516 -17.25 0.68 1 95.5 149 HIS B N 1
ATOM 2913 C CA . HIS B 1 149 ? -6.391 -16.406 0.306 1 95.5 149 HIS B CA 1
ATOM 2914 C C . HIS B 1 149 ? -6.812 -15.336 -0.697 1 95.5 149 HIS B C 1
ATOM 2916 O O . HIS B 1 149 ? -6.516 -14.148 -0.517 1 95.5 149 HIS B O 1
ATOM 2922 N N . LEU B 1 150 ? -7.539 -15.773 -1.683 1 96.81 150 LEU B N 1
ATOM 2923 C CA . LEU B 1 150 ? -7.984 -14.852 -2.727 1 96.81 150 LEU B CA 1
ATOM 2924 C C . LEU B 1 150 ? -8.906 -13.789 -2.152 1 96.81 150 LEU B C 1
ATOM 2926 O O . LEU B 1 150 ? -8.781 -12.609 -2.488 1 96.81 150 LEU B O 1
ATOM 2930 N N . SER B 1 151 ? -9.883 -14.188 -1.293 1 98.25 151 SER B N 1
ATOM 2931 C CA . SER B 1 151 ? -10.82 -13.234 -0.702 1 98.25 151 SER B CA 1
ATOM 2932 C C . SER B 1 151 ? -10.094 -12.219 0.175 1 98.25 151 SER B C 1
ATOM 2934 O O . SER B 1 151 ? -10.422 -11.031 0.153 1 98.25 151 SER B O 1
ATOM 2936 N N . SER B 1 152 ? -9.086 -12.688 0.919 1 97.94 152 SER B N 1
ATOM 2937 C CA . SER B 1 152 ? -8.312 -11.812 1.793 1 97.94 152 SER B CA 1
ATOM 2938 C C . SER B 1 152 ? -7.5 -10.805 0.987 1 97.94 152 SER B C 1
ATOM 2940 O O . SER B 1 152 ? -7.441 -9.625 1.338 1 97.94 152 SER B O 1
ATOM 2942 N N . LEU B 1 153 ? -6.961 -11.258 -0.141 1 97.94 153 LEU B N 1
ATOM 2943 C CA . LEU B 1 153 ? -6.125 -10.398 -0.98 1 97.94 153 LEU B CA 1
ATOM 2944 C C . LEU B 1 153 ? -6.941 -9.25 -1.567 1 97.94 153 LEU B C 1
ATOM 2946 O O . LEU B 1 153 ? -6.395 -8.195 -1.882 1 97.94 153 LEU B O 1
ATOM 2950 N N . ILE B 1 154 ? -8.234 -9.406 -1.65 1 97.62 154 ILE B N 1
ATOM 2951 C CA . ILE B 1 154 ? -9.008 -8.359 -2.316 1 97.62 154 ILE B CA 1
ATOM 2952 C C . ILE B 1 154 ? -10.016 -7.762 -1.338 1 97.62 154 ILE B C 1
ATOM 2954 O O . ILE B 1 154 ? -10.953 -7.074 -1.748 1 97.62 154 ILE B O 1
ATOM 2958 N N . LEU B 1 155 ? -9.859 -8.062 -0.027 1 97.19 155 LEU B N 1
ATOM 2959 C CA . LEU B 1 155 ? -10.68 -7.535 1.062 1 97.19 155 LEU B CA 1
ATOM 2960 C C . LEU B 1 155 ? -12.156 -7.801 0.811 1 97.19 155 LEU B C 1
ATOM 2962 O O . LEU B 1 155 ? -12.977 -6.879 0.862 1 97.19 155 LEU B O 1
ATOM 2966 N N . SER B 1 156 ? -12.539 -9 0.56 1 97.5 156 SER B N 1
ATOM 2967 C CA . SER B 1 156 ? -13.914 -9.461 0.399 1 97.5 156 SER B CA 1
ATOM 2968 C C . SER B 1 156 ? -14.172 -10.711 1.237 1 97.5 156 SER B C 1
ATOM 2970 O O . SER B 1 156 ? -13.297 -11.164 1.972 1 97.5 156 SER B O 1
ATOM 2972 N N . SER B 1 157 ? -15.398 -11.156 1.229 1 97.25 157 SER B N 1
ATOM 2973 C CA . SER B 1 157 ? -15.727 -12.367 1.975 1 97.25 157 SER B CA 1
ATOM 2974 C C . SER B 1 157 ? -15.484 -13.609 1.134 1 97.25 157 SER B C 1
ATOM 2976 O O . SER B 1 157 ? -15.609 -13.578 -0.092 1 97.25 157 SER B O 1
ATOM 2978 N N . ARG B 1 158 ? -15.18 -14.688 1.836 1 97.12 158 ARG B N 1
ATOM 2979 C CA . ARG B 1 158 ? -14.977 -15.969 1.168 1 97.12 158 ARG B CA 1
ATOM 2980 C C . ARG B 1 158 ? -16.234 -16.406 0.427 1 97.12 158 ARG B C 1
ATOM 2982 O O . ARG B 1 158 ? -16.156 -16.969 -0.669 1 97.12 158 ARG B O 1
ATOM 2989 N N . VAL B 1 159 ? -17.391 -16.141 1.008 1 98.19 159 VAL B N 1
ATOM 2990 C CA . VAL B 1 159 ? -18.656 -16.516 0.407 1 98.19 159 VAL B CA 1
ATOM 2991 C C . VAL B 1 159 ? -18.812 -15.852 -0.955 1 98.19 159 VAL B C 1
ATOM 2993 O O . VAL B 1 159 ? -19.109 -16.516 -1.951 1 98.19 159 VAL B O 1
ATOM 2996 N N . THR B 1 160 ? -18.531 -14.578 -1.031 1 98 160 THR B N 1
ATOM 2997 C CA . THR B 1 160 ? -18.656 -13.805 -2.262 1 98 160 THR B CA 1
ATOM 2998 C C . THR B 1 160 ? -17.641 -14.297 -3.303 1 98 160 THR B C 1
ATOM 3000 O O . THR B 1 160 ? -18 -14.516 -4.461 1 98 160 THR B O 1
ATOM 3003 N N . VAL B 1 161 ? -16.438 -14.508 -2.928 1 98 161 VAL B N 1
ATOM 3004 C CA . VAL B 1 161 ? -15.383 -14.906 -3.85 1 98 161 VAL B CA 1
ATOM 3005 C C . VAL B 1 161 ? -15.664 -16.312 -4.379 1 98 161 VAL B C 1
ATOM 3007 O O . VAL B 1 161 ? -15.469 -16.594 -5.562 1 98 161 VAL B O 1
ATOM 3010 N N . THR B 1 162 ? -16.109 -17.188 -3.512 1 97.25 162 THR B N 1
ATOM 3011 C CA . THR B 1 162 ? -16.438 -18.547 -3.941 1 97.25 162 THR B CA 1
ATOM 3012 C C . THR B 1 162 ? -17.531 -18.516 -5.016 1 97.25 162 THR B C 1
ATOM 3014 O O . THR B 1 162 ? -17.422 -19.219 -6.023 1 97.25 162 THR B O 1
ATOM 3017 N N . LYS B 1 163 ? -18.547 -17.672 -4.75 1 98.12 163 LYS B N 1
ATOM 3018 C CA . LYS B 1 163 ? -19.609 -17.531 -5.73 1 98.12 163 LYS B CA 1
ATOM 3019 C C . LYS B 1 163 ? -19.062 -17.031 -7.066 1 98.12 163 LYS B C 1
ATOM 3021 O O . LYS B 1 163 ? -19.438 -17.562 -8.125 1 98.12 163 LYS B O 1
ATOM 3026 N N . LEU B 1 164 ? -18.25 -16.047 -7.008 1 96.88 164 LEU B N 1
ATOM 3027 C CA . LEU B 1 164 ? -17.688 -15.469 -8.219 1 96.88 164 LEU B CA 1
ATOM 3028 C C . LEU B 1 164 ? -16.781 -16.469 -8.938 1 96.88 164 LEU B C 1
ATOM 3030 O O . LEU B 1 164 ? -16.781 -16.531 -10.172 1 96.88 164 LEU B O 1
ATOM 3034 N N . LEU B 1 165 ? -16 -17.203 -8.211 1 95.94 165 LEU B N 1
ATOM 3035 C CA . LEU B 1 165 ? -15.141 -18.219 -8.805 1 95.94 165 LEU B CA 1
ATOM 3036 C C . LEU B 1 165 ? -15.969 -19.297 -9.484 1 95.94 165 LEU B C 1
ATOM 3038 O O . LEU B 1 165 ? -15.609 -19.781 -10.57 1 95.94 165 LEU B O 1
ATOM 3042 N N . ASN B 1 166 ? -17.031 -19.672 -8.836 1 96.31 166 ASN B N 1
ATOM 3043 C CA . ASN B 1 166 ? -17.906 -20.656 -9.445 1 96.31 166 ASN B CA 1
ATOM 3044 C C . ASN B 1 166 ? -18.516 -20.141 -10.75 1 96.31 166 ASN B C 1
ATOM 3046 O O . ASN B 1 166 ? -18.641 -20.891 -11.719 1 96.31 166 ASN B O 1
ATOM 3050 N N . GLU B 1 167 ? -18.875 -18.906 -10.742 1 95.44 167 GLU B N 1
ATOM 3051 C CA . GLU B 1 167 ? -19.391 -18.281 -11.961 1 95.44 167 GLU B CA 1
ATOM 3052 C C . GLU B 1 167 ? -18.344 -18.297 -13.07 1 95.44 167 GLU B C 1
ATOM 3054 O O . GLU B 1 167 ? -18.656 -18.625 -14.219 1 95.44 167 GLU B O 1
ATOM 3059 N N . LEU B 1 168 ? -17.125 -17.969 -12.75 1 94.69 168 LEU B N 1
ATOM 3060 C CA . LEU B 1 168 ? -16.047 -17.969 -13.727 1 94.69 168 LEU B CA 1
ATOM 3061 C C . LEU B 1 168 ? -15.766 -19.375 -14.25 1 94.69 168 LEU B C 1
ATOM 3063 O O . LEU B 1 168 ? -15.422 -19.547 -15.422 1 94.69 168 LEU B O 1
ATOM 3067 N N . LYS B 1 169 ? -15.844 -20.328 -13.391 1 94.88 169 LYS B N 1
ATOM 3068 C CA . LYS B 1 169 ? -15.688 -21.734 -13.781 1 94.88 169 LYS B CA 1
ATOM 3069 C C . LYS B 1 169 ? -16.766 -22.156 -14.766 1 94.88 169 LYS B C 1
ATOM 3071 O O . LYS B 1 169 ? -16.484 -22.797 -15.773 1 94.88 169 LYS B O 1
ATOM 3076 N N . LYS B 1 170 ? -18 -21.75 -14.438 1 95 170 LYS B N 1
ATOM 3077 C CA . LYS B 1 170 ? -19.125 -22.062 -15.32 1 95 170 LYS B CA 1
ATOM 3078 C C . LYS B 1 170 ? -18.922 -21.453 -16.703 1 95 170 LYS B C 1
ATOM 3080 O O . LYS B 1 170 ? -19.281 -22.047 -17.719 1 95 170 LYS B O 1
ATOM 3085 N N . GLN B 1 171 ? -18.281 -20.312 -16.734 1 93 171 GLN B N 1
ATOM 3086 C CA . GLN B 1 171 ? -18.031 -19.594 -17.969 1 93 171 GLN B CA 1
ATOM 3087 C C . GLN B 1 171 ? -16.75 -20.109 -18.641 1 93 171 GLN B C 1
ATOM 3089 O O . GLN B 1 171 ? -16.328 -19.578 -19.672 1 93 171 GLN B O 1
ATOM 3094 N N . LYS B 1 172 ? -16.016 -21.047 -18.016 1 92.44 172 LYS B N 1
ATOM 3095 C CA . LYS B 1 172 ? -14.82 -21.703 -18.516 1 92.44 172 LYS B CA 1
ATOM 3096 C C . LYS B 1 172 ? -13.625 -20.766 -18.531 1 92.44 172 LYS B C 1
ATOM 3098 O O . LYS B 1 172 ? -12.695 -20.938 -19.312 1 92.44 172 LYS B O 1
ATOM 3103 N N . VAL B 1 173 ? -13.742 -19.734 -17.766 1 93.75 173 VAL B N 1
ATOM 3104 C CA . VAL B 1 173 ? -12.633 -18.781 -17.656 1 93.75 173 VAL B CA 1
ATOM 3105 C C . VAL B 1 173 ? -11.531 -19.391 -16.797 1 93.75 173 VAL B C 1
ATOM 3107 O O . VAL B 1 173 ? -10.344 -19.188 -17.062 1 93.75 173 VAL B O 1
ATOM 3110 N N . ILE B 1 174 ? -11.961 -20.078 -15.75 1 95.25 174 ILE B N 1
ATOM 3111 C CA . ILE B 1 174 ? -10.992 -20.719 -14.875 1 95.25 174 ILE B CA 1
ATOM 3112 C C . ILE B 1 174 ? -11.375 -22.188 -14.672 1 95.25 174 ILE B C 1
ATOM 3114 O O . ILE B 1 174 ? -12.516 -22.562 -14.914 1 95.25 174 ILE B O 1
ATOM 3118 N N . THR B 1 175 ? -10.484 -23 -14.266 1 91.88 175 THR B N 1
ATOM 3119 C CA . THR B 1 175 ? -10.711 -24.391 -13.875 1 91.88 175 THR B CA 1
ATOM 3120 C C . THR B 1 175 ? -9.664 -24.844 -12.859 1 91.88 175 THR B C 1
ATOM 3122 O O . THR B 1 175 ? -8.594 -24.234 -12.75 1 91.88 175 THR B O 1
ATOM 3125 N N . ASN B 1 176 ? -10.016 -25.703 -11.992 1 87.69 176 ASN B N 1
ATOM 3126 C CA . ASN B 1 176 ? -9.102 -26.281 -11.008 1 87.69 176 ASN B CA 1
ATOM 3127 C C . ASN B 1 176 ? -8.672 -27.688 -11.391 1 87.69 176 ASN B C 1
ATOM 3129 O O . ASN B 1 176 ? -9.516 -28.547 -11.664 1 87.69 176 ASN B O 1
ATOM 3133 N N . VAL B 1 177 ? -7.438 -27.875 -11.508 1 79.81 177 VAL B N 1
ATOM 3134 C CA . VAL B 1 177 ? -6.887 -29.188 -11.836 1 79.81 177 VAL B CA 1
ATOM 3135 C C . VAL B 1 177 ? -5.824 -29.562 -10.805 1 79.81 177 VAL B C 1
ATOM 3137 O O . VAL B 1 177 ? -4.766 -28.938 -10.734 1 79.81 177 VAL B O 1
ATOM 3140 N N . GLN B 1 178 ? -6.051 -30.594 -9.969 1 77 178 GLN B N 1
ATOM 3141 C CA . GLN B 1 178 ? -5.121 -31.109 -8.977 1 77 178 GLN B CA 1
ATOM 3142 C C . GLN B 1 178 ? -4.676 -30.016 -8.008 1 77 178 GLN B C 1
ATOM 3144 O O . GLN B 1 178 ? -3.482 -29.891 -7.727 1 77 178 GLN B O 1
ATOM 3149 N N . GLY B 1 179 ? -5.555 -29.031 -7.77 1 76.38 179 GLY B N 1
ATOM 3150 C CA . GLY B 1 179 ? -5.273 -28.031 -6.75 1 76.38 179 GLY B CA 1
ATOM 3151 C C . GLY B 1 179 ? -4.703 -26.75 -7.32 1 76.38 179 GLY B C 1
ATOM 3152 O O . GLY B 1 179 ? -4.504 -25.781 -6.59 1 76.38 179 GLY B O 1
ATOM 3153 N N . PHE B 1 180 ? -4.441 -26.828 -8.656 1 83.88 180 PHE B N 1
ATOM 3154 C CA . PHE B 1 180 ? -3.891 -25.641 -9.289 1 83.88 180 PHE B CA 1
ATOM 3155 C C . PHE B 1 180 ? -4.961 -24.906 -10.094 1 83.88 180 PHE B C 1
ATOM 3157 O O . PHE B 1 180 ? -5.801 -25.547 -10.734 1 83.88 180 PHE B O 1
ATOM 3164 N N . LEU B 1 181 ? -4.836 -23.641 -10.031 1 90.5 181 LEU B N 1
ATOM 3165 C CA . LEU B 1 181 ? -5.785 -22.812 -10.758 1 90.5 181 LEU B CA 1
ATOM 3166 C C . LEU B 1 181 ? -5.316 -22.562 -12.188 1 90.5 181 LEU B C 1
ATOM 3168 O O . LEU B 1 181 ? -4.18 -22.141 -12.406 1 90.5 181 LEU B O 1
ATOM 3172 N N . TYR B 1 182 ? -6.164 -22.953 -13.164 1 92.19 182 TYR B N 1
ATOM 3173 C CA . TYR B 1 182 ? -5.961 -22.688 -14.578 1 92.19 182 TYR B CA 1
ATOM 3174 C C . TYR B 1 182 ? -6.809 -21.5 -15.031 1 92.19 182 TYR B C 1
ATOM 3176 O O . TYR B 1 182 ? -8.016 -21.453 -14.781 1 92.19 182 TYR B O 1
ATOM 3184 N N . ILE B 1 183 ? -6.164 -20.562 -15.672 1 94.12 183 ILE B N 1
ATOM 3185 C CA . ILE B 1 183 ? -6.867 -19.359 -16.109 1 94.12 183 ILE B CA 1
ATOM 3186 C C . ILE B 1 183 ? -6.727 -19.203 -17.625 1 94.12 183 ILE B C 1
ATOM 3188 O O . ILE B 1 183 ? -5.613 -19.141 -18.156 1 94.12 183 ILE B O 1
ATOM 3192 N N . ARG B 1 184 ? -7.805 -19.141 -18.297 1 93.5 184 ARG B N 1
ATOM 3193 C CA . ARG B 1 184 ? -7.797 -18.984 -19.75 1 93.5 184 ARG B CA 1
ATOM 3194 C C . ARG B 1 184 ? -7.289 -17.609 -20.141 1 93.5 184 ARG B C 1
ATOM 3196 O O . ARG B 1 184 ? -7.887 -16.594 -19.781 1 93.5 184 ARG B O 1
ATOM 3203 N N . LYS B 1 185 ? -6.309 -17.609 -20.984 1 88.75 185 LYS B N 1
ATOM 3204 C CA . LYS B 1 185 ? -5.602 -16.375 -2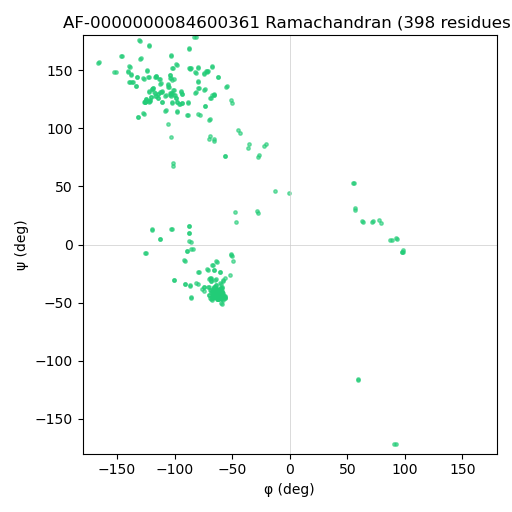1.328 1 88.75 185 LYS B CA 1
ATOM 3205 C C . LYS B 1 185 ? -6.516 -15.406 -22.078 1 88.75 185 LYS B C 1
ATOM 3207 O O . LYS B 1 185 ? -6.566 -14.219 -21.766 1 88.75 185 LYS B O 1
ATOM 3212 N N . ASP B 1 186 ? -7.25 -15.844 -22.984 1 86.62 186 ASP B N 1
ATOM 3213 C CA . ASP B 1 186 ? -8.047 -14.992 -23.859 1 86.62 186 ASP B CA 1
ATOM 3214 C C . ASP B 1 186 ? -9.328 -14.531 -23.172 1 86.62 186 ASP B C 1
ATOM 3216 O O . ASP B 1 186 ? -9.859 -13.469 -23.484 1 86.62 186 ASP B O 1
ATOM 3220 N N . LEU B 1 187 ? -9.727 -15.328 -22.172 1 83.62 187 LEU B N 1
ATOM 3221 C CA . LEU B 1 187 ? -11.023 -15.047 -21.578 1 83.62 187 LEU B CA 1
ATOM 3222 C C . LEU B 1 187 ? -10.875 -14.094 -20.391 1 83.62 187 LEU B C 1
ATOM 3224 O O . LEU B 1 187 ? -11.727 -13.227 -20.172 1 83.62 187 LEU B O 1
ATOM 3228 N N . ILE B 1 188 ? -9.766 -14.234 -19.672 1 82.94 188 ILE B N 1
ATOM 3229 C CA . ILE B 1 188 ? -9.633 -13.422 -18.469 1 82.94 188 ILE B CA 1
ATOM 3230 C C . ILE B 1 188 ? -9.477 -11.953 -18.859 1 82.94 188 ILE B C 1
ATOM 3232 O O . ILE B 1 188 ? -9.953 -11.07 -18.141 1 82.94 188 ILE B O 1
ATOM 3236 N N . ASP B 1 189 ? -8.867 -11.656 -20 1 75.88 189 ASP B N 1
ATOM 3237 C CA . ASP B 1 189 ? -8.68 -10.297 -20.469 1 75.88 189 ASP B CA 1
ATOM 3238 C C . ASP B 1 189 ? -10.016 -9.664 -20.875 1 75.88 189 ASP B C 1
ATOM 3240 O O . ASP B 1 189 ? -10.195 -8.453 -20.75 1 75.88 189 ASP B O 1
ATOM 3244 N N . ARG B 1 190 ? -10.938 -10.469 -21.297 1 72.25 190 ARG B N 1
ATOM 3245 C CA . ARG B 1 190 ? -12.234 -10 -21.75 1 72.25 190 ARG B CA 1
ATOM 3246 C C . ARG B 1 190 ? -13.156 -9.688 -20.578 1 72.25 190 ARG B C 1
ATOM 3248 O O . ARG B 1 190 ? -14 -8.797 -20.656 1 72.25 190 ARG B O 1
ATOM 3255 N N . VAL B 1 191 ? -13.031 -10.422 -19.531 1 66.31 191 VAL B N 1
ATOM 3256 C CA . VAL B 1 191 ? -13.906 -10.25 -18.375 1 66.31 191 VAL B CA 1
ATOM 3257 C C . VAL B 1 191 ? -13.523 -8.992 -17.609 1 66.31 191 VAL B C 1
ATOM 3259 O O . VAL B 1 191 ? -14.375 -8.328 -17.016 1 66.31 191 VAL B O 1
ATOM 3262 N N . GLY B 1 192 ? -12.359 -8.555 -17.438 1 59.69 192 GLY B N 1
ATOM 3263 C CA . GLY B 1 192 ? -11.938 -7.352 -16.734 1 59.69 192 GLY B CA 1
ATOM 3264 C C . GLY B 1 192 ? -12.336 -6.078 -17.453 1 59.69 192 GLY B C 1
ATOM 3265 O O . GLY B 1 192 ? -12.516 -5.031 -16.828 1 59.69 192 GLY B O 1
ATOM 3266 N N . SER B 1 193 ? -12.25 -6.043 -18.812 1 53.62 193 SER B N 1
ATOM 3267 C CA . SER B 1 193 ? -12.641 -4.883 -19.609 1 53.62 193 SER B CA 1
ATOM 3268 C C . SER B 1 193 ? -14.141 -4.613 -19.484 1 53.62 193 SER B C 1
ATOM 3270 O O . SER B 1 193 ? -14.617 -3.564 -19.906 1 53.62 193 SER B O 1
ATOM 3272 N N . TYR B 1 194 ? -15.023 -5.637 -19.266 1 41.78 194 TYR B N 1
ATOM 3273 C CA . TYR B 1 194 ? -16.469 -5.391 -19.297 1 41.78 194 TYR B CA 1
ATOM 3274 C C . TYR B 1 194 ? -16.891 -4.48 -18.156 1 41.78 194 TYR B C 1
ATOM 3276 O O . TYR B 1 194 ? -16.516 -4.715 -17 1 41.78 194 TYR B O 1
ATOM 3284 N N . ASP B 1 195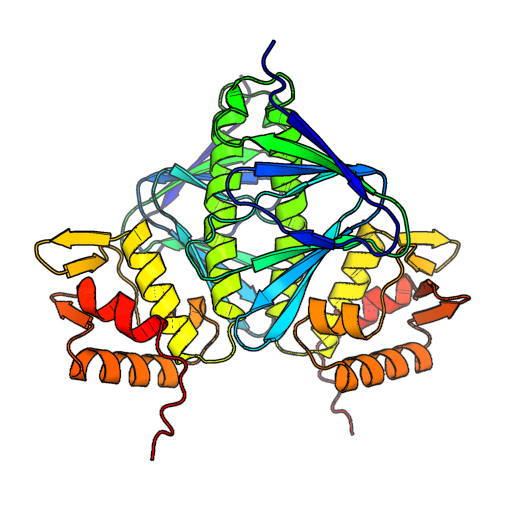 ? -16.906 -3.227 -18.25 1 42.19 195 ASP B N 1
ATOM 3285 C CA . ASP B 1 195 ? -17.812 -2.365 -17.484 1 42.19 195 ASP B CA 1
ATOM 3286 C C . ASP B 1 195 ? -19.016 -3.146 -16.984 1 42.19 195 ASP B C 1
ATOM 3288 O O . ASP B 1 195 ? -19.719 -3.789 -17.766 1 42.19 195 ASP B O 1
ATOM 3292 N N . CYS B 1 196 ? -19.047 -3.832 -15.852 1 37.06 196 CYS B N 1
ATOM 3293 C CA . CYS B 1 196 ? -20.188 -4.465 -15.227 1 37.06 196 CYS B CA 1
ATOM 3294 C C . CYS B 1 196 ? -21.484 -3.75 -15.602 1 37.06 196 CYS B C 1
ATOM 3296 O O . CYS B 1 196 ? -21.984 -2.93 -14.836 1 37.06 196 CYS B O 1
ATOM 3298 N N . SER B 1 197 ? -21.734 -3.168 -16.484 1 32.03 197 SER B N 1
ATOM 3299 C CA . SER B 1 197 ? -23.125 -2.963 -16.891 1 32.03 197 SER B CA 1
ATOM 3300 C C . SER B 1 197 ? -23.891 -4.281 -16.953 1 32.03 197 SER B C 1
ATOM 3302 O O . SER B 1 197 ? -24.984 -4.352 -17.516 1 32.03 197 SER B O 1
ATOM 3304 N N . LEU B 1 198 ? -23.438 -5.465 -16.875 1 29.7 198 LEU B N 1
ATOM 3305 C CA . LEU B 1 198 ? -24.406 -6.551 -16.906 1 29.7 198 LEU B CA 1
ATOM 3306 C C . LEU B 1 198 ? -25.234 -6.574 -15.625 1 29.7 198 LEU B C 1
ATOM 3308 O O . LEU B 1 198 ? -24.672 -6.648 -14.523 1 29.7 198 LEU B O 1
ATOM 3312 N N . GLU B 1 199 ? -26.359 -5.977 -15.516 1 28.22 199 GLU B N 1
ATOM 3313 C CA . GLU B 1 199 ? -27.547 -6.254 -14.711 1 28.22 199 GLU B CA 1
ATOM 3314 C C . GLU B 1 199 ? -27.672 -7.742 -14.406 1 28.22 199 GLU B C 1
ATOM 3316 O O . GLU B 1 199 ? -27.781 -8.562 -15.32 1 28.22 199 GLU B O 1
ATOM 3321 N N . VAL B 1 200 ? -26.938 -8.32 -13.539 1 27.28 200 VAL B N 1
ATOM 3322 C CA . VAL B 1 200 ? -27.5 -9.586 -13.078 1 27.28 200 VAL B CA 1
ATOM 3323 C C . VAL B 1 200 ? -29.016 -9.469 -13.016 1 27.28 200 VAL B C 1
ATOM 3325 O O . VAL B 1 200 ? -29.562 -8.695 -12.219 1 27.28 200 VAL B O 1
ATOM 3328 N N . VAL B 1 201 ? -29.797 -9.703 -14.078 1 21.47 201 VAL B N 1
ATOM 3329 C CA . VAL B 1 201 ? -31.203 -10.109 -14.141 1 21.47 201 VAL B CA 1
ATOM 3330 C C . VAL B 1 201 ? -31.422 -11.328 -13.258 1 21.47 201 VAL B C 1
ATOM 3332 O O . VAL B 1 201 ? -30.641 -12.273 -13.281 1 21.47 201 VAL B O 1
#

pLDDT: mean 87.45, std 15.22, range [21.47, 98.31]

InterPro domains:
  IPR012318 Crp-type HTH domain [PF13545] (119-179)
  IPR012318 Crp-type HTH domain [PS51063] (114-187)
  IPR036388 Winged helix-like DNA-binding domain superfamily [G3DSA:1.10.10.10] (101-190)
  IPR036390 Winged helix DNA-binding domain superfamily [SSF46785] (116-184)

Secondary structure (DSSP, 8-state):
----EEEEEE-TT-EEE--TTEEEEEEES-EEEEEE-TTS-EEEEEEE-TT-EEEPPPTTSS-EEEEEE-SS-EEEEEEEGGGGGGSTTHHHHHHHHHHHHHHHHHHHHHHTSS-HHHHHHHHHHHHHHHHEEEETTEEEE-S---HHHHHHHTT--HHHHHHHHHHHHHTTSEEEETTEEEEEHHHHHHHHTS-S-----/----EEEEEE-TT-EEE--TTEEEEEEES-EEEEEE-TTS-EEEEEEE-TT-EEEPPPTTSS-EEEEEE-SS-EEEEEEEGGGGGGSTTHHHHHHHHHHHHHHHHHHHHHHTSS-HHHHHHHHHHHHHHHHEEEETTEEEE-S---HHHHHHHTT--HHHHHHHHHHHHHTTSEEEETTEEEEEHHHHHHHHHS-S-----

Organism: NCBI:txid1246626

Foldseek 3Di:
DPCQKDKDKDAAFDKDKDDAQKKKAWAAAKKWKWKADPVGDIFTQDIDHHGAIEHDDHVPDVIIIMITHQRGMTMIMIGGNVCLVVDPCSVSSVVRHVVNVVLSVQLVVLLPDDDVLLSLLSVVVSQLVVQFDDDDQKTKRPGQDDLVNSCRSNVHDSVVSVVSVVVCVVVVQWDDDPRIIIGGNVVSVVSNPPPPPPPPD/DPCQKDKDKDAAFDKDKDAAQKKKAWAAAKKWKWKADPVGDIFGQDIDHHGAIEHDDHVPPVIIIMITHQRGMTMIMIGGNVCLVVDPCSVSSVVRHVVNVVLSVQLVVLLPDDDVLLSLLSVVVSQLVVQFDDDDQKTKRPTQDDLVNSCRSNVHDSVVSVVSVVVCVVVVQWDDDPRIIIGGNVVSVVSNPPPPPPPPD

Radius of gyration: 21.85 Å; Cα contacts (8 Å, |Δi|>4): 727; chains: 2; bounding box: 64×61×49 Å

Solvent-accessible surface area (backbone atoms only — not comparable to full-atom values): 21494 Å² total; per-residue (Å²): 130,84,74,66,54,49,79,45,80,37,51,61,71,37,75,44,77,64,62,63,60,32,34,43,32,29,67,37,44,44,35,36,37,32,38,41,43,90,87,69,51,70,36,42,62,44,77,44,46,57,66,32,22,49,62,60,54,66,52,84,57,85,58,44,42,32,39,33,35,64,79,34,48,29,32,37,38,35,33,41,51,93,52,34,86,77,46,91,58,37,57,61,50,37,50,26,29,49,54,39,46,28,54,38,47,51,40,53,53,37,44,68,46,87,48,66,67,51,24,49,45,49,48,52,52,50,46,34,72,74,53,30,44,82,54,93,66,26,27,35,32,81,60,84,67,51,60,59,51,56,12,31,47,41,75,52,51,47,69,59,43,46,53,50,51,50,52,35,36,74,70,61,30,33,49,76,56,96,74,27,47,34,34,27,54,77,47,52,64,54,60,55,67,53,72,80,70,72,70,86,123,131,82,75,65,53,50,78,47,79,39,50,61,71,36,74,44,76,64,61,61,60,32,34,42,32,29,66,39,46,42,34,34,36,32,39,41,44,90,87,69,51,68,37,41,62,45,75,44,46,58,65,31,21,47,62,61,53,65,53,82,61,84,54,45,41,31,39,32,35,65,79,35,50,30,34,37,39,35,32,40,51,94,53,35,87,77,46,91,57,36,57,62,50,37,51,25,27,48,52,40,47,27,53,39,47,51,41,52,54,38,46,68,46,89,47,65,68,52,25,51,45,48,48,53,53,50,45,35,70,75,51,31,43,80,53,91,66,26,26,35,32,80,58,83,66,51,61,60,49,55,13,32,47,42,74,52,51,47,69,58,43,49,53,52,50,50,50,36,36,74,70,61,30,32,48,76,56,96,77,28,48,34,34,28,56,75,46,52,63,54,61,57,68,51,71,79,69,71,72,84,123